Protein 3DXI (pdb70)

Nearest PDB structures (foldseek):
  3dxi-assembly1_B  TM=1.000E+00  e=5.491E-53  Phocaeicola vulgatus ATCC 8482
  7zz0-assembly1_A  TM=7.707E-01  e=9.499E-11  Lactococcus lactis
  3mp4-assembly3_F  TM=7.422E-01  e=2.376E-10  Homo sapiens
  3bg5-assembly2_A  TM=7.802E-01  e=1.487E-09  Staphylococcus aureus
  8gk8-assembly1_C  TM=7.610E-01  e=3.720E-09  Staphylococcus aureus

InterPro domains:
  IPR000891 Pyruvate carboxyltransferase [PF00682] (111-239)
  IPR000891 Pyruvate carboxyltransferase [PS50991] (1-254)
  IPR013785 Aldolase-type TIM barrel [G3DSA:3.20.20.70] (1-302)
  IPR050073 2-IPM synthase/homocitrate synthase-like [PTHR10277] (148-239)

Structure (mmCIF, N/CA/C/O backbone):
data_3DXI
#
_entry.id   3DXI
#
_cell.length_a   57.258
_cell.length_b   65.639
_cell.length_c   177.835
_cell.angle_alpha   90.00
_cell.angle_beta   90.00
_cell.angle_gamma   90.00
#
_symmetry.space_group_name_H-M   'P 21 21 21'
#
loop_
_entity.id
_entity.type
_entity.pdbx_description
1 polymer 'Putative aldolase'
2 water water
#
loop_
_atom_site.group_PDB
_atom_site.id
_atom_site.type_symbol
_atom_site.label_atom_id
_atom_site.label_alt_id
_atom_site.label_comp_id
_atom_site.label_asym_id
_atom_site.label_entity_id
_atom_site.label_seq_id
_atom_site.pdbx_PDB_ins_code
_atom_site.Cartn_x
_atom_site.Cartn_y
_atom_site.Cartn_z
_atom_site.occupancy
_atom_site.B_iso_or_equiv
_atom_site.auth_seq_id
_atom_site.auth_comp_id
_atom_site.auth_asym_id
_atom_site.auth_atom_id
_atom_site.pdbx_PDB_model_num
ATOM 1 N N . LEU A 1 3 ? 8.544 43.758 12.191 1.00 13.44 1 LEU A N 1
ATOM 2 C CA . LEU A 1 3 ? 9.599 43.551 13.229 1.00 13.69 1 LEU A CA 1
ATOM 3 C C . LEU A 1 3 ? 8.995 43.346 14.610 1.00 11.45 1 LEU A C 1
ATOM 4 O O . LEU A 1 3 ? 8.169 44.140 15.065 1.00 13.30 1 LEU A O 1
ATOM 9 N N . LYS A 1 4 ? 9.406 42.271 15.269 1.00 11.08 2 LYS A N 1
ATOM 10 C CA . LYS A 1 4 ? 8.934 41.980 16.611 1.00 9.78 2 LYS A CA 1
ATOM 11 C C . LYS A 1 4 ? 10.092 42.210 17.564 1.00 9.53 2 LYS A C 1
ATOM 12 O O . LYS A 1 4 ? 11.228 41.830 17.271 1.00 7.51 2 LYS A O 1
ATOM 18 N N . ILE A 1 5 ? 9.799 42.856 18.689 1.00 8.44 3 ILE A N 1
ATOM 19 C CA . ILE A 1 5 ? 10.802 43.142 19.706 1.00 8.35 3 ILE A CA 1
ATOM 20 C C . ILE A 1 5 ? 10.519 42.264 20.921 1.00 9.08 3 ILE A C 1
ATOM 21 O O . ILE A 1 5 ? 9.403 42.250 21.443 1.00 6.66 3 ILE A O 1
ATOM 26 N N . LEU A 1 6 ? 11.534 41.521 21.352 1.00 8.20 4 LEU A N 1
ATOM 27 C CA . LEU A 1 6 ? 11.400 40.621 22.491 1.00 8.16 4 LEU A CA 1
ATOM 28 C C . LEU A 1 6 ? 12.298 41.013 23.655 1.00 7.69 4 LEU A C 1
ATOM 29 O O . LEU A 1 6 ? 13.504 41.210 23.493 1.00 9.15 4 LEU A O 1
ATOM 34 N N . ASP A 1 7 ? 11.701 41.130 24.834 1.00 7.91 5 ASP A N 1
ATOM 35 C CA . ASP A 1 7 ? 12.459 41.475 26.027 1.00 6.31 5 ASP A CA 1
ATOM 36 C C . ASP A 1 7 ? 12.588 40.235 26.901 1.00 7.34 5 ASP A C 1
ATOM 37 O O . ASP A 1 7 ? 11.594 39.554 27.190 1.00 7.70 5 ASP A O 1
ATOM 42 N N . CYS A 1 8 ? 13.820 39.933 27.301 1.00 8.51 6 CYS A N 1
ATOM 43 C CA . CYS A 1 8 ? 14.085 38.768 28.135 1.00 9.36 6 CYS A CA 1
ATOM 44 C C . CYS A 1 8 ? 14.771 39.123 29.449 1.00 8.93 6 CYS A C 1
ATOM 45 O O . CYS A 1 8 ? 15.577 38.352 29.964 1.00 9.73 6 CYS A O 1
ATOM 48 N N . THR A 1 9 ? 14.422 40.280 30.000 1.00 8.81 7 THR A N 1
ATOM 49 C CA . THR A 1 9 ? 15.005 40.753 31.254 1.00 9.76 7 THR A CA 1
ATOM 50 C C . THR A 1 9 ? 15.012 39.721 32.388 1.00 9.28 7 THR A C 1
ATOM 51 O O . THR A 1 9 ? 16.070 39.395 32.930 1.00 9.55 7 THR A O 1
ATOM 55 N N . LEU A 1 10 ? 13.841 39.203 32.746 1.00 10.50 8 LEU A N 1
ATOM 56 C CA . LEU A 1 10 ? 13.743 38.233 33.843 1.00 10.63 8 LEU A CA 1
ATOM 57 C C . LEU A 1 10 ? 14.469 36.909 33.617 1.00 10.86 8 LEU A C 1
ATOM 58 O O . LEU A 1 10 ? 15.070 36.358 34.543 1.00 10.42 8 LEU A O 1
ATOM 63 N N . ARG A 1 11 ? 14.406 36.399 32.390 1.00 10.13 9 ARG A N 1
ATOM 64 C CA . ARG A 1 11 ? 15.042 35.130 32.053 1.00 11.42 9 ARG A CA 1
ATOM 65 C C . ARG A 1 11 ? 16.563 35.239 32.025 1.00 13.85 9 ARG A C 1
ATOM 66 O O . ARG A 1 11 ? 17.273 34.401 32.583 1.00 12.77 9 ARG A O 1
ATOM 74 N N . ASP A 1 12 ? 17.053 36.288 31.377 1.00 15.74 10 ASP A N 1
ATOM 75 C CA . ASP A 1 12 ? 18.481 36.514 31.235 1.00 17.38 10 ASP A CA 1
ATOM 76 C C . ASP A 1 12 ? 19.115 37.241 32.415 1.00 18.17 10 ASP A C 1
ATOM 77 O O . ASP A 1 12 ? 20.299 37.059 32.699 1.00 20.74 10 ASP A O 1
ATOM 82 N N . GLY A 1 13 ? 18.332 38.057 33.109 1.00 16.88 11 GLY A N 1
ATOM 83 C CA . GLY A 1 13 ? 18.870 38.788 34.242 1.00 16.62 11 GLY A CA 1
ATOM 84 C C . GLY A 1 13 ? 18.772 38.047 35.566 1.00 16.31 11 GLY A C 1
ATOM 85 O O . GLY A 1 13 ? 19.415 38.439 36.542 1.00 15.14 11 GLY A O 1
ATOM 86 N N . GLY A 1 14 ? 17.973 36.978 35.595 1.00 15.01 12 GLY A N 1
ATOM 87 C CA . GLY A 1 14 ? 17.793 36.202 36.812 1.00 14.34 12 GLY A CA 1
ATOM 88 C C . GLY A 1 14 ? 19.080 35.627 37.381 1.00 16.03 12 GLY A C 1
ATOM 89 O O . GLY A 1 14 ? 19.160 35.305 38.564 1.00 15.12 12 GLY A O 1
ATOM 90 N N . TYR A 1 15 ? 20.091 35.501 36.531 1.00 15.54 13 TYR A N 1
ATOM 91 C CA . TYR A 1 15 ? 21.389 34.972 36.926 1.00 17.53 13 TYR A CA 1
ATOM 92 C C . TYR A 1 15 ? 21.855 35.513 38.283 1.00 18.14 13 TYR A C 1
ATOM 93 O O . TYR A 1 15 ? 22.232 34.752 39.178 1.00 19.46 13 TYR A O 1
ATOM 102 N N . TYR A 1 16 ? 21.810 36.832 38.429 1.00 16.03 14 TYR A N 1
ATOM 103 C CA . TYR A 1 16 ? 22.262 37.505 39.644 1.00 15.02 14 TYR A CA 1
ATOM 104 C C . TYR A 1 16 ? 21.449 37.275 40.916 1.00 13.68 14 TYR A C 1
ATOM 105 O O . TYR A 1 16 ? 21.987 37.359 42.018 1.00 13.49 14 TYR A O 1
ATOM 114 N N . THR A 1 17 ? 20.160 36.985 40.769 1.00 11.47 15 THR A N 1
ATOM 115 C CA . THR A 1 17 ? 19.286 36.798 41.926 1.00 10.28 15 THR A CA 1
ATOM 116 C C . THR A 1 17 ? 18.725 35.388 42.087 1.00 10.33 15 THR A C 1
ATOM 117 O O . THR A 1 17 ? 17.745 35.190 42.806 1.00 8.58 15 THR A O 1
ATOM 121 N N . ASN A 1 18 ? 19.351 34.415 41.432 1.00 11.01 16 ASN A N 1
ATOM 122 C CA . ASN A 1 18 ? 18.885 33.032 41.468 1.00 11.21 16 ASN A CA 1
ATOM 123 C C . ASN A 1 18 ? 17.517 32.981 40.813 1.00 12.16 16 ASN A C 1
ATOM 124 O O . ASN A 1 18 ? 16.708 32.108 41.131 1.00 12.87 16 ASN A O 1
ATOM 129 N N . TRP A 1 19 ? 17.261 33.925 39.909 1.00 11.21 17 TRP A N 1
ATOM 130 C CA . TRP A 1 19 ? 15.984 33.999 39.212 1.00 12.23 17 TRP A CA 1
ATOM 131 C C . TRP A 1 19 ? 14.818 34.281 40.156 1.00 13.28 17 TRP A C 1
ATOM 132 O O . TRP A 1 19 ? 13.670 33.939 39.875 1.00 11.93 17 TRP A O 1
ATOM 143 N N . ASP A 1 20 ? 15.122 34.899 41.291 1.00 13.01 18 ASP A N 1
ATOM 144 C CA . ASP A 1 20 ? 14.078 35.264 42.232 1.00 11.53 18 ASP A CA 1
ATOM 145 C C . ASP A 1 20 ? 13.792 36.737 42.026 1.00 11.42 18 ASP A C 1
ATOM 146 O O . ASP A 1 20 ? 14.706 37.554 41.952 1.00 11.72 18 ASP A O 1
ATOM 151 N N . PHE A 1 21 ? 12.513 37.056 41.899 1.00 11.30 19 PHE A N 1
ATOM 152 C CA . PHE A 1 21 ? 12.062 38.422 41.713 1.00 11.73 19 PHE A CA 1
ATOM 153 C C . PHE A 1 21 ? 10.757 38.515 42.476 1.00 11.68 19 PHE A C 1
ATOM 154 O O . PHE A 1 21 ? 9.851 37.711 42.261 1.00 10.74 19 PHE A O 1
ATOM 162 N N . ASN A 1 22 ? 10.675 39.481 43.381 1.00 11.95 20 ASN A N 1
ATOM 163 C CA . ASN A 1 22 ? 9.478 39.685 44.184 1.00 12.53 20 ASN A CA 1
ATOM 164 C C . ASN A 1 22 ? 8.353 40.227 43.297 1.00 12.98 20 ASN A C 1
ATOM 165 O O . ASN A 1 22 ? 8.615 40.882 42.284 1.00 13.36 20 ASN A O 1
ATOM 170 N N . SER A 1 23 ? 7.109 39.942 43.677 1.00 13.33 21 SER A N 1
ATOM 171 C CA . SER A 1 23 ? 5.930 40.351 42.913 1.00 15.22 21 SER A CA 1
ATOM 172 C C . SER A 1 23 ? 5.863 41.833 42.562 1.00 16.21 21 SER A C 1
ATOM 173 O O . SER A 1 23 ? 5.294 42.206 41.535 1.00 16.21 21 SER A O 1
ATOM 176 N N . LYS A 1 24 ? 6.425 42.688 43.407 1.00 16.94 22 LYS A N 1
ATOM 177 C CA . LYS A 1 24 ? 6.388 44.113 43.113 1.00 18.58 22 LYS A CA 1
ATOM 178 C C . LYS A 1 24 ? 7.196 44.433 41.855 1.00 17.29 22 LYS A C 1
ATOM 179 O O . LYS A 1 24 ? 6.756 45.212 41.006 1.00 15.89 22 LYS A O 1
ATOM 185 N N . ILE A 1 25 ? 8.368 43.822 41.718 1.00 15.46 23 ILE A N 1
ATOM 186 C CA . ILE A 1 25 ? 9.179 44.073 40.537 1.00 15.10 23 ILE A CA 1
ATOM 187 C C . ILE A 1 25 ? 8.533 43.380 39.336 1.00 13.27 23 ILE A C 1
ATOM 188 O O . ILE A 1 25 ? 8.433 43.953 38.254 1.00 13.85 23 ILE A O 1
ATOM 193 N N . VAL A 1 26 ? 8.084 42.146 39.542 1.00 12.21 24 VAL A N 1
ATOM 194 C CA . VAL A 1 26 ? 7.461 41.377 38.478 1.00 11.16 24 VAL A CA 1
ATOM 195 C C . VAL A 1 26 ? 6.228 42.075 37.908 1.00 12.49 24 VAL A C 1
ATOM 196 O O . VAL A 1 26 ? 6.077 42.153 36.691 1.00 11.51 24 VAL A O 1
ATOM 200 N N . ASP A 1 27 ? 5.354 42.585 38.777 1.00 10.83 25 ASP A N 1
ATOM 201 C CA . ASP A 1 27 ? 4.158 43.284 38.312 1.00 9.73 25 ASP A CA 1
ATOM 202 C C . ASP A 1 27 ? 4.492 44.590 37.602 1.00 9.55 25 ASP A C 1
ATOM 203 O O . ASP A 1 27 ? 3.889 44.915 36.578 1.00 9.94 25 ASP A O 1
ATOM 208 N N . ALA A 1 28 ? 5.428 45.353 38.159 1.00 7.35 26 ALA A N 1
ATOM 209 C CA . ALA A 1 28 ? 5.835 46.608 37.541 1.00 7.71 26 ALA A CA 1
ATOM 210 C C . ALA A 1 28 ? 6.366 46.298 36.134 1.00 7.20 26 ALA A C 1
ATOM 211 O O . ALA A 1 28 ? 6.021 46.976 35.161 1.00 5.96 26 ALA A O 1
ATOM 213 N N . TYR A 1 29 ? 7.202 45.266 36.037 1.00 7.17 27 TYR A N 1
ATOM 214 C CA . TYR A 1 29 ? 7.769 44.850 34.752 1.00 9.24 27 TYR A CA 1
ATOM 215 C C . TYR A 1 29 ? 6.663 44.490 33.755 1.00 8.38 27 TYR A C 1
ATOM 216 O O . TYR A 1 29 ? 6.571 45.087 32.687 1.00 10.26 27 TYR A O 1
ATOM 225 N N . ILE A 1 30 ? 5.820 43.523 34.109 1.00 8.77 28 ILE A N 1
ATOM 226 C CA . ILE A 1 30 ? 4.738 43.096 33.220 1.00 7.87 28 ILE A CA 1
ATOM 227 C C . ILE A 1 30 ? 3.854 44.255 32.757 1.00 8.50 28 ILE A C 1
ATOM 228 O O . ILE A 1 30 ? 3.513 44.346 31.576 1.00 7.86 28 ILE A O 1
ATOM 233 N N . LEU A 1 31 ? 3.488 45.145 33.673 1.00 8.56 29 LEU A N 1
ATOM 234 C CA . LEU A 1 31 ? 2.637 46.277 33.311 1.00 10.77 29 LEU A CA 1
ATOM 235 C C . LEU A 1 31 ? 3.348 47.298 32.422 1.00 10.49 29 LEU A C 1
ATOM 236 O O . LEU A 1 31 ? 2.730 47.902 31.544 1.00 10.75 29 LEU A O 1
ATOM 241 N N . ALA A 1 32 ? 4.644 47.492 32.645 1.00 9.47 30 ALA A N 1
ATOM 242 C CA . ALA A 1 32 ? 5.406 48.427 31.825 1.00 8.36 30 ALA A CA 1
ATOM 243 C C . ALA A 1 32 ? 5.480 47.880 30.401 1.00 7.84 30 ALA A C 1
ATOM 244 O O . ALA A 1 32 ? 5.352 48.625 29.436 1.00 8.10 30 ALA A O 1
ATOM 254 N N . ASN A 1 34 ? 3.351 46.238 28.903 1.00 9.12 32 ASN A N 1
ATOM 255 C CA . ASN A 1 34 ? 2.063 46.439 28.244 1.00 9.92 32 ASN A CA 1
ATOM 256 C C . ASN A 1 34 ? 2.054 47.791 27.528 1.00 11.14 32 ASN A C 1
ATOM 257 O O . ASN A 1 34 ? 1.417 47.943 26.487 1.00 10.62 32 ASN A O 1
ATOM 262 N N . GLU A 1 35 ? 2.760 48.771 28.088 1.00 11.77 33 GLU A N 1
ATOM 263 C CA . GLU A 1 35 ? 2.779 50.109 27.503 1.00 13.27 33 GLU A CA 1
ATOM 264 C C . GLU A 1 35 ? 4.021 50.465 26.701 1.00 13.87 33 GLU A C 1
ATOM 265 O O . GLU A 1 35 ? 4.250 51.637 26.399 1.00 15.31 33 GLU A O 1
ATOM 271 N N . LEU A 1 36 ? 4.826 49.462 26.368 1.00 11.07 34 LEU A N 1
ATOM 272 C CA . LEU A 1 36 ? 6.027 49.683 25.569 1.00 10.90 34 LEU A CA 1
ATOM 273 C C . LEU A 1 36 ? 5.853 48.890 24.277 1.00 10.67 34 LEU A C 1
ATOM 274 O O . LEU A 1 36 ? 5.164 47.869 24.260 1.00 9.66 34 LEU A O 1
ATOM 279 N N . PRO A 1 37 ? 6.463 49.352 23.174 1.00 10.45 35 PRO A N 1
ATOM 280 C CA . PRO A 1 37 ? 6.306 48.602 21.924 1.00 10.95 35 PRO A CA 1
ATOM 281 C C . PRO A 1 37 ? 7.118 47.299 21.872 1.00 10.25 35 PRO A C 1
ATOM 282 O O . PRO A 1 37 ? 7.922 47.094 20.961 1.00 10.82 35 PRO A O 1
ATOM 286 N N . ILE A 1 38 ? 6.898 46.431 22.861 1.00 10.05 36 ILE A N 1
ATOM 287 C CA . ILE A 1 38 ? 7.568 45.131 22.955 1.00 9.09 36 ILE A CA 1
ATOM 288 C C . ILE A 1 38 ? 6.515 44.039 22.759 1.00 9.99 36 ILE A C 1
ATOM 289 O O . ILE A 1 38 ? 5.537 43.954 23.503 1.00 8.84 36 ILE A O 1
ATOM 294 N N . ASP A 1 39 ? 6.746 43.195 21.760 1.00 9.27 37 ASP A N 1
ATOM 295 C CA . ASP A 1 39 ? 5.822 42.137 21.377 1.00 9.12 37 ASP A CA 1
ATOM 296 C C . ASP A 1 39 ? 5.866 40.827 22.149 1.00 8.56 37 ASP A C 1
ATOM 297 O O . ASP A 1 39 ? 4.829 40.203 22.374 1.00 8.18 37 ASP A O 1
ATOM 302 N N . TYR A 1 40 ? 7.067 40.407 22.522 1.00 9.92 38 TYR A N 1
ATOM 303 C CA . TYR A 1 40 ? 7.276 39.162 23.250 1.00 9.04 38 TYR A CA 1
ATOM 304 C C . TYR A 1 40 ? 8.029 39.395 24.546 1.00 9.93 38 TYR A C 1
ATOM 305 O O . TYR A 1 40 ? 8.918 40.248 24.621 1.00 10.20 38 TYR A O 1
ATOM 314 N N . LEU A 1 41 ? 7.671 38.617 25.561 1.00 9.21 39 LEU A N 1
ATOM 315 C CA . LEU A 1 41 ? 8.314 38.697 26.859 1.00 9.39 39 LEU A CA 1
ATOM 316 C C . LEU A 1 41 ? 8.716 37.283 27.268 1.00 9.72 39 LEU A C 1
ATOM 317 O O . LEU A 1 41 ? 7.856 36.431 27.480 1.00 9.92 39 LEU A O 1
ATOM 322 N N . GLU A 1 42 ? 10.019 37.030 27.352 1.00 7.20 40 GLU A N 1
ATOM 323 C CA . GLU A 1 42 ? 10.509 35.723 27.774 1.00 6.64 40 GLU A CA 1
ATOM 324 C C . GLU A 1 42 ? 10.779 35.918 29.256 1.00 6.48 40 GLU A C 1
ATOM 325 O O . GLU A 1 42 ? 11.790 36.504 29.646 1.00 3.52 40 GLU A O 1
ATOM 331 N N . VAL A 1 43 ? 9.860 35.415 30.072 1.00 6.92 41 VAL A N 1
ATOM 332 C CA . VAL A 1 43 ? 9.904 35.595 31.515 1.00 7.20 41 VAL A CA 1
ATOM 333 C C . VAL A 1 43 ? 10.730 34.629 32.353 1.00 8.83 41 VAL A C 1
ATOM 334 O O . VAL A 1 43 ? 10.968 34.887 33.539 1.00 8.82 41 VAL A O 1
ATOM 338 N N . GLY A 1 44 ? 11.162 33.520 31.764 1.00 8.79 42 GLY A N 1
ATOM 339 C CA . GLY A 1 44 ? 11.950 32.580 32.538 1.00 9.08 42 GLY A CA 1
ATOM 340 C C . GLY A 1 44 ? 12.154 31.223 31.907 1.00 9.33 42 GLY A C 1
ATOM 341 O O . GLY A 1 44 ? 11.827 31.002 30.741 1.00 10.27 42 GLY A O 1
ATOM 342 N N . TYR A 1 45 ? 12.702 30.313 32.702 1.00 10.19 43 TYR A N 1
ATOM 343 C CA . TYR A 1 45 ? 12.983 28.949 32.280 1.00 8.93 43 TYR A CA 1
ATOM 344 C C . TYR A 1 45 ? 11.977 27.982 32.885 1.00 10.72 43 TYR A C 1
ATOM 345 O O . TYR A 1 45 ? 11.274 28.311 33.847 1.00 9.58 43 TYR A O 1
ATOM 354 N N . ARG A 1 46 ? 11.916 26.794 32.291 1.00 8.59 44 ARG A N 1
ATOM 355 C CA . ARG A 1 46 ? 11.116 25.691 32.798 1.00 11.01 44 ARG A CA 1
ATOM 356 C C . ARG A 1 46 ? 12.266 24.690 32.984 1.00 12.40 44 ARG A C 1
ATOM 357 O O . ARG A 1 46 ? 13.094 24.525 32.092 1.00 13.10 44 ARG A O 1
ATOM 365 N N . ASN A 1 47 ? 12.344 24.054 34.143 1.00 12.48 45 ASN A N 1
ATOM 366 C CA . ASN A 1 47 ? 13.438 23.128 34.414 1.00 12.66 45 ASN A CA 1
ATOM 367 C C . ASN A 1 47 ? 13.019 21.920 35.222 1.00 12.73 45 ASN A C 1
ATOM 368 O O . ASN A 1 47 ? 11.975 21.916 35.862 1.00 12.42 45 ASN A O 1
ATOM 373 N N . LYS A 1 48 ? 13.867 20.901 35.191 1.00 14.16 46 LYS A N 1
ATOM 374 C CA . LYS A 1 48 ? 13.661 19.702 35.985 1.00 14.49 46 LYS A CA 1
ATOM 375 C C . LYS A 1 48 ? 14.375 20.078 37.286 1.00 14.21 46 LYS A C 1
ATOM 376 O O . LYS A 1 48 ? 15.128 21.044 37.313 1.00 14.54 46 LYS A O 1
ATOM 382 N N . PRO A 1 49 ? 14.141 19.344 38.383 1.00 15.38 47 PRO A N 1
ATOM 383 C CA . PRO A 1 49 ? 14.820 19.705 39.635 1.00 15.14 47 PRO A CA 1
ATOM 384 C C . PRO A 1 49 ? 16.337 19.845 39.504 1.00 15.51 47 PRO A C 1
ATOM 385 O O . PRO A 1 49 ? 17.028 18.913 39.089 1.00 16.20 47 PRO A O 1
ATOM 389 N N . SER A 1 50 ? 16.841 21.024 39.859 1.00 15.26 48 SER A N 1
ATOM 390 C CA . SER A 1 50 ? 18.268 21.325 39.789 1.00 17.09 48 SER A CA 1
ATOM 391 C C . SER A 1 50 ? 18.981 20.957 41.085 1.00 17.19 48 SER A C 1
ATOM 392 O O . SER A 1 50 ? 18.420 21.097 42.169 1.00 16.34 48 SER A O 1
ATOM 395 N N . LYS A 1 51 ? 20.223 20.497 40.968 1.00 17.33 49 LYS A N 1
ATOM 396 C CA . LYS A 1 51 ? 21.009 20.122 42.140 1.00 17.84 49 LYS A CA 1
ATOM 397 C C . LYS A 1 51 ? 21.261 21.351 43.015 1.00 16.24 49 LYS A C 1
ATOM 398 O O . LYS A 1 51 ? 21.066 21.317 44.229 1.00 14.23 49 LYS A O 1
ATOM 404 N N . GLU A 1 52 ? 21.700 22.437 42.395 1.00 14.69 50 GLU A N 1
ATOM 405 C CA . GLU A 1 52 ? 21.939 23.665 43.137 1.00 13.57 50 GLU A CA 1
ATOM 406 C C . GLU A 1 52 ? 20.704 24.553 43.046 1.00 12.22 50 GLU A C 1
ATOM 407 O O . GLU A 1 52 ? 19.983 24.533 42.045 1.00 11.26 50 GLU A O 1
ATOM 413 N N . TYR A 1 53 ? 20.455 25.321 44.100 1.00 11.50 51 TYR A N 1
ATOM 414 C CA . TYR A 1 53 ? 19.292 26.196 44.153 1.00 12.49 51 TYR A CA 1
ATOM 415 C C . TYR A 1 53 ? 19.047 27.072 42.925 1.00 14.60 51 TYR A C 1
ATOM 416 O O . TYR A 1 53 ? 19.955 27.720 42.395 1.00 13.12 51 TYR A O 1
ATOM 433 N N . GLY A 1 55 ? 15.840 29.784 41.682 1.00 16.52 53 GLY A N 1
ATOM 434 C CA . GLY A 1 55 ? 14.634 30.449 42.149 1.00 14.85 53 GLY A CA 1
ATOM 435 C C . GLY A 1 55 ? 13.404 30.370 41.260 1.00 13.19 53 GLY A C 1
ATOM 436 O O . GLY A 1 55 ? 13.376 29.662 40.250 1.00 11.66 53 GLY A O 1
ATOM 437 N N . LYS A 1 56 ? 12.385 31.126 41.652 1.00 12.16 54 LYS A N 1
ATOM 438 C CA . LYS A 1 56 ? 11.108 31.178 40.956 1.00 11.90 54 LYS A CA 1
ATOM 439 C C . LYS A 1 56 ? 11.156 31.099 39.433 1.00 12.45 54 LYS A C 1
ATOM 440 O O . LYS A 1 56 ? 10.614 30.162 38.845 1.00 12.19 54 LYS A O 1
ATOM 446 N N . PHE A 1 57 ? 11.814 32.065 38.796 1.00 10.55 55 PHE A N 1
ATOM 447 C CA . PHE A 1 57 ? 11.868 32.102 37.338 1.00 11.05 55 PHE A CA 1
ATOM 448 C C . PHE A 1 57 ? 12.860 31.174 36.648 1.00 10.47 55 PHE A C 1
ATOM 449 O O . PHE A 1 57 ? 13.139 31.305 35.456 1.00 11.71 55 PHE A O 1
ATOM 457 N N . GLY A 1 58 ? 13.366 30.217 37.413 1.00 11.13 56 GLY A N 1
ATOM 458 C CA . GLY A 1 58 ? 14.256 29.214 36.866 1.00 10.75 56 GLY A CA 1
ATOM 459 C C . GLY A 1 58 ? 13.349 28.026 36.588 1.00 11.61 56 GLY A C 1
ATOM 460 O O . GLY A 1 58 ? 13.674 27.136 35.800 1.00 11.43 56 GLY A O 1
ATOM 461 N N . TYR A 1 59 ? 12.186 28.042 37.241 1.00 11.48 57 TYR A N 1
ATOM 462 C CA . TYR A 1 59 ? 11.169 26.994 37.115 1.00 11.71 57 TYR A CA 1
ATOM 463 C C . TYR A 1 59 ? 9.856 27.535 36.547 1.00 11.01 57 TYR A C 1
ATOM 464 O O . TYR A 1 59 ? 9.057 26.775 35.997 1.00 13.71 57 TYR A O 1
ATOM 473 N N . THR A 1 60 ? 9.639 28.841 36.695 1.00 11.59 58 THR A N 1
ATOM 474 C CA . THR A 1 60 ? 8.431 29.515 36.216 1.00 11.22 58 THR A CA 1
ATOM 475 C C . THR A 1 60 ? 7.179 28.641 36.385 1.00 12.61 58 THR A C 1
ATOM 476 O O . THR A 1 60 ? 6.594 28.157 35.415 1.00 10.66 58 THR A O 1
ATOM 480 N N . PRO A 1 61 ? 6.747 28.438 37.639 1.00 13.75 59 PRO A N 1
ATOM 481 C CA . PRO A 1 61 ? 5.569 27.621 37.944 1.00 13.75 59 PRO A CA 1
ATOM 482 C C . PRO A 1 61 ? 4.267 28.117 37.315 1.00 13.83 59 PRO A C 1
ATOM 483 O O . PRO A 1 61 ? 4.130 29.293 36.979 1.00 13.60 59 PRO A O 1
ATOM 487 N N . VAL A 1 62 ? 3.313 27.203 37.166 1.00 12.52 60 VAL A N 1
ATOM 488 C CA . VAL A 1 62 ? 2.008 27.514 36.598 1.00 13.42 60 VAL A CA 1
ATOM 489 C C . VAL A 1 62 ? 1.312 28.667 37.322 1.00 13.60 60 VAL A C 1
ATOM 490 O O . VAL A 1 62 ? 0.766 29.562 36.685 1.00 13.22 60 VAL A O 1
ATOM 494 N N . SER A 1 63 ? 1.330 28.642 38.654 1.00 14.69 61 SER A N 1
ATOM 495 C CA . SER A 1 63 ? 0.687 29.691 39.432 1.00 14.61 61 SER A CA 1
ATOM 496 C C . SER A 1 63 ? 1.158 31.072 38.982 1.00 14.53 61 SER A C 1
ATOM 497 O O . SER A 1 63 ? 0.352 31.988 38.831 1.00 15.33 61 SER A O 1
ATOM 500 N N . VAL A 1 64 ? 2.459 31.220 38.757 1.00 13.45 62 VAL A N 1
ATOM 501 C CA . VAL A 1 64 ? 3.005 32.498 38.317 1.00 12.44 62 VAL A CA 1
ATOM 502 C C . VAL A 1 64 ? 2.551 32.837 36.896 1.00 10.65 62 VAL A C 1
ATOM 503 O O . VAL A 1 64 ? 2.151 33.966 36.614 1.00 12.89 62 VAL A O 1
ATOM 507 N N . LEU A 1 65 ? 2.600 31.853 36.007 1.00 10.85 63 LEU A N 1
ATOM 508 C CA . LEU A 1 65 ? 2.197 32.068 34.624 1.00 10.75 63 LEU A CA 1
ATOM 509 C C . LEU A 1 65 ? 0.727 32.474 34.471 1.00 11.14 63 LEU A C 1
ATOM 510 O O . LEU A 1 65 ? 0.392 33.264 33.589 1.00 11.66 63 LEU A O 1
ATOM 515 N N . LYS A 1 66 ? -0.148 31.945 35.322 1.00 10.91 64 LYS A N 1
ATOM 516 C CA . LYS A 1 66 ? -1.564 32.296 35.251 1.00 12.35 64 LYS A CA 1
ATOM 517 C C . LYS A 1 66 ? -1.753 33.777 35.562 1.00 12.55 64 LYS A C 1
ATOM 518 O O . LYS A 1 66 ? -2.576 34.453 34.941 1.00 12.18 64 LYS A O 1
ATOM 524 N N . HIS A 1 67 ? -0.995 34.266 36.539 1.00 12.12 65 HIS A N 1
ATOM 525 C CA . HIS A 1 67 ? -1.045 35.665 36.943 1.00 12.60 65 HIS A CA 1
ATOM 526 C C . HIS A 1 67 ? -0.510 36.561 35.822 1.00 12.81 65 HIS A C 1
ATOM 527 O O . HIS A 1 67 ? -1.157 37.528 35.417 1.00 13.19 65 HIS A O 1
ATOM 534 N N . LEU A 1 68 ? 0.675 36.235 35.322 1.00 12.90 66 LEU A N 1
ATOM 535 C CA . LEU A 1 68 ? 1.291 37.011 34.248 1.00 14.21 66 LEU A CA 1
ATOM 536 C C . LEU A 1 68 ? 0.407 37.026 33.003 1.00 14.16 66 LEU A C 1
ATOM 537 O O . LEU A 1 68 ? 0.250 38.060 32.352 1.00 14.61 66 LEU A O 1
ATOM 542 N N . ARG A 1 69 ? -0.165 35.873 32.671 1.00 14.70 67 ARG A N 1
ATOM 543 C CA . ARG A 1 69 ? -1.029 35.775 31.502 1.00 16.27 67 ARG A CA 1
ATOM 544 C C . ARG A 1 69 ? -2.295 36.604 31.700 1.00 16.51 67 ARG A C 1
ATOM 545 O O . ARG A 1 69 ? -2.881 37.120 30.746 1.00 17.78 67 ARG A O 1
ATOM 553 N N . ASN A 1 70 ? -2.702 36.733 32.955 1.00 17.50 68 ASN A N 1
ATOM 554 C CA . ASN A 1 70 ? -3.890 37.487 33.307 1.00 17.92 68 ASN A CA 1
ATOM 555 C C . ASN A 1 70 ? -3.714 38.993 33.119 1.00 16.39 68 ASN A C 1
ATOM 556 O O . ASN A 1 70 ? -4.616 39.674 32.629 1.00 16.57 68 ASN A O 1
ATOM 561 N N . ILE A 1 71 ? -2.547 39.508 33.496 1.00 14.13 69 ILE A N 1
ATOM 562 C CA . ILE A 1 71 ? -2.287 40.941 33.399 1.00 13.44 69 ILE A CA 1
ATOM 563 C C . ILE A 1 71 ? -1.504 41.418 32.179 1.00 12.14 69 ILE A C 1
ATOM 564 O O . ILE A 1 71 ? -1.502 42.612 31.888 1.00 12.33 69 ILE A O 1
ATOM 569 N N . SER A 1 72 ? -0.845 40.505 31.467 1.00 10.42 70 SER A N 1
ATOM 570 C CA . SER A 1 72 ? -0.084 40.890 30.275 1.00 10.30 70 SER A CA 1
ATOM 571 C C . SER A 1 72 ? -0.920 40.816 28.993 1.00 10.18 70 SER A C 1
ATOM 572 O O . SER A 1 72 ? -1.696 39.879 28.795 1.00 9.89 70 SER A O 1
ATOM 575 N N . THR A 1 73 ? -0.750 41.808 28.124 1.00 9.76 71 THR A N 1
ATOM 576 C CA . THR A 1 73 ? -1.457 41.840 26.845 1.00 10.30 71 THR A CA 1
ATOM 577 C C . THR A 1 73 ? -0.525 41.415 25.700 1.00 10.05 71 THR A C 1
ATOM 578 O O . THR A 1 73 ? -0.908 41.449 24.530 1.00 10.01 71 THR A O 1
ATOM 582 N N . LYS A 1 74 ? 0.696 41.014 26.038 1.00 9.69 72 LYS A N 1
ATOM 583 C CA . LYS A 1 74 ? 1.668 40.599 25.027 1.00 10.30 72 LYS A CA 1
ATOM 584 C C . LYS A 1 74 ? 1.875 39.088 25.000 1.00 11.27 72 LYS A C 1
ATOM 585 O O . LYS A 1 74 ? 1.313 38.363 25.818 1.00 11.65 72 LYS A O 1
ATOM 591 N N . LYS A 1 75 ? 2.665 38.609 24.045 1.00 11.95 73 LYS A N 1
ATOM 592 C CA . LYS A 1 75 ? 2.930 37.181 23.959 1.00 12.34 73 LYS A CA 1
ATOM 593 C C . LYS A 1 75 ? 3.978 36.790 24.999 1.00 12.81 73 LYS A C 1
ATOM 594 O O . LYS A 1 75 ? 4.909 37.548 25.278 1.00 11.75 73 LYS A O 1
ATOM 600 N N . ILE A 1 76 ? 3.811 35.609 25.581 1.00 11.34 74 ILE A N 1
ATOM 601 C CA . ILE A 1 76 ? 4.715 35.133 26.620 1.00 10.25 74 ILE A CA 1
ATOM 602 C C . ILE A 1 76 ? 5.530 33.925 26.171 1.00 10.02 74 ILE A C 1
ATOM 603 O O . ILE A 1 76 ? 5.020 33.021 25.503 1.00 10.38 74 ILE A O 1
ATOM 608 N N . ALA A 1 77 ? 6.800 33.914 26.550 1.00 8.33 75 ALA A N 1
ATOM 609 C CA . ALA A 1 77 ? 7.677 32.813 26.204 1.00 7.82 75 ALA A CA 1
ATOM 610 C C . ALA A 1 77 ? 8.491 32.376 27.413 1.00 8.68 75 ALA A C 1
ATOM 611 O O . ALA A 1 77 ? 8.692 33.147 28.354 1.00 5.95 75 ALA A O 1
ATOM 613 N N . ILE A 1 78 ? 8.931 31.123 27.388 1.00 7.36 76 ILE A N 1
ATOM 614 C CA . ILE A 1 78 ? 9.803 30.594 28.425 1.00 8.49 76 ILE A CA 1
ATOM 615 C C . ILE A 1 78 ? 10.893 29.878 27.629 1.00 8.56 76 ILE A C 1
ATOM 616 O O . ILE A 1 78 ? 10.710 29.576 26.445 1.00 8.08 76 ILE A O 1
ATOM 629 N N . LEU A 1 80 ? 13.943 26.699 27.330 1.00 10.35 78 LEU A N 1
ATOM 630 C CA . LEU A 1 80 ? 14.371 25.363 27.725 1.00 10.60 78 LEU A CA 1
ATOM 631 C C . LEU A 1 80 ? 15.806 25.191 27.242 1.00 10.14 78 LEU A C 1
ATOM 632 O O . LEU A 1 80 ? 16.134 25.587 26.122 1.00 11.20 78 LEU A O 1
ATOM 637 N N . ASN A 1 81 ? 16.659 24.614 28.080 1.00 9.82 79 ASN A N 1
ATOM 638 C CA . ASN A 1 81 ? 18.040 24.357 27.690 1.00 11.16 79 ASN A CA 1
ATOM 639 C C . ASN A 1 81 ? 18.045 22.980 27.011 1.00 11.91 79 ASN A C 1
ATOM 640 O O . ASN A 1 81 ? 17.799 21.961 27.659 1.00 10.71 79 ASN A O 1
ATOM 645 N N . GLU A 1 82 ? 18.319 22.961 25.707 1.00 12.39 80 GLU A N 1
ATOM 646 C CA . GLU A 1 82 ? 18.341 21.727 24.919 1.00 12.96 80 GLU A CA 1
ATOM 647 C C . GLU A 1 82 ? 19.211 20.616 25.525 1.00 13.62 80 GLU A C 1
ATOM 648 O O . GLU A 1 82 ? 18.790 19.461 25.597 1.00 12.78 80 GLU A O 1
ATOM 654 N N . LYS A 1 83 ? 20.416 20.961 25.964 1.00 13.23 81 LYS A N 1
ATOM 655 C CA . LYS A 1 83 ? 21.323 19.972 26.542 1.00 14.70 81 LYS A CA 1
ATOM 656 C C . LYS A 1 83 ? 20.772 19.291 27.797 1.00 15.25 81 LYS A C 1
ATOM 657 O O . LYS A 1 83 ? 21.287 18.257 28.220 1.00 15.51 81 LYS A O 1
ATOM 663 N N . ASN A 1 84 ? 19.734 19.869 28.393 1.00 15.18 82 ASN A N 1
ATOM 664 C CA . ASN A 1 84 ? 19.137 19.304 29.602 1.00 15.30 82 ASN A CA 1
ATOM 665 C C . ASN A 1 84 ? 17.747 18.749 29.361 1.00 15.25 82 ASN A C 1
ATOM 666 O O . ASN A 1 84 ? 17.078 18.334 30.300 1.00 14.83 82 ASN A O 1
ATOM 671 N N . THR A 1 85 ? 17.306 18.733 28.111 1.00 16.65 83 THR A N 1
ATOM 672 C CA . THR A 1 85 ? 15.958 18.268 27.822 1.00 16.13 83 THR A CA 1
ATOM 673 C C . THR A 1 85 ? 15.851 17.185 26.754 1.00 16.39 83 THR A C 1
ATOM 674 O O . THR A 1 85 ? 16.397 17.314 25.657 1.00 15.59 83 THR A O 1
ATOM 678 N N . THR A 1 86 ? 15.134 16.120 27.088 1.00 15.32 84 THR A N 1
ATOM 679 C CA . THR A 1 86 ? 14.908 15.023 26.156 1.00 15.29 84 THR A CA 1
ATOM 680 C C . THR A 1 86 ? 13.431 15.069 25.784 1.00 14.50 84 THR A C 1
ATOM 681 O O . THR A 1 86 ? 12.620 15.651 26.504 1.00 12.92 84 THR A O 1
ATOM 685 N N . PRO A 1 87 ? 13.060 14.469 24.645 1.00 15.01 85 PRO A N 1
ATOM 686 C CA . PRO A 1 87 ? 11.642 14.498 24.272 1.00 15.43 85 PRO A CA 1
ATOM 687 C C . PRO A 1 87 ? 10.760 13.940 25.396 1.00 15.14 85 PRO A C 1
ATOM 688 O O . PRO A 1 87 ? 9.621 14.367 25.580 1.00 15.11 85 PRO A O 1
ATOM 692 N N . GLU A 1 88 ? 11.309 13.003 26.161 1.00 16.73 86 GLU A N 1
ATOM 693 C CA . GLU A 1 88 ? 10.586 12.392 27.270 1.00 18.91 86 GLU A CA 1
ATOM 694 C C . GLU A 1 88 ? 10.302 13.372 28.418 1.00 19.60 86 GLU A C 1
ATOM 695 O O . GLU A 1 88 ? 9.405 13.136 29.227 1.00 20.51 86 GLU A O 1
ATOM 701 N N . ASP A 1 89 ? 11.057 14.467 28.490 1.00 18.96 87 ASP A N 1
ATOM 702 C CA . ASP A 1 89 ? 10.865 15.461 29.557 1.00 18.47 87 ASP A CA 1
ATOM 703 C C . ASP A 1 89 ? 9.794 16.504 29.249 1.00 17.77 87 ASP A C 1
ATOM 704 O O . ASP A 1 89 ? 9.314 17.194 30.152 1.00 17.05 87 ASP A O 1
ATOM 709 N N . LEU A 1 90 ? 9.421 16.621 27.979 1.00 16.58 88 LEU A N 1
ATOM 710 C CA . LEU A 1 90 ? 8.440 17.616 27.563 1.00 16.96 88 LEU A CA 1
ATOM 711 C C . LEU A 1 90 ? 7.088 17.582 28.264 1.00 18.72 88 LEU A C 1
ATOM 712 O O . LEU A 1 90 ? 6.493 18.637 28.502 1.00 18.45 88 LEU A O 1
ATOM 717 N N . ASN A 1 91 ? 6.597 16.393 28.604 1.00 20.72 89 ASN A N 1
ATOM 718 C CA . ASN A 1 91 ? 5.299 16.299 29.273 1.00 22.35 89 ASN A CA 1
ATOM 719 C C . ASN A 1 91 ? 5.230 17.088 30.578 1.00 23.06 89 ASN A C 1
ATOM 720 O O . ASN A 1 91 ? 4.345 17.926 30.758 1.00 22.06 89 ASN A O 1
ATOM 725 N N . HIS A 1 92 ? 6.159 16.838 31.490 1.00 22.29 90 HIS A N 1
ATOM 726 C CA . HIS A 1 92 ? 6.114 17.561 32.748 1.00 22.11 90 HIS A CA 1
ATOM 727 C C . HIS A 1 92 ? 6.517 19.021 32.594 1.00 19.79 90 HIS A C 1
ATOM 728 O O . HIS A 1 92 ? 5.982 19.889 33.279 1.00 18.60 90 HIS A O 1
ATOM 735 N N . LEU A 1 93 ? 7.456 19.290 31.690 1.00 17.41 91 LEU A N 1
ATOM 736 C CA . LEU A 1 93 ? 7.933 20.653 31.465 1.00 15.00 91 LEU A CA 1
ATOM 737 C C . LEU A 1 93 ? 6.947 21.596 30.779 1.00 14.91 91 LEU A C 1
ATOM 738 O O . LEU A 1 93 ? 6.788 22.745 31.198 1.00 14.05 91 LEU A O 1
ATOM 743 N N . LEU A 1 94 ? 6.276 21.117 29.735 1.00 14.16 92 LEU A N 1
ATOM 744 C CA . LEU A 1 94 ? 5.373 21.980 28.977 1.00 13.54 92 LEU A CA 1
ATOM 745 C C . LEU A 1 94 ? 3.868 21.733 29.071 1.00 14.38 92 LEU A C 1
ATOM 746 O O . LEU A 1 94 ? 3.078 22.672 28.982 1.00 14.82 92 LEU A O 1
ATOM 751 N N . LEU A 1 95 ? 3.471 20.479 29.242 1.00 15.48 93 LEU A N 1
ATOM 752 C CA . LEU A 1 95 ? 2.058 20.143 29.316 1.00 16.75 93 LEU A CA 1
ATOM 753 C C . LEU A 1 95 ? 1.293 21.020 30.313 1.00 15.78 93 LEU A C 1
ATOM 754 O O . LEU A 1 95 ? 0.200 21.500 30.015 1.00 15.99 93 LEU A O 1
ATOM 759 N N . PRO A 1 96 ? 1.867 21.260 31.505 1.00 14.83 94 PRO A N 1
ATOM 760 C CA . PRO A 1 96 ? 1.153 22.093 32.481 1.00 13.71 94 PRO A CA 1
ATOM 761 C C . PRO A 1 96 ? 0.960 23.553 32.080 1.00 12.90 94 PRO A C 1
ATOM 762 O O . PRO A 1 96 ? 0.118 24.245 32.653 1.00 13.36 94 PRO A O 1
ATOM 766 N N . ILE A 1 97 ? 1.722 24.026 31.095 1.00 12.52 95 ILE A N 1
ATOM 767 C CA . ILE A 1 97 ? 1.619 25.429 30.702 1.00 11.99 95 ILE A CA 1
ATOM 768 C C . ILE A 1 97 ? 0.933 25.713 29.369 1.00 12.65 95 ILE A C 1
ATOM 769 O O . ILE A 1 97 ? 1.017 26.826 28.856 1.00 12.79 95 ILE A O 1
ATOM 774 N N . ILE A 1 98 ? 0.254 24.725 28.802 1.00 14.33 96 ILE A N 1
ATOM 775 C CA . ILE A 1 98 ? -0.434 24.959 27.538 1.00 15.80 96 ILE A CA 1
ATOM 776 C C . ILE A 1 98 ? -1.447 26.080 27.755 1.00 15.85 96 ILE A C 1
ATOM 777 O O . ILE A 1 98 ? -2.076 26.161 28.810 1.00 14.02 96 ILE A O 1
ATOM 782 N N . GLY A 1 99 ? -1.579 26.962 26.769 1.00 16.03 97 GLY A N 1
ATOM 783 C CA . GLY A 1 99 ? -2.518 28.062 26.891 1.00 14.97 97 GLY A CA 1
ATOM 784 C C . GLY A 1 99 ? -2.008 29.237 27.705 1.00 16.08 97 GLY A C 1
ATOM 785 O O . GLY A 1 99 ? -2.528 30.346 27.593 1.00 18.34 97 GLY A O 1
ATOM 786 N N . LEU A 1 100 ? -0.988 29.010 28.523 1.00 14.44 98 LEU A N 1
ATOM 787 C CA . LEU A 1 100 ? -0.437 30.078 29.346 1.00 14.86 98 LEU A CA 1
ATOM 788 C C . LEU A 1 100 ? 0.781 30.721 28.690 1.00 14.72 98 LEU A C 1
ATOM 789 O O . LEU A 1 100 ? 1.059 31.907 28.893 1.00 17.03 98 LEU A O 1
ATOM 794 N N . VAL A 1 101 ? 1.503 29.933 27.903 1.00 12.95 99 VAL A N 1
ATOM 795 C CA . VAL A 1 101 ? 2.701 30.412 27.224 1.00 12.41 99 VAL A CA 1
ATOM 796 C C . VAL A 1 101 ? 2.559 30.244 25.720 1.00 11.87 99 VAL A C 1
ATOM 797 O O . VAL A 1 101 ? 2.149 29.185 25.241 1.00 12.07 99 VAL A O 1
ATOM 801 N N . ASP A 1 102 ? 2.901 31.298 24.985 1.00 10.91 100 ASP A N 1
ATOM 802 C CA . ASP A 1 102 ? 2.800 31.309 23.533 1.00 11.03 100 ASP A CA 1
ATOM 803 C C . ASP A 1 102 ? 3.945 30.625 22.819 1.00 10.33 100 ASP A C 1
ATOM 804 O O . ASP A 1 102 ? 3.732 29.825 21.905 1.00 10.38 100 ASP A O 1
ATOM 817 N N . ILE A 1 104 ? 7.927 28.638 23.064 1.00 9.54 102 ILE A N 1
ATOM 818 C CA . ILE A 1 104 ? 8.930 27.901 23.806 1.00 9.63 102 ILE A CA 1
ATOM 819 C C . ILE A 1 104 ? 10.229 28.106 23.042 1.00 9.67 102 ILE A C 1
ATOM 820 O O . ILE A 1 104 ? 10.349 27.681 21.891 1.00 8.06 102 ILE A O 1
ATOM 825 N N . ARG A 1 105 ? 11.187 28.789 23.658 1.00 9.46 103 ARG A N 1
ATOM 826 C CA . ARG A 1 105 ? 12.468 29.004 23.000 1.00 9.67 103 ARG A CA 1
ATOM 827 C C . ARG A 1 105 ? 13.433 27.958 23.519 1.00 9.84 103 ARG A C 1
ATOM 828 O O . ARG A 1 105 ? 13.386 27.593 24.691 1.00 9.99 103 ARG A O 1
ATOM 836 N N . ILE A 1 106 ? 14.303 27.480 22.639 1.00 10.51 104 ILE A N 1
ATOM 837 C CA . ILE A 1 106 ? 15.272 26.454 22.996 1.00 12.48 104 ILE A CA 1
ATOM 838 C C . ILE A 1 106 ? 16.696 26.980 22.869 1.00 11.85 104 ILE A C 1
ATOM 839 O O . ILE A 1 106 ? 17.085 27.455 21.804 1.00 13.85 104 ILE A O 1
ATOM 844 N N . ALA A 1 107 ? 17.466 26.910 23.952 1.00 10.76 105 ALA A N 1
ATOM 845 C CA . ALA A 1 107 ? 18.861 27.350 23.914 1.00 10.10 105 ALA A CA 1
ATOM 846 C C . ALA A 1 107 ? 19.608 26.173 23.315 1.00 10.35 105 ALA A C 1
ATOM 847 O O . ALA A 1 107 ? 19.689 25.109 23.923 1.00 11.33 105 ALA A O 1
ATOM 849 N N . ILE A 1 108 ? 20.164 26.380 22.126 1.00 12.19 106 ILE A N 1
ATOM 850 C CA . ILE A 1 108 ? 20.852 25.320 21.397 1.00 11.20 106 ILE A CA 1
ATOM 851 C C . ILE A 1 108 ? 22.301 25.572 20.996 1.00 12.21 106 ILE A C 1
ATOM 852 O O . ILE A 1 108 ? 22.653 26.651 20.514 1.00 10.81 106 ILE A O 1
ATOM 857 N N . ASP A 1 109 ? 23.133 24.553 21.188 1.00 12.57 107 ASP A N 1
ATOM 858 C CA . ASP A 1 109 ? 24.528 24.613 20.773 1.00 15.14 107 ASP A CA 1
ATOM 859 C C . ASP A 1 109 ? 24.447 24.038 19.357 1.00 15.32 107 ASP A C 1
ATOM 860 O O . ASP A 1 109 ? 23.953 22.924 19.175 1.00 14.65 107 ASP A O 1
ATOM 865 N N . PRO A 1 110 ? 24.917 24.790 18.342 1.00 15.98 108 PRO A N 1
ATOM 866 C CA . PRO A 1 110 ? 24.893 24.360 16.933 1.00 16.82 108 PRO A CA 1
ATOM 867 C C . PRO A 1 110 ? 25.312 22.907 16.685 1.00 17.46 108 PRO A C 1
ATOM 868 O O . PRO A 1 110 ? 24.891 22.278 15.712 1.00 15.63 108 PRO A O 1
ATOM 872 N N . GLN A 1 111 ? 26.141 22.386 17.580 1.00 19.45 109 GLN A N 1
ATOM 873 C CA . GLN A 1 111 ? 26.619 21.008 17.513 1.00 21.29 109 GLN A CA 1
ATOM 874 C C . GLN A 1 111 ? 25.468 20.004 17.675 1.00 19.80 109 GLN A C 1
ATOM 875 O O . GLN A 1 111 ? 25.531 18.885 17.159 1.00 20.53 109 GLN A O 1
ATOM 881 N N . ASN A 1 112 ? 24.420 20.423 18.381 1.00 17.64 110 ASN A N 1
ATOM 882 C CA . ASN A 1 112 ? 23.251 19.584 18.654 1.00 16.53 110 ASN A CA 1
ATOM 883 C C . ASN A 1 112 ? 21.982 20.016 17.913 1.00 15.77 110 ASN A C 1
ATOM 884 O O . ASN A 1 112 ? 20.871 19.720 18.356 1.00 15.39 110 ASN A O 1
ATOM 889 N N . ILE A 1 113 ? 22.138 20.706 16.791 1.00 15.46 111 ILE A N 1
ATOM 890 C CA . ILE A 1 113 ? 20.984 21.176 16.032 1.00 16.69 111 ILE A CA 1
ATOM 891 C C . ILE A 1 113 ? 20.013 20.052 15.639 1.00 17.88 111 ILE A C 1
ATOM 892 O O . ILE A 1 113 ? 18.799 20.203 15.787 1.00 18.20 111 ILE A O 1
ATOM 897 N N . ASP A 1 114 ? 20.536 18.925 15.157 1.00 17.48 112 ASP A N 1
ATOM 898 C CA . ASP A 1 114 ? 19.671 17.819 14.755 1.00 18.40 112 ASP A CA 1
ATOM 899 C C . ASP A 1 114 ? 18.862 17.252 15.918 1.00 17.88 112 ASP A C 1
ATOM 900 O O . ASP A 1 114 ? 17.698 16.898 15.753 1.00 16.83 112 ASP A O 1
ATOM 905 N N . ARG A 1 115 ? 19.476 17.161 17.094 1.00 17.63 113 ARG A N 1
ATOM 906 C CA . ARG A 1 115 ? 18.779 16.641 18.266 1.00 16.90 113 ARG A CA 1
ATOM 907 C C . ARG A 1 115 ? 17.720 17.656 18.697 1.00 15.90 113 ARG A C 1
ATOM 908 O O . ARG A 1 115 ? 16.637 17.289 19.158 1.00 15.24 113 ARG A O 1
ATOM 916 N N . ALA A 1 116 ? 18.037 18.937 18.537 1.00 15.01 114 ALA A N 1
ATOM 917 C CA . ALA A 1 116 ? 17.107 20.004 18.904 1.00 14.65 114 ALA A CA 1
ATOM 918 C C . ALA A 1 116 ? 15.883 19.998 17.987 1.00 14.13 114 ALA A C 1
ATOM 919 O O . ALA A 1 116 ? 14.778 20.340 18.416 1.00 13.94 114 ALA A O 1
ATOM 921 N N . ILE A 1 117 ? 16.080 19.606 16.728 1.00 14.05 115 ILE A N 1
ATOM 922 C CA . ILE A 1 117 ? 14.977 19.555 15.767 1.00 13.98 115 ILE A CA 1
ATOM 923 C C . ILE A 1 117 ? 13.953 18.501 16.182 1.00 14.19 115 ILE A C 1
ATOM 924 O O . ILE A 1 117 ? 12.751 18.669 15.969 1.00 13.49 115 ILE A O 1
ATOM 929 N N . VAL A 1 118 ? 14.443 17.416 16.775 1.00 14.44 116 VAL A N 1
ATOM 930 C CA . VAL A 1 118 ? 13.588 16.339 17.254 1.00 14.96 116 VAL A CA 1
ATOM 931 C C . VAL A 1 118 ? 12.736 16.892 18.393 1.00 14.86 116 VAL A C 1
ATOM 932 O O . VAL A 1 118 ? 11.536 16.637 18.479 1.00 12.87 116 VAL A O 1
ATOM 936 N N . LEU A 1 119 ? 13.377 17.653 19.272 1.00 16.28 117 LEU A N 1
ATOM 937 C CA . LEU A 1 119 ? 12.699 18.256 20.412 1.00 17.14 117 LEU A CA 1
ATOM 938 C C . LEU A 1 119 ? 11.657 19.253 19.905 1.00 17.19 117 LEU A C 1
ATOM 939 O O . LEU A 1 119 ? 10.484 19.203 20.300 1.00 18.50 117 LEU A O 1
ATOM 944 N N . ALA A 1 120 ? 12.092 20.145 19.017 1.00 18.02 118 ALA A N 1
ATOM 945 C CA . ALA A 1 120 ? 11.217 21.168 18.443 1.00 16.43 118 ALA A CA 1
ATOM 946 C C . ALA A 1 120 ? 9.969 20.557 17.829 1.00 17.18 118 ALA A C 1
ATOM 947 O O . ALA A 1 120 ? 8.861 21.034 18.056 1.00 17.90 118 ALA A O 1
ATOM 949 N N . LYS A 1 121 ? 10.158 19.499 17.046 1.00 17.66 119 LYS A N 1
ATOM 950 C CA . LYS A 1 121 ? 9.052 18.815 16.393 1.00 19.04 119 LYS A CA 1
ATOM 951 C C . LYS A 1 121 ? 8.011 18.383 17.421 1.00 19.28 119 LYS A C 1
ATOM 952 O O . LYS A 1 121 ? 6.810 18.569 17.216 1.00 19.79 119 LYS A O 1
ATOM 958 N N . ALA A 1 122 ? 8.473 17.815 18.534 1.00 18.06 120 ALA A N 1
ATOM 959 C CA . ALA A 1 122 ? 7.568 17.370 19.592 1.00 17.63 120 ALA A CA 1
ATOM 960 C C . ALA A 1 122 ? 6.843 18.551 20.251 1.00 16.32 120 ALA A C 1
ATOM 961 O O . ALA A 1 122 ? 5.655 18.470 20.555 1.00 15.92 120 ALA A O 1
ATOM 963 N N . ILE A 1 123 ? 7.563 19.645 20.476 1.00 15.72 121 ILE A N 1
ATOM 964 C CA . ILE A 1 123 ? 6.965 20.828 21.094 1.00 14.96 121 ILE A CA 1
ATOM 965 C C . ILE A 1 123 ? 5.877 21.405 20.188 1.00 16.37 121 ILE A C 1
ATOM 966 O O . ILE A 1 123 ? 4.857 21.910 20.659 1.00 15.64 121 ILE A O 1
ATOM 971 N N . LYS A 1 124 ? 6.093 21.311 18.881 1.00 16.97 122 LYS A N 1
ATOM 972 C CA . LYS A 1 124 ? 5.136 21.842 17.922 1.00 19.82 122 LYS A CA 1
ATOM 973 C C . LYS A 1 124 ? 3.795 21.107 17.951 1.00 20.15 122 LYS A C 1
ATOM 974 O O . LYS A 1 124 ? 2.746 21.710 17.712 1.00 19.26 122 LYS A O 1
ATOM 980 N N . THR A 1 125 ? 3.818 19.810 18.245 1.00 20.60 123 THR A N 1
ATOM 981 C CA . THR A 1 125 ? 2.578 19.042 18.304 1.00 21.78 123 THR A CA 1
ATOM 982 C C . THR A 1 125 ? 1.760 19.415 19.542 1.00 21.82 123 THR A C 1
ATOM 983 O O . THR A 1 125 ? 0.586 19.059 19.652 1.00 22.47 123 THR A O 1
ATOM 995 N N . GLY A 1 127 ? 1.185 22.493 20.318 1.00 18.63 125 GLY A N 1
ATOM 996 C CA . GLY A 1 127 ? 0.533 23.756 20.008 1.00 18.02 125 GLY A CA 1
ATOM 997 C C . GLY A 1 127 ? 1.265 25.038 20.350 1.00 17.15 125 GLY A C 1
ATOM 998 O O . GLY A 1 127 ? 0.680 26.118 20.285 1.00 15.51 125 GLY A O 1
ATOM 999 N N . PHE A 1 128 ? 2.540 24.924 20.705 1.00 15.44 126 PHE A N 1
ATOM 1000 C CA . PHE A 1 128 ? 3.343 26.091 21.060 1.00 13.60 126 PHE A CA 1
ATOM 1001 C C . PHE A 1 128 ? 4.076 26.643 19.843 1.00 13.99 126 PHE A C 1
ATOM 1002 O O . PHE A 1 128 ? 4.324 25.922 18.879 1.00 14.69 126 PHE A O 1
ATOM 1010 N N . GLU A 1 129 ? 4.414 27.926 19.891 1.00 13.84 127 GLU A N 1
ATOM 1011 C CA . GLU A 1 129 ? 5.228 28.528 18.840 1.00 12.40 127 GLU A CA 1
ATOM 1012 C C . GLU A 1 129 ? 6.613 28.044 19.280 1.00 12.20 127 GLU A C 1
ATOM 1013 O O . GLU A 1 129 ? 6.859 27.921 20.483 1.00 12.56 127 GLU A O 1
ATOM 1019 N N . VAL A 1 130 ? 7.509 27.757 18.341 1.00 10.29 128 VAL A N 1
ATOM 1020 C CA . VAL A 1 130 ? 8.839 27.284 18.722 1.00 9.94 128 VAL A CA 1
ATOM 1021 C C . VAL A 1 130 ? 9.950 28.200 18.243 1.00 10.15 128 VAL A C 1
ATOM 1022 O O . VAL A 1 130 ? 9.989 28.585 17.075 1.00 9.83 128 VAL A O 1
ATOM 1026 N N . GLY A 1 131 ? 10.849 28.549 19.158 1.00 9.79 129 GLY A N 1
ATOM 1027 C CA . GLY A 1 131 ? 11.969 29.402 18.813 1.00 9.26 129 GLY A CA 1
ATOM 1028 C C . GLY A 1 131 ? 13.311 28.718 19.022 1.0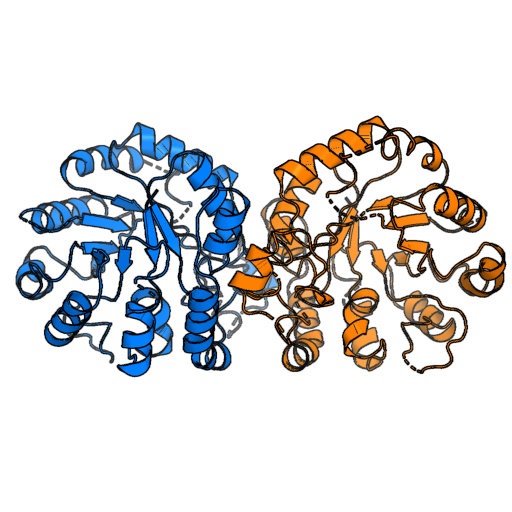0 10.70 129 GLY A C 1
ATOM 1029 O O . GLY A 1 131 ? 13.528 28.047 20.034 1.00 11.24 129 GLY A O 1
ATOM 1030 N N . PHE A 1 132 ? 14.209 28.871 18.054 1.00 10.59 130 PHE A N 1
ATOM 1031 C CA . PHE A 1 132 ? 15.546 28.295 18.147 1.00 12.32 130 PHE A CA 1
ATOM 1032 C C . PHE A 1 132 ? 16.525 29.423 18.481 1.00 12.04 130 PHE A C 1
ATOM 1033 O O . PHE A 1 132 ? 16.687 30.354 17.689 1.00 11.99 130 PHE A O 1
ATOM 1041 N N . ASN A 1 133 ? 17.158 29.354 19.648 1.00 10.71 131 ASN A N 1
ATOM 1042 C CA . ASN A 1 133 ? 18.156 30.351 20.022 1.00 11.43 131 ASN A CA 1
ATOM 1043 C C . ASN A 1 133 ? 19.492 29.630 19.907 1.00 11.28 131 ASN A C 1
ATOM 1044 O O . ASN A 1 133 ? 19.977 29.032 20.871 1.00 12.97 131 ASN A O 1
ATOM 1049 N N . VAL A 1 134 ? 20.066 29.669 18.707 1.00 10.50 132 VAL A N 1
ATOM 1050 C CA . VAL A 1 134 ? 21.330 28.990 18.423 1.00 11.45 132 VAL A CA 1
ATOM 1051 C C . VAL A 1 134 ? 22.560 29.815 18.781 1.00 11.90 132 VAL A C 1
ATOM 1052 O O . VAL A 1 134 ? 22.752 30.923 18.290 1.00 11.46 132 VAL A O 1
ATOM 1064 N N . TYR A 1 136 ? 26.803 30.646 19.486 1.00 14.25 134 TYR A N 1
ATOM 1065 C CA . TYR A 1 136 ? 28.041 30.744 18.723 1.00 15.62 134 TYR A CA 1
ATOM 1066 C C . TYR A 1 136 ? 27.890 31.023 17.234 1.00 16.16 134 TYR A C 1
ATOM 1067 O O . TYR A 1 136 ? 28.455 30.308 16.409 1.00 16.29 134 TYR A O 1
ATOM 1084 N N . SER A 1 138 ? 29.318 33.050 15.698 1.00 17.51 136 SER A N 1
ATOM 1085 C CA . SER A 1 138 ? 30.654 33.400 15.207 1.00 19.42 136 SER A CA 1
ATOM 1086 C C . SER A 1 138 ? 31.429 32.171 14.725 1.00 20.49 136 SER A C 1
ATOM 1087 O O . SER A 1 138 ? 32.553 32.295 14.237 1.00 21.90 136 SER A O 1
ATOM 1090 N N . LYS A 1 139 ? 30.837 30.989 14.868 1.00 20.87 137 LYS A N 1
ATOM 1091 C CA . LYS A 1 139 ? 31.500 29.757 14.450 1.00 22.93 137 LYS A CA 1
ATOM 1092 C C . LYS A 1 139 ? 30.761 29.036 13.325 1.00 22.80 137 LYS A C 1
ATOM 1093 O O . LYS A 1 139 ? 31.275 28.066 12.759 1.00 23.02 137 LYS A O 1
ATOM 1099 N N . TRP A 1 140 ? 29.565 29.522 13.002 1.00 21.43 138 TRP A N 1
ATOM 1100 C CA . TRP A 1 140 ? 28.720 28.926 11.971 1.00 20.91 138 TRP A CA 1
ATOM 1101 C C . TRP A 1 140 ? 29.347 28.745 10.593 1.00 21.45 138 TRP A C 1
ATOM 1102 O O . TRP A 1 140 ? 29.342 27.643 10.049 1.00 21.66 138 TRP A O 1
ATOM 1113 N N . ALA A 1 141 ? 29.868 29.833 10.031 1.00 23.85 139 ALA A N 1
ATOM 1114 C CA . ALA A 1 141 ? 30.476 29.826 8.695 1.00 25.11 139 ALA A CA 1
ATOM 1115 C C . ALA A 1 141 ? 31.507 28.728 8.458 1.00 25.87 139 ALA A C 1
ATOM 1116 O O . ALA A 1 141 ? 31.646 28.229 7.336 1.00 26.35 139 ALA A O 1
ATOM 1118 N N . GLU A 1 142 ? 32.226 28.348 9.508 1.00 26.26 140 GLU A N 1
ATOM 1119 C CA . GLU A 1 142 ? 33.257 27.334 9.370 1.00 27.19 140 GLU A CA 1
ATOM 1120 C C . GLU A 1 142 ? 32.824 25.950 9.826 1.00 26.98 140 GLU A C 1
ATOM 1121 O O . GLU A 1 142 ? 33.636 25.029 9.890 1.00 28.57 140 GLU A O 1
ATOM 1135 N N . ASN A 1 144 ? 31.146 22.871 8.779 1.00 26.48 142 ASN A N 1
ATOM 1136 C CA . ASN A 1 144 ? 30.743 22.221 7.549 1.00 27.02 142 ASN A CA 1
ATOM 1137 C C . ASN A 1 144 ? 29.371 21.566 7.606 1.00 25.45 142 ASN A C 1
ATOM 1138 O O . ASN A 1 144 ? 29.099 20.723 8.459 1.00 25.83 142 ASN A O 1
ATOM 1143 N N . GLY A 1 145 ? 28.507 21.985 6.687 1.00 24.81 143 GLY A N 1
ATOM 1144 C CA . GLY A 1 145 ? 27.166 21.439 6.607 1.00 23.89 143 GLY A CA 1
ATOM 1145 C C . GLY A 1 145 ? 26.175 21.928 7.644 1.00 22.90 143 GLY A C 1
ATOM 1146 O O . GLY A 1 145 ? 25.064 21.407 7.715 1.00 24.20 143 GLY A O 1
ATOM 1147 N N . PHE A 1 146 ? 26.548 22.917 8.450 1.00 21.41 144 PHE A N 1
ATOM 1148 C CA . PHE A 1 146 ? 25.621 23.410 9.464 1.00 19.84 144 PHE A CA 1
ATOM 1149 C C . PHE A 1 146 ? 24.448 24.161 8.842 1.00 19.01 144 PHE A C 1
ATOM 1150 O O . PHE A 1 146 ? 23.294 23.830 9.093 1.00 18.28 144 PHE A O 1
ATOM 1158 N N . LEU A 1 147 ? 24.746 25.179 8.043 1.00 20.01 145 LEU A N 1
ATOM 1159 C CA . LEU A 1 147 ? 23.700 25.963 7.401 1.00 22.68 145 LEU A CA 1
ATOM 1160 C C . LEU A 1 147 ? 22.745 25.087 6.599 1.00 23.23 145 LEU A C 1
ATOM 1161 O O . LEU A 1 147 ? 21.552 25.367 6.528 1.00 23.24 145 LEU A O 1
ATOM 1166 N N . SER A 1 148 ? 23.272 24.021 6.006 1.00 24.29 146 SER A N 1
ATOM 1167 C CA . SER A 1 148 ? 22.459 23.111 5.208 1.00 24.76 146 SER A CA 1
ATOM 1168 C C . SER A 1 148 ? 21.485 22.316 6.070 1.00 25.25 146 SER A C 1
ATOM 1169 O O . SER A 1 148 ? 20.524 21.735 5.567 1.00 26.18 146 SER A O 1
ATOM 1172 N N . LYS A 1 149 ? 21.736 22.288 7.373 1.00 24.77 147 LYS A N 1
ATOM 1173 C CA . LYS A 1 149 ? 20.872 21.562 8.294 1.00 24.84 147 LYS A CA 1
ATOM 1174 C C . LYS A 1 149 ? 19.680 22.400 8.734 1.00 23.29 147 LYS A C 1
ATOM 1175 O O . LYS A 1 149 ? 18.821 21.918 9.478 1.00 24.02 147 LYS A O 1
ATOM 1181 N N . LEU A 1 150 ? 19.625 23.650 8.280 1.00 21.49 148 LEU A N 1
ATOM 1182 C CA . LEU A 1 150 ? 18.538 24.536 8.671 1.00 18.46 148 LEU A CA 1
ATOM 1183 C C . LEU A 1 150 ? 17.262 24.343 7.864 1.00 17.56 148 LEU A C 1
ATOM 1184 O O . LEU A 1 150 ? 16.186 24.741 8.306 1.00 17.46 148 LEU A O 1
ATOM 1189 N N . LYS A 1 151 ? 17.358 23.734 6.688 1.00 17.64 149 LYS A N 1
ATOM 1190 C CA . LYS A 1 151 ? 16.151 23.527 5.901 1.00 18.56 149 LYS A CA 1
ATOM 1191 C C . LYS A 1 151 ? 15.167 22.630 6.651 1.00 18.15 149 LYS A C 1
ATOM 1192 O O . LYS A 1 151 ? 13.954 22.727 6.459 1.00 18.31 149 LYS A O 1
ATOM 1198 N N . ALA A 1 152 ? 15.691 21.767 7.514 1.00 18.00 150 ALA A N 1
ATOM 1199 C CA . ALA A 1 152 ? 14.853 20.847 8.279 1.00 18.59 150 ALA A CA 1
ATOM 1200 C C . ALA A 1 152 ? 13.947 21.528 9.312 1.00 18.63 150 ALA A C 1
ATOM 1201 O O . ALA A 1 152 ? 13.056 20.891 9.876 1.00 19.75 150 ALA A O 1
ATOM 1203 N N . ILE A 1 153 ? 14.162 22.818 9.559 1.00 17.95 151 ILE A N 1
ATOM 1204 C CA . ILE A 1 153 ? 13.349 23.535 10.538 1.00 15.25 151 ILE A CA 1
ATOM 1205 C C . ILE A 1 153 ? 12.230 24.361 9.910 1.00 14.86 151 ILE A C 1
ATOM 1206 O O . ILE A 1 153 ? 11.422 24.956 10.620 1.00 13.07 151 ILE A O 1
ATOM 1211 N N . ASP A 1 154 ? 12.176 24.386 8.581 1.00 16.08 152 ASP A N 1
ATOM 1212 C CA . ASP A 1 154 ? 11.166 25.163 7.863 1.00 16.61 152 ASP A CA 1
ATOM 1213 C C . ASP A 1 154 ? 9.711 24.995 8.296 1.00 18.73 152 ASP A C 1
ATOM 1214 O O . ASP A 1 154 ? 8.950 25.966 8.287 1.00 18.21 152 ASP A O 1
ATOM 1219 N N . LYS A 1 155 ? 9.313 23.781 8.665 1.00 20.04 153 LYS A N 1
ATOM 1220 C CA . LYS A 1 155 ? 7.934 23.549 9.086 1.00 22.34 153 LYS A CA 1
ATOM 1221 C C . LYS A 1 155 ? 7.735 23.574 10.601 1.00 21.88 153 LYS A C 1
ATOM 1222 O O . LYS A 1 155 ? 6.603 23.489 11.078 1.00 22.55 153 LYS A O 1
ATOM 1228 N N . ILE A 1 156 ? 8.827 23.704 11.350 1.00 20.65 154 ILE A N 1
ATOM 1229 C CA . ILE A 1 156 ? 8.751 23.720 12.806 1.00 20.38 154 ILE A CA 1
ATOM 1230 C C . ILE A 1 156 ? 9.027 25.075 13.448 1.00 20.51 154 ILE A C 1
ATOM 1231 O O . ILE A 1 156 ? 8.220 25.582 14.225 1.00 22.29 154 ILE A O 1
ATOM 1236 N N . ALA A 1 157 ? 10.175 25.654 13.132 1.00 18.50 155 ALA A N 1
ATOM 1237 C CA . ALA A 1 157 ? 10.561 26.932 13.710 1.00 17.06 155 ALA A CA 1
ATOM 1238 C C . ALA A 1 157 ? 9.624 28.096 13.401 1.00 15.64 155 ALA A C 1
ATOM 1239 O O . ALA A 1 157 ? 9.124 28.229 12.287 1.00 16.41 155 ALA A O 1
ATOM 1241 N N . ASP A 1 158 ? 9.385 28.921 14.418 1.00 11.94 156 ASP A N 1
ATOM 1242 C CA . ASP A 1 158 ? 8.572 30.120 14.293 1.00 10.21 156 ASP A CA 1
ATOM 1243 C C . ASP A 1 158 ? 9.553 31.272 14.437 1.00 10.90 156 ASP A C 1
ATOM 1244 O O . ASP A 1 158 ? 9.233 32.430 14.176 1.00 10.07 156 ASP A O 1
ATOM 1249 N N . LEU A 1 159 ? 10.761 30.921 14.861 1.00 9.65 157 LEU A N 1
ATOM 1250 C CA . LEU A 1 159 ? 11.832 31.877 15.045 1.00 9.66 157 LEU A CA 1
ATOM 1251 C C . LEU A 1 159 ? 13.190 31.188 15.095 1.00 9.86 157 LEU A C 1
ATOM 1252 O O . LEU A 1 159 ? 13.370 30.201 15.811 1.00 9.98 157 LEU A O 1
ATOM 1257 N N . PHE A 1 160 ? 14.129 31.711 14.315 1.00 10.46 158 PHE A N 1
ATOM 1258 C CA . PHE A 1 160 ? 15.500 31.220 14.296 1.00 10.76 158 PHE A CA 1
ATOM 1259 C C . PHE A 1 160 ? 16.320 32.414 14.784 1.00 9.74 158 PHE A C 1
ATOM 1260 O O . PHE A 1 160 ? 16.585 33.343 14.021 1.00 9.68 158 PHE A O 1
ATOM 1268 N N . CYS A 1 161 ? 16.713 32.388 16.055 1.00 9.70 159 CYS A N 1
ATOM 1269 C CA . CYS A 1 161 ? 17.464 33.486 16.663 1.00 9.30 159 CYS A CA 1
ATOM 1270 C C . CYS A 1 161 ? 18.983 33.295 16.660 1.00 8.10 159 CYS A C 1
ATOM 1271 O O . CYS A 1 161 ? 19.493 32.321 17.213 1.00 8.39 159 CYS A O 1
ATOM 1282 N N . VAL A 1 163 ? 22.459 34.050 18.031 1.00 10.38 161 VAL A N 1
ATOM 1283 C CA . VAL A 1 163 ? 23.000 34.565 19.288 1.00 10.46 161 VAL A CA 1
ATOM 1284 C C . VAL A 1 163 ? 24.483 34.943 19.274 1.00 11.51 161 VAL A C 1
ATOM 1285 O O . VAL A 1 163 ? 25.356 34.105 19.042 1.00 12.19 161 VAL A O 1
ATOM 1289 N N . ASP A 1 164 ? 24.742 36.223 19.530 1.00 10.66 162 ASP A N 1
ATOM 1290 C CA . ASP A 1 164 ? 26.090 36.783 19.591 1.00 11.00 162 ASP A CA 1
ATOM 1291 C C . ASP A 1 164 ? 26.642 36.367 20.961 1.00 11.67 162 ASP A C 1
ATOM 1292 O O . ASP A 1 164 ? 26.841 37.196 21.843 1.00 11.21 162 ASP A O 1
ATOM 1297 N N . SER A 1 165 ? 26.877 35.065 21.113 1.00 11.58 163 SER A N 1
ATOM 1298 C CA . SER A 1 165 ? 27.351 34.465 22.364 1.00 12.70 163 SER A CA 1
ATOM 1299 C C . SER A 1 165 ? 28.529 35.125 23.069 1.00 12.42 163 SER A C 1
ATOM 1300 O O . SER A 1 165 ? 28.492 35.327 24.284 1.00 12.21 163 SER A O 1
ATOM 1303 N N . PHE A 1 166 ? 29.567 35.465 22.316 1.00 12.00 164 PHE A N 1
ATOM 1304 C CA . PHE A 1 166 ? 30.752 36.080 22.901 1.00 13.68 164 PHE A CA 1
ATOM 1305 C C . PHE A 1 166 ? 30.686 37.601 22.989 1.00 12.58 164 PHE A C 1
ATOM 1306 O O . PHE A 1 166 ? 31.470 38.221 23.713 1.00 13.81 164 PHE A O 1
ATOM 1314 N N . GLY A 1 167 ? 29.753 38.201 22.258 1.00 11.54 165 GLY A N 1
ATOM 1315 C CA . GLY A 1 167 ? 29.631 39.647 22.269 1.00 9.65 165 GLY A CA 1
ATOM 1316 C C . GLY A 1 167 ? 30.753 40.281 21.468 1.00 10.63 165 GLY A C 1
ATOM 1317 O O . GLY A 1 167 ? 31.237 41.367 21.800 1.00 9.56 165 GLY A O 1
ATOM 1318 N N . GLY A 1 168 ? 31.174 39.590 20.412 1.00 10.19 166 GLY A N 1
ATOM 1319 C CA . GLY A 1 168 ? 32.242 40.096 19.570 1.00 10.86 166 GLY A CA 1
ATOM 1320 C C . GLY A 1 168 ? 31.880 40.181 18.098 1.00 11.73 166 GLY A C 1
ATOM 1321 O O . GLY A 1 168 ? 32.715 40.538 17.273 1.00 13.85 166 GLY A O 1
ATOM 1322 N N . ILE A 1 169 ? 30.636 39.857 17.762 1.00 12.11 167 ILE A N 1
ATOM 1323 C CA . ILE A 1 169 ? 30.193 39.908 16.372 1.00 11.85 167 ILE A CA 1
ATOM 1324 C C . ILE A 1 169 ? 30.086 41.369 15.904 1.00 11.61 167 ILE A C 1
ATOM 1325 O O . ILE A 1 169 ? 29.646 42.238 16.654 1.00 12.20 167 ILE A O 1
ATOM 1330 N N . THR A 1 170 ? 30.503 41.635 14.668 1.00 12.06 168 THR A N 1
ATOM 1331 C CA . THR A 1 170 ? 30.467 42.985 14.107 1.00 12.19 168 THR A CA 1
ATOM 1332 C C . THR A 1 170 ? 29.302 43.157 13.126 1.00 11.84 168 THR A C 1
ATOM 1333 O O . THR A 1 170 ? 28.736 42.177 12.653 1.00 12.38 168 THR A O 1
ATOM 1337 N N . PRO A 1 171 ? 28.940 44.411 12.804 1.00 11.37 169 PRO A N 1
ATOM 1338 C CA . PRO A 1 171 ? 27.839 44.701 11.878 1.00 12.11 169 PRO A CA 1
ATOM 1339 C C . PRO A 1 171 ? 27.970 43.970 10.542 1.00 13.18 169 PRO A C 1
ATOM 1340 O O . PRO A 1 171 ? 26.995 43.410 10.037 1.00 13.28 169 PRO A O 1
ATOM 1344 N N . LYS A 1 172 ? 29.172 43.983 9.969 1.00 13.78 170 LYS A N 1
ATOM 1345 C CA . LYS A 1 172 ? 29.414 43.304 8.696 1.00 15.36 170 LYS A CA 1
ATOM 1346 C C . LYS A 1 172 ? 29.085 41.818 8.805 1.00 13.75 170 LYS A C 1
ATOM 1347 O O . LYS A 1 172 ? 28.412 41.267 7.941 1.00 13.44 170 LYS A O 1
ATOM 1353 N N . GLU A 1 173 ? 29.562 41.174 9.868 1.00 13.48 171 GLU A N 1
ATOM 1354 C CA . GLU A 1 173 ? 29.307 39.753 10.074 1.00 13.32 171 GLU A CA 1
ATOM 1355 C C . GLU A 1 173 ? 27.829 39.447 10.262 1.00 13.49 171 GLU A C 1
ATOM 1356 O O . GLU A 1 173 ? 27.353 38.410 9.791 1.00 12.09 171 GLU A O 1
ATOM 1362 N N . VAL A 1 174 ? 27.109 40.339 10.948 1.00 11.62 172 VAL A N 1
ATOM 1363 C CA . VAL A 1 174 ? 25.676 40.143 11.168 1.00 12.12 172 VAL A CA 1
ATOM 1364 C C . VAL A 1 174 ? 24.940 40.168 9.829 1.00 12.79 172 VAL A C 1
ATOM 1365 O O . VAL A 1 174 ? 24.058 39.339 9.588 1.00 13.52 172 VAL A O 1
ATOM 1369 N N . LYS A 1 175 ? 25.298 41.116 8.964 1.00 13.25 173 LYS A N 1
ATOM 1370 C CA . LYS A 1 175 ? 24.667 41.208 7.646 1.00 15.32 173 LYS A CA 1
ATOM 1371 C C . LYS A 1 175 ? 24.896 39.927 6.857 1.00 13.21 173 LYS A C 1
ATOM 1372 O O . LYS A 1 175 ? 23.960 39.340 6.322 1.00 13.70 173 LYS A O 1
ATOM 1378 N N . ASN A 1 176 ? 26.155 39.510 6.777 1.00 13.75 174 ASN A N 1
ATOM 1379 C CA . ASN A 1 176 ? 26.523 38.312 6.031 1.00 13.54 174 ASN A CA 1
ATOM 1380 C C . ASN A 1 176 ? 25.796 37.065 6.523 1.00 13.02 174 ASN A C 1
ATOM 1381 O O . ASN A 1 176 ? 25.247 36.303 5.725 1.00 10.92 174 ASN A O 1
ATOM 1386 N N . LEU A 1 177 ? 25.799 36.859 7.836 1.00 12.66 175 LEU A N 1
ATOM 1387 C CA . LEU A 1 177 ? 25.144 35.698 8.423 1.00 11.78 175 LEU A CA 1
ATOM 1388 C C . LEU A 1 177 ? 23.636 35.714 8.192 1.00 10.74 175 LEU A C 1
ATOM 1389 O O . LEU A 1 177 ? 23.034 34.672 7.939 1.00 9.45 175 LEU A O 1
ATOM 1394 N N . LEU A 1 178 ? 23.026 36.893 8.277 1.00 9.78 176 LEU A N 1
ATOM 1395 C CA . LEU A 1 178 ? 21.592 36.997 8.049 1.00 10.19 176 LEU A CA 1
ATOM 1396 C C . LEU A 1 178 ? 21.319 36.573 6.606 1.00 11.55 176 LEU A C 1
ATOM 1397 O O . LEU A 1 178 ? 20.451 35.740 6.349 1.00 10.93 176 LEU A O 1
ATOM 1402 N N . LYS A 1 179 ? 22.076 37.142 5.668 1.00 13.83 177 LYS A N 1
ATOM 1403 C CA . LYS A 1 179 ? 21.928 36.808 4.253 1.00 15.75 177 LYS A CA 1
ATOM 1404 C C . LYS A 1 179 ? 22.116 35.306 4.037 1.00 15.66 177 LYS A C 1
ATOM 1405 O O . LYS A 1 179 ? 21.405 34.689 3.241 1.00 16.56 177 LYS A O 1
ATOM 1411 N N . GLU A 1 180 ? 23.074 34.717 4.748 1.00 15.02 178 GLU A N 1
ATOM 1412 C CA . GLU A 1 180 ? 23.332 33.283 4.629 1.00 15.04 178 GLU A CA 1
ATOM 1413 C C . GLU A 1 180 ? 22.162 32.448 5.133 1.00 13.84 178 GLU A C 1
ATOM 1414 O O . GLU A 1 180 ? 21.720 31.521 4.457 1.00 16.16 178 GLU A O 1
ATOM 1420 N N . VAL A 1 181 ? 21.667 32.776 6.321 1.00 11.49 179 VAL A N 1
ATOM 1421 C CA . VAL A 1 181 ? 20.549 32.052 6.914 1.00 9.91 179 VAL A CA 1
ATOM 1422 C C . VAL A 1 181 ? 19.329 32.089 5.987 1.00 11.21 179 VAL A C 1
ATOM 1423 O O . VAL A 1 181 ? 18.638 31.084 5.822 1.00 11.98 179 VAL A O 1
ATOM 1427 N N . ARG A 1 182 ? 19.085 33.238 5.364 1.00 9.65 180 ARG A N 1
ATOM 1428 C CA . ARG A 1 182 ? 17.956 33.385 4.452 1.00 10.95 180 ARG A CA 1
ATOM 1429 C C . ARG A 1 182 ? 18.062 32.453 3.240 1.00 11.29 180 ARG A C 1
ATOM 1430 O O . ARG A 1 182 ? 17.056 32.167 2.592 1.00 10.64 180 ARG A O 1
ATOM 1438 N N . LYS A 1 183 ? 19.270 31.990 2.929 1.00 12.11 181 LYS A N 1
ATOM 1439 C CA . LYS A 1 183 ? 19.468 31.081 1.795 1.00 13.57 181 LYS A CA 1
ATOM 1440 C C . LYS A 1 183 ? 19.129 29.644 2.166 1.00 14.31 181 LYS A C 1
ATOM 1441 O O . LYS A 1 183 ? 18.846 28.823 1.292 1.00 15.72 181 LYS A O 1
ATOM 1447 N N . TYR A 1 184 ? 19.158 29.340 3.459 1.00 13.53 182 TYR A N 1
ATOM 1448 C CA . TYR A 1 184 ? 18.920 27.979 3.910 1.00 14.63 182 TYR A CA 1
ATOM 1449 C C . TYR A 1 184 ? 17.627 27.700 4.663 1.00 14.59 182 TYR A C 1
ATOM 1450 O O . TYR A 1 184 ? 17.235 26.539 4.811 1.00 15.08 182 TYR A O 1
ATOM 1459 N N . THR A 1 185 ? 16.960 28.743 5.142 1.00 12.45 183 THR A N 1
ATOM 1460 C CA . THR A 1 185 ? 15.698 28.537 5.836 1.00 11.50 183 THR A CA 1
ATOM 1461 C C . THR A 1 185 ? 14.736 29.672 5.515 1.00 11.00 183 THR A C 1
ATOM 1462 O O . THR A 1 185 ? 15.163 30.795 5.246 1.00 9.96 183 THR A O 1
ATOM 1466 N N . HIS A 1 186 ? 13.441 29.360 5.521 1.00 10.19 184 HIS A N 1
ATOM 1467 C CA . HIS A 1 186 ? 12.398 30.334 5.214 1.00 11.23 184 HIS A CA 1
ATOM 1468 C C . HIS A 1 186 ? 11.781 30.938 6.468 1.00 11.58 184 HIS A C 1
ATOM 1469 O O . HIS A 1 186 ? 11.007 31.889 6.377 1.00 11.91 184 HIS A O 1
ATOM 1476 N N . VAL A 1 187 ? 12.118 30.389 7.632 1.00 11.63 185 VAL A N 1
ATOM 1477 C CA . VAL A 1 187 ? 11.546 30.872 8.883 1.00 11.48 185 VAL A CA 1
ATOM 1478 C C . VAL A 1 187 ? 12.012 32.258 9.318 1.00 11.20 185 VAL A C 1
ATOM 1479 O O . VAL A 1 187 ? 13.071 32.740 8.909 1.00 11.68 185 VAL A O 1
ATOM 1483 N N . PRO A 1 188 ? 11.195 32.932 10.139 1.00 10.16 186 PRO A N 1
ATOM 1484 C CA . PRO A 1 188 ? 11.524 34.268 10.640 1.00 9.20 186 PRO A CA 1
ATOM 1485 C C . PRO A 1 188 ? 12.884 34.199 11.343 1.00 7.55 186 PRO A C 1
ATOM 1486 O O . PRO A 1 188 ? 13.205 33.199 11.991 1.00 7.35 186 PRO A O 1
ATOM 1490 N N . VAL A 1 189 ? 13.689 35.244 11.204 1.00 6.38 187 VAL A N 1
ATOM 1491 C CA . VAL A 1 189 ? 15.005 35.253 11.835 1.00 6.73 187 VAL A CA 1
ATOM 1492 C C . VAL A 1 189 ? 15.115 36.344 12.894 1.00 7.16 187 VAL A C 1
ATOM 1493 O O . VAL A 1 189 ? 14.506 37.411 12.771 1.00 7.80 187 VAL A O 1
ATOM 1497 N N . GLY A 1 190 ? 15.890 36.060 13.938 1.00 6.69 188 GLY A N 1
ATOM 1498 C CA . GLY A 1 190 ? 16.094 37.025 15.004 1.00 6.82 188 GLY A CA 1
ATOM 1499 C C . GLY A 1 190 ? 17.563 37.178 15.361 1.00 6.70 188 GLY A C 1
ATOM 1500 O O . GLY A 1 190 ? 18.411 36.389 14.927 1.00 6.04 188 GLY A O 1
ATOM 1501 N N . PHE A 1 191 ? 17.863 38.199 16.158 1.00 6.76 189 PHE A N 1
ATOM 1502 C CA . PHE A 1 191 ? 19.223 38.470 16.600 1.00 6.74 189 PHE A CA 1
ATOM 1503 C C . PHE A 1 191 ? 19.238 38.809 18.085 1.00 6.97 189 PHE A C 1
ATOM 1504 O O . PHE A 1 191 ? 18.410 39.592 18.568 1.00 6.28 189 PHE A O 1
ATOM 1512 N N . HIS A 1 192 ? 20.174 38.209 18.808 1.00 7.17 190 HIS A N 1
ATOM 1513 C CA . HIS A 1 192 ? 20.331 38.479 20.232 1.00 9.33 190 HIS A CA 1
ATOM 1514 C C . HIS A 1 192 ? 21.794 38.865 20.422 1.00 9.27 190 HIS A C 1
ATOM 1515 O O . HIS A 1 192 ? 22.679 38.007 20.453 1.00 10.53 190 HIS A O 1
ATOM 1522 N N . GLY A 1 193 ? 22.049 40.161 20.535 1.00 8.15 191 GLY A N 1
ATOM 1523 C CA . GLY A 1 193 ? 23.418 40.600 20.686 1.00 9.31 191 GLY A CA 1
ATOM 1524 C C . GLY A 1 193 ? 23.853 40.809 22.117 1.00 9.74 191 GLY A C 1
ATOM 1525 O O . GLY A 1 193 ? 23.028 41.052 23.001 1.00 10.71 191 GLY A O 1
ATOM 1526 N N . HIS A 1 194 ? 25.153 40.682 22.356 1.00 9.21 192 HIS A N 1
ATOM 1527 C CA . HIS A 1 194 ? 25.700 40.925 23.683 1.00 10.01 192 HIS A CA 1
ATOM 1528 C C . HIS A 1 194 ? 26.492 42.221 23.590 1.00 10.35 192 HIS A C 1
ATOM 1529 O O . HIS A 1 194 ? 26.928 42.614 22.499 1.00 9.66 192 HIS A O 1
ATOM 1536 N N . ASP A 1 195 ? 26.681 42.881 24.727 1.00 8.85 193 ASP A N 1
ATOM 1537 C CA . ASP A 1 195 ? 27.351 44.171 24.742 1.00 10.81 193 ASP A CA 1
ATOM 1538 C C . ASP A 1 195 ? 28.815 44.214 25.164 1.00 10.45 193 ASP A C 1
ATOM 1539 O O . ASP A 1 195 ? 29.290 45.253 25.629 1.00 10.93 193 ASP A O 1
ATOM 1544 N N . ASN A 1 196 ? 29.540 43.111 24.991 1.00 9.14 194 ASN A N 1
ATOM 1545 C CA . ASN A 1 196 ? 30.949 43.091 25.375 1.00 9.12 194 ASN A CA 1
ATOM 1546 C C . ASN A 1 196 ? 31.737 44.224 24.717 1.00 7.85 194 ASN A C 1
ATOM 1547 O O . ASN A 1 196 ? 32.612 44.819 25.344 1.00 8.89 194 ASN A O 1
ATOM 1552 N N . LEU A 1 197 ? 31.425 44.522 23.459 1.00 9.67 195 LEU A N 1
ATOM 1553 C CA . LEU A 1 197 ? 32.105 45.594 22.726 1.00 10.89 195 LEU A CA 1
ATOM 1554 C C . LEU A 1 197 ? 31.168 46.770 22.472 1.00 10.85 195 LEU A C 1
ATOM 1555 O O . LEU A 1 197 ? 31.482 47.676 21.695 1.00 10.68 195 LEU A O 1
ATOM 1560 N N . GLN A 1 198 ? 30.018 46.745 23.135 1.00 11.35 196 GLN A N 1
ATOM 1561 C CA . GLN A 1 198 ? 29.003 47.778 22.979 1.00 12.95 196 GLN A CA 1
ATOM 1562 C C . GLN A 1 198 ? 28.540 47.935 21.527 1.00 12.94 196 GLN A C 1
ATOM 1563 O O . GLN A 1 198 ? 28.247 49.040 21.065 1.00 13.86 196 GLN A O 1
ATOM 1569 N N . LEU A 1 199 ? 28.476 46.815 20.810 1.00 10.44 197 LEU A N 1
ATOM 1570 C CA . LEU A 1 199 ? 28.015 46.824 19.426 1.00 10.44 197 LEU A CA 1
ATOM 1571 C C . LEU A 1 199 ? 26.578 46.285 19.356 1.00 11.28 197 LEU A C 1
ATOM 1572 O O . LEU A 1 199 ? 26.026 46.088 18.272 1.00 11.82 197 LEU A O 1
ATOM 1577 N N . GLY A 1 200 ? 25.979 46.053 20.521 1.00 9.22 198 GLY A N 1
ATOM 1578 C CA . GLY A 1 200 ? 24.620 45.546 20.557 1.00 9.87 198 GLY A CA 1
ATOM 1579 C C . GLY A 1 200 ? 23.640 46.391 19.758 1.00 9.61 198 GLY A C 1
ATOM 1580 O O . GLY A 1 200 ? 22.880 45.866 18.947 1.00 10.21 198 GLY A O 1
ATOM 1581 N N . LEU A 1 201 ? 23.646 47.704 19.979 1.00 9.68 199 LEU A N 1
ATOM 1582 C CA . LEU A 1 201 ? 22.725 48.575 19.260 1.00 8.02 199 LEU A CA 1
ATOM 1583 C C . LEU A 1 201 ? 22.987 48.597 17.759 1.00 9.44 199 LEU A C 1
ATOM 1584 O O . LEU A 1 201 ? 22.086 48.321 16.969 1.00 11.23 199 LEU A O 1
ATOM 1589 N N . ILE A 1 202 ? 24.214 48.913 17.356 1.00 8.48 200 ILE A N 1
ATOM 1590 C CA . ILE A 1 202 ? 24.501 48.988 15.932 1.00 8.85 200 ILE A CA 1
ATOM 1591 C C . ILE A 1 202 ? 24.328 47.660 15.195 1.00 8.68 200 ILE A C 1
ATOM 1592 O O . ILE A 1 202 ? 23.906 47.650 14.037 1.00 7.97 200 ILE A O 1
ATOM 1597 N N . ASN A 1 203 ? 24.649 46.542 15.847 1.00 8.78 201 ASN A N 1
ATOM 1598 C CA . ASN A 1 203 ? 24.460 45.240 15.203 1.00 8.30 201 ASN A CA 1
ATOM 1599 C C . ASN A 1 203 ? 22.956 45.026 14.988 1.00 7.48 201 ASN A C 1
ATOM 1600 O O . ASN A 1 203 ? 22.529 44.566 13.931 1.00 7.56 201 ASN A O 1
ATOM 1605 N N . SER A 1 204 ? 22.160 45.356 16.002 1.00 7.39 202 SER A N 1
ATOM 1606 C CA . SER A 1 204 ? 20.709 45.188 15.923 1.00 6.88 202 SER A CA 1
ATOM 1607 C C . SER A 1 204 ? 20.089 46.091 14.856 1.00 7.14 202 SER A C 1
ATOM 1608 O O . SER A 1 204 ? 19.252 45.651 14.070 1.00 6.54 202 SER A O 1
ATOM 1611 N N . ILE A 1 205 ? 20.500 47.351 14.818 1.00 7.09 203 ILE A N 1
ATOM 1612 C CA . ILE A 1 205 ? 19.972 48.265 13.818 1.00 7.75 203 ILE A CA 1
ATOM 1613 C C . ILE A 1 205 ? 20.353 47.771 12.419 1.00 8.97 203 ILE A C 1
ATOM 1614 O O . ILE A 1 205 ? 19.571 47.891 11.475 1.00 9.49 203 ILE A O 1
ATOM 1619 N N . THR A 1 206 ? 21.552 47.207 12.296 1.00 9.08 204 THR A N 1
ATOM 1620 C CA . THR A 1 206 ? 22.042 46.690 11.019 1.00 9.19 204 THR A CA 1
ATOM 1621 C C . THR A 1 206 ? 21.144 45.544 10.549 1.00 9.41 204 THR A C 1
ATOM 1622 O O . THR A 1 206 ? 20.783 45.464 9.372 1.00 8.25 204 THR A O 1
ATOM 1626 N N . ALA A 1 207 ? 20.777 44.671 11.483 1.00 7.69 205 ALA A N 1
ATOM 1627 C CA . ALA A 1 207 ? 19.910 43.540 11.185 1.00 7.12 205 ALA A CA 1
ATOM 1628 C C . ALA A 1 207 ? 18.512 44.054 10.846 1.00 7.44 205 ALA A C 1
ATOM 1629 O O . ALA A 1 207 ? 17.892 43.612 9.866 1.00 8.49 205 ALA A O 1
ATOM 1631 N N . ILE A 1 208 ? 18.023 44.995 11.646 1.00 6.36 206 ILE A N 1
ATOM 1632 C CA . ILE A 1 208 ? 16.699 45.568 11.420 1.00 8.00 206 ILE A CA 1
ATOM 1633 C C . ILE A 1 208 ? 16.591 46.149 10.005 1.00 8.84 206 ILE A C 1
ATOM 1634 O O . ILE A 1 208 ? 15.637 45.855 9.274 1.00 7.73 206 ILE A O 1
ATOM 1639 N N . ASP A 1 209 ? 17.571 46.958 9.614 1.00 9.69 207 ASP A N 1
ATOM 1640 C CA . ASP A 1 209 ? 17.544 47.564 8.289 1.00 11.73 207 ASP A CA 1
ATOM 1641 C C . ASP A 1 209 ? 17.665 46.548 7.153 1.00 12.44 207 ASP A C 1
ATOM 1642 O O . ASP A 1 209 ? 17.353 46.865 6.009 1.00 12.75 207 ASP A O 1
ATOM 1647 N N . ASP A 1 210 ? 18.110 45.334 7.464 1.00 13.00 208 ASP A N 1
ATOM 1648 C CA . ASP A 1 210 ? 18.210 44.289 6.447 1.00 15.38 208 ASP A CA 1
ATOM 1649 C C . ASP A 1 210 ? 17.004 43.345 6.492 1.00 15.21 208 ASP A C 1
ATOM 1650 O O . ASP A 1 210 ? 17.057 42.230 5.970 1.00 13.79 208 ASP A O 1
ATOM 1655 N N . GLY A 1 211 ? 15.930 43.791 7.136 1.00 13.77 209 GLY A N 1
ATOM 1656 C CA . GLY A 1 211 ? 14.717 42.995 7.210 1.00 13.36 209 GLY A CA 1
ATOM 1657 C C . GLY A 1 211 ? 14.606 41.887 8.245 1.00 13.05 209 GLY A C 1
ATOM 1658 O O . GLY A 1 211 ? 13.752 41.012 8.103 1.00 11.79 209 GLY A O 1
ATOM 1659 N N . ILE A 1 212 ? 15.438 41.906 9.282 1.00 10.67 210 ILE A N 1
ATOM 1660 C CA . ILE A 1 212 ? 15.359 40.868 10.307 1.00 10.59 210 ILE A CA 1
ATOM 1661 C C . ILE A 1 212 ? 13.966 40.918 10.957 1.00 10.53 210 ILE A C 1
ATOM 1662 O O . ILE A 1 212 ? 13.346 41.981 11.044 1.00 10.30 210 ILE A O 1
ATOM 1667 N N . ASP A 1 213 ? 13.487 39.766 11.413 1.00 9.67 211 ASP A N 1
ATOM 1668 C CA . ASP A 1 213 ? 12.152 39.648 11.999 1.00 9.97 211 ASP A CA 1
ATOM 1669 C C . ASP A 1 213 ? 12.042 39.841 13.519 1.00 10.29 211 ASP A C 1
ATOM 1670 O O . ASP A 1 213 ? 11.018 40.321 14.011 1.00 10.19 211 ASP A O 1
ATOM 1675 N N . PHE A 1 214 ? 13.086 39.465 14.253 1.00 9.42 212 PHE A N 1
ATOM 1676 C CA . PHE A 1 214 ? 13.092 39.558 15.717 1.00 10.32 212 PHE A CA 1
ATOM 1677 C C . PHE A 1 214 ? 14.382 40.142 16.301 1.00 10.24 212 PHE A C 1
ATOM 1678 O O . PHE A 1 214 ? 15.475 39.896 15.790 1.00 9.48 212 PHE A O 1
ATOM 1686 N N . ILE A 1 215 ? 14.248 40.912 17.377 1.00 8.36 213 ILE A N 1
ATOM 1687 C CA . ILE A 1 215 ? 15.409 41.465 18.075 1.00 8.64 213 ILE A CA 1
ATOM 1688 C C . ILE A 1 215 ? 15.187 41.286 19.576 1.00 8.12 213 ILE A C 1
ATOM 1689 O O . ILE A 1 215 ? 14.107 41.581 20.089 1.00 7.14 213 ILE A O 1
ATOM 1694 N N . ASP A 1 216 ? 16.214 40.782 20.256 1.00 7.89 214 ASP A N 1
ATOM 1695 C CA . ASP A 1 216 ? 16.201 40.552 21.702 1.00 7.94 214 ASP A CA 1
ATOM 1696 C C . ASP A 1 216 ? 16.944 41.681 22.427 1.00 8.68 214 ASP A C 1
ATOM 1697 O O . ASP A 1 216 ? 17.951 42.199 21.933 1.00 8.15 214 ASP A O 1
ATOM 1702 N N . ALA A 1 217 ? 16.455 42.035 23.610 1.00 8.23 215 ALA A N 1
ATOM 1703 C CA . ALA A 1 217 ? 17.077 43.063 24.442 1.00 8.20 215 ALA A CA 1
ATOM 1704 C C . ALA A 1 217 ? 16.506 42.925 25.849 1.00 7.89 215 ALA A C 1
ATOM 1705 O O . ALA A 1 217 ? 15.576 42.153 26.062 1.00 8.77 215 ALA A O 1
ATOM 1707 N N . THR A 1 218 ? 17.075 43.652 26.808 1.00 8.57 216 THR A N 1
ATOM 1708 C CA . THR A 1 218 ? 16.601 43.614 28.187 1.00 6.79 216 THR A CA 1
ATOM 1709 C C . THR A 1 218 ? 16.715 45.007 28.805 1.00 7.75 216 THR A C 1
ATOM 1710 O O . THR A 1 218 ? 17.520 45.822 28.355 1.00 7.54 216 THR A O 1
ATOM 1714 N N . ILE A 1 219 ? 15.901 45.279 29.823 1.00 8.53 217 ILE A N 1
ATOM 1715 C CA . ILE A 1 219 ? 15.920 46.572 30.505 1.00 8.49 217 ILE A CA 1
ATOM 1716 C C . ILE A 1 219 ? 17.275 46.763 31.205 1.00 9.63 217 ILE A C 1
ATOM 1717 O O . ILE A 1 219 ? 17.686 45.946 32.030 1.00 9.69 217 ILE A O 1
ATOM 1722 N N . THR A 1 220 ? 17.945 47.858 30.846 1.00 8.44 218 THR A N 1
ATOM 1723 C CA . THR A 1 220 ? 19.278 48.241 31.321 1.00 7.98 218 THR A CA 1
ATOM 1724 C C . THR A 1 220 ? 20.347 47.254 30.868 1.00 7.04 218 THR A C 1
ATOM 1725 O O . THR A 1 220 ? 21.464 47.272 31.375 1.00 5.97 218 THR A O 1
ATOM 1729 N N . GLY A 1 221 ? 20.002 46.407 29.897 1.00 6.40 219 GLY A N 1
ATOM 1730 C CA . GLY A 1 221 ? 20.948 45.424 29.384 1.00 6.34 219 GLY A CA 1
ATOM 1731 C C . GLY A 1 221 ? 21.243 44.301 30.364 1.00 6.43 219 GLY A C 1
ATOM 1732 O O . GLY A 1 221 ? 22.173 43.519 30.168 1.00 6.21 219 GLY A O 1
ATOM 1741 N N . GLY A 1 223 ? 21.942 41.196 32.290 1.00 7.19 221 GLY A N 1
ATOM 1742 C CA . GLY A 1 223 ? 22.330 39.886 31.806 1.00 8.30 221 GLY A CA 1
ATOM 1743 C C . GLY A 1 223 ? 23.684 39.588 32.416 1.00 10.04 221 GLY A C 1
ATOM 1744 O O . GLY A 1 223 ? 24.332 40.494 32.936 1.00 10.16 221 GLY A O 1
ATOM 1745 N N . ARG A 1 224 ? 24.124 38.338 32.370 1.00 11.51 222 ARG A N 1
ATOM 1746 C CA . ARG A 1 224 ? 25.414 38.006 32.961 1.00 13.62 222 ARG A CA 1
ATOM 1747 C C . ARG A 1 224 ? 26.573 38.694 32.237 1.00 12.86 222 ARG A C 1
ATOM 1748 O O . ARG A 1 224 ? 26.512 38.951 31.028 1.00 10.56 222 ARG A O 1
ATOM 1756 N N . GLY A 1 225 ? 27.620 39.007 32.996 1.00 11.13 223 GLY A N 1
ATOM 1757 C CA . GLY A 1 225 ? 28.787 39.660 32.429 1.00 10.24 223 GLY A CA 1
ATOM 1758 C C . GLY A 1 225 ? 28.522 41.036 31.849 1.00 10.02 223 GLY A C 1
ATOM 1759 O O . GLY A 1 225 ? 27.985 41.919 32.528 1.00 10.67 223 GLY A O 1
ATOM 1760 N N . ALA A 1 226 ? 28.903 41.212 30.586 1.00 10.51 224 ALA A N 1
ATOM 1761 C CA . ALA A 1 226 ? 28.732 42.481 29.886 1.00 11.74 224 ALA A CA 1
ATOM 1762 C C . ALA A 1 226 ? 27.265 42.761 29.582 1.00 11.02 224 ALA A C 1
ATOM 1763 O O . ALA A 1 226 ? 26.897 43.880 29.233 1.00 12.00 224 ALA A O 1
ATOM 1765 N N . GLY A 1 227 ? 26.433 41.734 29.697 1.00 11.39 225 GLY A N 1
ATOM 1766 C CA . GLY A 1 227 ? 25.013 41.917 29.462 1.00 11.59 225 GLY A CA 1
ATOM 1767 C C . GLY A 1 227 ? 24.546 41.928 28.023 1.00 10.11 225 GLY A C 1
ATOM 1768 O O . GLY A 1 227 ? 25.288 41.569 27.109 1.00 10.51 225 GLY A O 1
ATOM 1769 N N . ASN A 1 228 ? 23.300 42.353 27.835 1.00 9.57 226 ASN A N 1
ATOM 1770 C CA . ASN A 1 228 ? 22.671 42.402 26.518 1.00 9.55 226 ASN A CA 1
ATOM 1771 C C . ASN A 1 228 ? 22.466 43.823 26.008 1.00 8.35 226 ASN A C 1
ATOM 1772 O O . ASN A 1 228 ? 22.861 44.797 26.648 1.00 8.67 226 ASN A O 1
ATOM 1777 N N . LEU A 1 229 ? 21.858 43.931 24.834 1.00 7.67 227 LEU A N 1
ATOM 1778 C CA . LEU A 1 229 ? 21.551 45.233 24.268 1.00 7.52 227 LEU A CA 1
ATOM 1779 C C . LEU A 1 229 ? 20.536 45.842 25.228 1.00 8.64 227 LEU A C 1
ATOM 1780 O O . LEU A 1 229 ? 19.617 45.152 25.669 1.00 6.86 227 LEU A O 1
ATOM 1785 N N . LYS A 1 230 ? 20.712 47.117 25.568 1.00 8.54 228 LYS A N 1
ATOM 1786 C CA . LYS A 1 230 ? 19.786 47.793 26.473 1.00 8.56 228 LYS A CA 1
ATOM 1787 C C . LYS A 1 230 ? 18.509 48.138 25.713 1.00 7.74 228 LYS A C 1
ATOM 1788 O O . LYS A 1 230 ? 18.537 48.898 24.736 1.00 6.84 228 LYS A O 1
ATOM 1802 N N . GLU A 1 232 ? 16.111 50.053 26.421 1.00 5.73 230 GLU A N 1
ATOM 1803 C CA . GLU A 1 232 ? 15.871 51.495 26.383 1.00 7.54 230 GLU A CA 1
ATOM 1804 C C . GLU A 1 232 ? 16.682 52.172 25.281 1.00 7.65 230 GLU A C 1
ATOM 1805 O O . GLU A 1 232 ? 16.242 53.169 24.710 1.00 6.66 230 GLU A O 1
ATOM 1811 N N . LEU A 1 233 ? 17.868 51.643 24.988 1.00 8.74 231 LEU A N 1
ATOM 1812 C CA . LEU A 1 233 ? 18.700 52.230 23.937 1.00 8.79 231 LEU A CA 1
ATOM 1813 C C . LEU A 1 233 ? 18.096 51.911 22.573 1.00 8.06 231 LEU A C 1
ATOM 1814 O O . LEU A 1 233 ? 18.073 52.755 21.678 1.00 7.19 231 LEU A O 1
ATOM 1819 N N . LEU A 1 234 ? 17.607 50.685 22.422 1.00 7.57 232 LEU A N 1
ATOM 1820 C CA . LEU A 1 234 ? 16.985 50.262 21.170 1.00 8.06 232 LEU A CA 1
ATOM 1821 C C . LEU A 1 234 ? 15.763 51.125 20.869 1.00 7.68 232 LEU A C 1
ATOM 1822 O O . LEU A 1 234 ? 15.652 51.687 19.783 1.00 6.94 232 LEU A O 1
ATOM 1827 N N . LEU A 1 235 ? 14.860 51.233 21.844 1.00 8.01 233 LEU A N 1
ATOM 1828 C CA . LEU A 1 235 ? 13.635 52.012 21.682 1.00 8.94 233 LEU A CA 1
ATOM 1829 C C . LEU A 1 235 ? 13.908 53.487 21.431 1.00 8.76 233 LEU A C 1
ATOM 1830 O O . LEU A 1 235 ? 13.228 54.120 20.626 1.00 9.76 233 LEU A O 1
ATOM 1835 N N . THR A 1 236 ? 14.886 54.048 22.130 1.00 7.53 234 THR A N 1
ATOM 1836 C CA . THR A 1 236 ? 15.210 55.452 21.916 1.00 7.90 234 THR A CA 1
ATOM 1837 C C . THR A 1 236 ? 15.660 55.663 20.472 1.00 8.49 234 THR A C 1
ATOM 1838 O O . THR A 1 236 ? 15.193 56.581 19.800 1.00 7.64 234 THR A O 1
ATOM 1842 N N . TYR A 1 237 ? 16.549 54.793 19.996 1.00 8.41 235 TYR A N 1
ATOM 1843 C CA . TYR A 1 237 ? 17.058 54.888 18.630 1.00 8.56 235 TYR A CA 1
ATOM 1844 C C . TYR A 1 237 ? 15.944 54.739 17.591 1.00 8.20 235 TYR A C 1
ATOM 1845 O O . TYR A 1 237 ? 15.850 55.534 16.652 1.00 7.29 235 TYR A O 1
ATOM 1854 N N . LEU A 1 238 ? 15.112 53.716 17.758 1.00 7.95 236 LEU A N 1
ATOM 1855 C CA . LEU A 1 238 ? 14.012 53.462 16.830 1.00 7.57 236 LEU A CA 1
ATOM 1856 C C . LEU A 1 238 ? 12.979 54.585 16.838 1.00 8.59 236 LEU A C 1
ATOM 1857 O O . LEU A 1 238 ? 12.378 54.878 15.810 1.00 9.29 236 LEU A O 1
ATOM 1862 N N . ASN A 1 239 ? 12.764 55.212 17.993 1.00 10.03 237 ASN A N 1
ATOM 1863 C CA . ASN A 1 239 ? 11.795 56.301 18.073 1.00 10.54 237 ASN A CA 1
ATOM 1864 C C . ASN A 1 239 ? 12.242 57.468 17.197 1.00 12.04 237 ASN A C 1
ATOM 1865 O O . ASN A 1 239 ? 11.423 58.118 16.545 1.00 12.16 237 ASN A O 1
ATOM 1870 N N . LYS A 1 240 ? 13.546 57.717 17.172 1.00 10.58 238 LYS A N 1
ATOM 1871 C CA . LYS A 1 240 ? 14.107 58.798 16.366 1.00 11.57 238 LYS A CA 1
ATOM 1872 C C . LYS A 1 240 ? 14.279 58.447 14.883 1.00 11.49 238 LYS A C 1
ATOM 1873 O O . LYS A 1 240 ? 13.833 59.184 14.004 1.00 11.06 238 LYS A O 1
ATOM 1879 N N . HIS A 1 241 ? 14.923 57.318 14.613 1.00 12.04 239 HIS A N 1
ATOM 1880 C CA . HIS A 1 241 ? 15.219 56.900 13.243 1.00 12.91 239 HIS A CA 1
ATOM 1881 C C . HIS A 1 241 ? 14.243 55.982 12.518 1.00 13.81 239 HIS A C 1
ATOM 1882 O O . HIS A 1 241 ? 14.323 55.843 11.301 1.00 13.17 239 HIS A O 1
ATOM 1889 N N . HIS A 1 242 ? 13.327 55.354 13.242 1.00 14.08 240 HIS A N 1
ATOM 1890 C CA . HIS A 1 242 ? 12.381 54.456 12.590 1.00 15.48 240 HIS A CA 1
ATOM 1891 C C . HIS A 1 242 ? 10.921 54.800 12.846 1.00 15.14 240 HIS A C 1
ATOM 1892 O O . HIS A 1 242 ? 10.040 54.017 12.522 1.00 16.01 240 HIS A O 1
ATOM 1899 N N . GLY A 1 243 ? 10.675 55.972 13.423 1.00 15.49 241 GLY A N 1
ATOM 1900 C CA . GLY A 1 243 ? 9.316 56.401 13.701 1.00 16.72 241 GLY A CA 1
ATOM 1901 C C . GLY A 1 243 ? 8.538 55.542 14.685 1.00 16.62 241 GLY A C 1
ATOM 1902 O O . GLY A 1 243 ? 7.313 55.513 14.643 1.00 17.72 241 GLY A O 1
ATOM 1903 N N . LEU A 1 244 ? 9.232 54.849 15.580 1.00 15.01 242 LEU A N 1
ATOM 1904 C CA . LEU A 1 244 ? 8.551 53.997 16.552 1.00 13.86 242 LEU A CA 1
ATOM 1905 C C . LEU A 1 244 ? 8.026 54.826 17.717 1.00 14.27 242 LEU A C 1
ATOM 1906 O O . LEU A 1 244 ? 8.801 55.472 18.416 1.00 13.38 242 LEU A O 1
ATOM 1911 N N . ASN A 1 245 ? 6.713 54.819 17.924 1.00 13.82 243 ASN A N 1
ATOM 1912 C CA . ASN A 1 245 ? 6.151 55.565 19.040 1.00 13.90 243 ASN A CA 1
ATOM 1913 C C . ASN A 1 245 ? 6.517 54.856 20.340 1.00 12.70 243 ASN A C 1
ATOM 1914 O O . ASN A 1 245 ? 6.340 53.647 20.468 1.00 11.43 243 ASN A O 1
ATOM 1919 N N . VAL A 1 246 ? 7.034 55.620 21.299 1.00 11.96 244 VAL A N 1
ATOM 1920 C CA . VAL A 1 246 ? 7.439 55.075 22.592 1.00 10.91 244 VAL A CA 1
ATOM 1921 C C . VAL A 1 246 ? 6.995 55.950 23.762 1.00 12.29 244 VAL A C 1
ATOM 1922 O O . VAL A 1 246 ? 7.093 57.179 23.699 1.00 11.78 244 VAL A O 1
ATOM 1926 N N . ASP A 1 247 ? 6.514 55.316 24.830 1.00 12.38 245 ASP A N 1
ATOM 1927 C CA . ASP A 1 247 ? 6.111 56.049 26.029 1.00 12.60 245 ASP A CA 1
ATOM 1928 C C . ASP A 1 247 ? 7.348 56.064 26.916 1.00 12.47 245 ASP A C 1
ATOM 1929 O O . ASP A 1 247 ? 7.620 55.107 27.642 1.00 12.17 245 ASP A O 1
ATOM 1934 N N . PHE A 1 248 ? 8.094 57.156 26.842 1.00 11.68 246 PHE A N 1
ATOM 1935 C CA . PHE A 1 248 ? 9.321 57.297 27.604 1.00 11.25 246 PHE A CA 1
ATOM 1936 C C . PHE A 1 248 ? 9.121 57.433 29.107 1.00 11.08 246 PHE A C 1
ATOM 1937 O O . PHE A 1 248 ? 10.037 57.154 29.882 1.00 10.45 246 PHE A O 1
ATOM 1945 N N . ASN A 1 249 ? 7.931 57.860 29.519 1.00 9.86 247 ASN A N 1
ATOM 1946 C CA . ASN A 1 249 ? 7.646 58.004 30.940 1.00 10.52 247 ASN A CA 1
ATOM 1947 C C . ASN A 1 249 ? 7.697 56.610 31.548 1.00 9.89 247 ASN A C 1
ATOM 1948 O O . ASN A 1 249 ? 8.343 56.399 32.578 1.00 7.57 247 ASN A O 1
ATOM 1953 N N . VAL A 1 250 ? 7.029 55.662 30.892 1.00 7.81 248 VAL A N 1
ATOM 1954 C CA . VAL A 1 250 ? 7.017 54.271 31.339 1.00 6.95 248 VAL A CA 1
ATOM 1955 C C . VAL A 1 250 ? 8.428 53.681 31.250 1.00 6.39 248 VAL A C 1
ATOM 1956 O O . VAL A 1 250 ? 8.867 52.976 32.150 1.00 6.04 248 VAL A O 1
ATOM 1960 N N . LEU A 1 251 ? 9.135 53.972 30.162 1.00 6.33 249 LEU A N 1
ATOM 1961 C CA . LEU A 1 251 ? 10.485 53.456 29.983 1.00 7.55 249 LEU A CA 1
ATOM 1962 C C . LEU A 1 251 ? 11.377 53.911 31.144 1.00 5.76 249 LEU A C 1
ATOM 1963 O O . LEU A 1 251 ? 12.112 53.113 31.723 1.00 6.60 249 LEU A O 1
ATOM 1968 N N . GLY A 1 252 ? 11.306 55.193 31.485 1.00 6.67 250 GLY A N 1
ATOM 1969 C CA . GLY A 1 252 ? 12.103 55.703 32.586 1.00 5.12 250 GLY A CA 1
ATOM 1970 C C . GLY A 1 252 ? 11.723 55.057 33.908 1.00 6.45 250 GLY A C 1
ATOM 1971 O O . GLY A 1 252 ? 12.588 54.758 34.735 1.00 7.58 250 GLY A O 1
ATOM 1972 N N . ASN A 1 253 ? 10.428 54.836 34.121 1.00 6.58 251 ASN A N 1
ATOM 1973 C CA . ASN A 1 253 ? 9.981 54.220 35.361 1.00 7.08 251 ASN A CA 1
ATOM 1974 C C . ASN A 1 253 ? 10.417 52.764 35.492 1.00 7.51 251 ASN A C 1
ATOM 1975 O O . ASN A 1 253 ? 10.781 52.324 36.580 1.00 7.44 251 ASN A O 1
ATOM 1980 N N . ILE A 1 254 ? 10.386 52.013 34.395 1.00 8.81 252 ILE A N 1
ATOM 1981 C CA . ILE A 1 254 ? 10.780 50.617 34.476 1.00 9.26 252 ILE A CA 1
ATOM 1982 C C . ILE A 1 254 ? 12.295 50.510 34.668 1.00 9.73 252 ILE A C 1
ATOM 1983 O O . ILE A 1 254 ? 12.784 49.564 35.282 1.00 10.36 252 ILE A O 1
ATOM 1988 N N . ILE A 1 255 ? 13.035 51.490 34.160 1.00 8.52 253 ILE A N 1
ATOM 1989 C CA . ILE A 1 255 ? 14.482 51.501 34.341 1.00 9.55 253 ILE A CA 1
ATOM 1990 C C . ILE A 1 255 ? 14.735 51.701 35.834 1.00 10.94 253 ILE A C 1
ATOM 1991 O O . ILE A 1 255 ? 15.567 51.017 36.434 1.00 11.71 253 ILE A O 1
ATOM 1996 N N . THR A 1 256 ? 14.005 52.644 36.425 1.00 9.73 254 THR A N 1
ATOM 1997 C CA . THR A 1 256 ? 14.139 52.936 37.850 1.00 11.21 254 THR A CA 1
ATOM 1998 C C . THR A 1 256 ? 13.827 51.706 38.698 1.00 10.83 254 THR A C 1
ATOM 1999 O O . THR A 1 256 ? 14.479 51.470 39.710 1.00 11.09 254 THR A O 1
ATOM 2003 N N . THR A 1 257 ? 12.834 50.926 38.281 1.00 9.68 255 THR A N 1
ATOM 2004 C CA . THR A 1 257 ? 12.465 49.719 39.006 1.00 10.07 255 THR A CA 1
ATOM 2005 C C . THR A 1 257 ? 13.676 48.786 39.135 1.00 10.99 255 THR A C 1
ATOM 2006 O O . THR A 1 257 ? 13.931 48.226 40.203 1.00 9.54 255 THR A O 1
ATOM 2010 N N . PHE A 1 258 ? 14.431 48.648 38.045 1.00 10.12 256 PHE A N 1
ATOM 2011 C CA . PHE A 1 258 ? 15.594 47.765 38.007 1.00 8.73 256 PHE A CA 1
ATOM 2012 C C . PHE A 1 258 ? 16.908 48.397 38.448 1.00 10.32 256 PHE A C 1
ATOM 2013 O O . PHE A 1 258 ? 17.944 47.726 38.467 1.00 10.79 256 PHE A O 1
ATOM 2021 N N . THR A 1 259 ? 16.869 49.676 38.822 1.00 9.88 257 THR A N 1
ATOM 2022 C CA . THR A 1 259 ? 18.076 50.381 39.233 1.00 9.26 257 THR A CA 1
ATOM 2023 C C . THR A 1 259 ? 18.706 49.894 40.540 1.00 10.14 257 THR A C 1
ATOM 2024 O O . THR A 1 259 ? 19.931 49.880 40.663 1.00 11.86 257 THR A O 1
ATOM 2028 N N . PRO A 1 260 ? 17.895 49.507 41.541 1.00 9.10 258 PRO A N 1
ATOM 2029 C CA . PRO A 1 260 ? 18.540 49.029 42.771 1.00 9.23 258 PRO A CA 1
ATOM 2030 C C . PRO A 1 260 ? 19.386 47.781 42.493 1.00 8.42 258 PRO A C 1
ATOM 2031 O O . PRO A 1 260 ? 20.485 47.633 43.021 1.00 8.19 258 PRO A O 1
ATOM 2035 N N . LEU A 1 261 ? 18.874 46.883 41.656 1.00 7.57 259 LEU A N 1
ATOM 2036 C CA . LEU A 1 261 ? 19.614 45.671 41.312 1.00 7.47 259 LEU A CA 1
ATOM 2037 C C . LEU A 1 261 ? 20.864 45.992 40.493 1.00 8.87 259 LEU A C 1
ATOM 2038 O O . LEU A 1 261 ? 21.908 45.358 40.664 1.00 9.84 259 LEU A O 1
ATOM 2043 N N . LEU A 1 262 ? 20.758 46.978 39.607 1.00 8.97 260 LEU A N 1
ATOM 2044 C CA . LEU A 1 262 ? 21.892 47.391 38.790 1.00 8.88 260 LEU A CA 1
ATOM 2045 C C . LEU A 1 262 ? 23.013 47.980 39.653 1.00 9.31 260 LEU A C 1
ATOM 2046 O O . LEU A 1 262 ? 24.195 47.729 39.418 1.00 10.00 260 LEU A O 1
ATOM 2051 N N . GLU A 1 263 ? 22.649 48.770 40.654 1.00 9.38 261 GLU A N 1
ATOM 2052 C CA . GLU A 1 263 ? 23.664 49.373 41.508 1.00 10.54 261 GLU A CA 1
ATOM 2053 C C . GLU A 1 263 ? 24.337 48.309 42.364 1.00 10.59 261 GLU A C 1
ATOM 2054 O O . GLU A 1 263 ? 25.497 48.444 42.738 1.00 10.52 261 GLU A O 1
ATOM 2060 N N . LYS A 1 264 ? 23.613 47.233 42.650 1.00 11.30 262 LYS A N 1
ATOM 2061 C CA . LYS A 1 264 ? 24.166 46.149 43.443 1.00 11.66 262 LYS A CA 1
ATOM 2062 C C . LYS A 1 264 ? 25.028 45.190 42.616 1.00 11.38 262 LYS A C 1
ATOM 2063 O O . LYS A 1 264 ? 26.151 44.872 43.002 1.00 11.71 262 LYS A O 1
ATOM 2069 N N . TYR A 1 265 ? 24.504 44.744 41.476 1.00 11.03 263 TYR A N 1
ATOM 2070 C CA . TYR A 1 265 ? 25.207 43.779 40.631 1.00 12.24 263 TYR A CA 1
ATOM 2071 C C . TYR A 1 265 ? 26.049 44.356 39.501 1.00 12.03 263 TYR A C 1
ATOM 2072 O O . TYR A 1 265 ? 26.967 43.702 39.004 1.00 12.40 263 TYR A O 1
ATOM 2081 N N . GLN A 1 266 ? 25.722 45.575 39.097 1.00 12.18 264 GLN A N 1
ATOM 2082 C CA . GLN A 1 266 ? 26.454 46.279 38.056 1.00 13.17 264 GLN A CA 1
ATOM 2083 C C . GLN A 1 266 ? 26.878 45.494 36.819 1.00 13.03 264 GLN A C 1
ATOM 2084 O O . GLN A 1 266 ? 28.078 45.352 36.550 1.00 13.12 264 GLN A O 1
ATOM 2090 N N . TRP A 1 267 ? 25.914 44.984 36.061 1.00 11.45 265 TRP A N 1
ATOM 2091 C CA . TRP A 1 267 ? 26.258 44.270 34.836 1.00 10.84 265 TRP A CA 1
ATOM 2092 C C . TRP A 1 267 ? 26.743 45.339 33.862 1.00 11.15 265 TRP A C 1
ATOM 2093 O O . TRP A 1 267 ? 26.451 46.518 34.039 1.00 13.97 265 TRP A O 1
ATOM 2104 N N . GLY A 1 268 ? 27.485 44.933 32.841 1.00 11.17 266 GLY A N 1
ATOM 2105 C CA . GLY A 1 268 ? 28.006 45.890 31.885 1.00 11.84 266 GLY A CA 1
ATOM 2106 C C . GLY A 1 268 ? 29.403 45.435 31.524 1.00 11.65 266 GLY A C 1
ATOM 2107 O O . GLY A 1 268 ? 30.020 44.677 32.276 1.00 11.20 266 GLY A O 1
ATOM 2108 N N . THR A 1 269 ? 29.910 45.893 30.386 1.00 10.59 267 THR A N 1
ATOM 2109 C CA . THR A 1 269 ? 31.234 45.479 29.935 1.00 8.98 267 THR A CA 1
ATOM 2110 C C . THR A 1 269 ? 32.372 46.163 30.698 1.00 9.18 267 THR A C 1
ATOM 2111 O O . THR A 1 269 ? 32.169 47.167 31.377 1.00 6.45 267 THR A O 1
ATOM 2115 N N . ASN A 1 270 ? 33.563 45.579 30.595 1.00 8.12 268 ASN A N 1
ATOM 2116 C CA . ASN A 1 270 ? 34.771 46.092 31.227 1.00 8.14 268 ASN A CA 1
ATOM 2117 C C . ASN A 1 270 ? 35.939 45.485 30.452 1.00 8.71 268 ASN A C 1
ATOM 2118 O O . ASN A 1 270 ? 35.713 44.695 29.537 1.00 8.64 268 ASN A O 1
ATOM 2123 N N . LEU A 1 271 ? 37.174 45.825 30.810 1.00 8.64 269 LEU A N 1
ATOM 2124 C CA . LEU A 1 271 ? 38.317 45.316 30.047 1.00 8.40 269 LEU A CA 1
ATOM 2125 C C . LEU A 1 271 ? 38.342 43.799 29.895 1.00 7.72 269 LEU A C 1
ATOM 2126 O O . LEU A 1 271 ? 38.618 43.298 28.811 1.00 8.35 269 LEU A O 1
ATOM 2131 N N . PRO A 1 272 ? 38.074 43.047 30.978 1.00 7.57 270 PRO A N 1
ATOM 2132 C CA . PRO A 1 272 ? 38.073 41.584 30.877 1.00 7.70 270 PRO A CA 1
ATOM 2133 C C . PRO A 1 272 ? 37.010 41.100 29.883 1.00 9.01 270 PRO A C 1
ATOM 2134 O O . PRO A 1 272 ? 37.256 40.190 29.085 1.00 8.85 270 PRO A O 1
ATOM 2138 N N . TYR A 1 273 ? 35.825 41.710 29.940 1.00 8.59 271 TYR A N 1
ATOM 2139 C CA . TYR A 1 273 ? 34.741 41.334 29.035 1.00 9.69 271 TYR A CA 1
ATOM 2140 C C . TYR A 1 273 ? 34.962 41.854 27.625 1.00 9.92 271 TYR A C 1
ATOM 2141 O O . TYR A 1 273 ? 34.466 41.268 26.662 1.00 10.94 271 TYR A O 1
ATOM 2158 N N . LEU A 1 275 ? 37.922 42.010 26.281 1.00 10.50 273 LEU A N 1
ATOM 2159 C CA . LEU A 1 275 ? 38.913 41.060 25.784 1.00 13.03 273 LEU A CA 1
ATOM 2160 C C . LEU A 1 275 ? 38.264 39.748 25.359 1.00 11.97 273 LEU A C 1
ATOM 2161 O O . LEU A 1 275 ? 38.594 39.203 24.311 1.00 15.00 273 LEU A O 1
ATOM 2166 N N . SER A 1 276 ? 37.334 39.246 26.164 1.00 12.24 274 SER A N 1
ATOM 2167 C CA . SER A 1 276 ? 36.660 37.996 25.826 1.00 12.09 274 SER A CA 1
ATOM 2168 C C . SER A 1 276 ? 35.803 38.172 24.578 1.00 12.31 274 SER A C 1
ATOM 2169 O O . SER A 1 276 ? 35.724 37.277 23.742 1.00 12.83 274 SER A O 1
ATOM 2172 N N . GLY A 1 277 ? 35.172 39.332 24.449 1.00 11.75 275 GLY A N 1
ATOM 2173 C CA . GLY A 1 277 ? 34.339 39.587 23.290 1.00 10.83 275 GLY A CA 1
ATOM 2174 C C . GLY A 1 277 ? 35.112 39.647 21.984 1.00 12.46 275 GLY A C 1
ATOM 2175 O O . GLY A 1 277 ? 34.780 38.941 21.030 1.00 12.70 275 GLY A O 1
ATOM 2176 N N . ALA A 1 278 ? 36.148 40.481 21.940 1.00 10.97 276 ALA A N 1
ATOM 2177 C CA . ALA A 1 278 ? 36.955 40.653 20.734 1.00 12.11 276 ALA A CA 1
ATOM 2178 C C . ALA A 1 278 ? 37.736 39.408 20.326 1.00 12.87 276 ALA A C 1
ATOM 2179 O O . ALA A 1 278 ? 38.101 39.253 19.162 1.00 12.50 276 ALA A O 1
ATOM 2181 N N . ASN A 1 279 ? 37.990 38.522 21.281 1.00 14.36 277 ASN A N 1
ATOM 2182 C CA . ASN A 1 279 ? 38.744 37.308 20.997 1.00 15.22 277 ASN A CA 1
ATOM 2183 C C . ASN A 1 279 ? 37.890 36.041 21.089 1.00 16.52 277 ASN A C 1
ATOM 2184 O O . ASN A 1 279 ? 38.405 34.925 21.174 1.00 17.01 277 ASN A O 1
ATOM 2189 N N . ASN A 1 280 ? 36.577 36.226 21.055 1.00 17.80 278 ASN A N 1
ATOM 2190 C CA . ASN A 1 280 ? 35.638 35.115 21.124 1.00 20.21 278 ASN A CA 1
ATOM 2191 C C . ASN A 1 280 ? 36.003 34.078 22.181 1.00 20.83 278 ASN A C 1
ATOM 2192 O O . ASN A 1 280 ? 36.243 32.910 21.874 1.00 21.11 278 ASN A O 1
ATOM 2197 N N . ILE A 1 281 ? 36.048 34.531 23.427 1.00 20.95 279 ILE A N 1
ATOM 2198 C CA . ILE A 1 281 ? 36.346 33.683 24.569 1.00 22.45 279 ILE A CA 1
ATOM 2199 C C . ILE A 1 281 ? 35.148 33.854 25.495 1.00 22.93 279 ILE A C 1
ATOM 2200 O O . ILE A 1 281 ? 34.705 34.981 25.731 1.00 22.84 279 ILE A O 1
ATOM 2205 N N . PRO A 1 282 ? 34.586 32.747 26.011 1.00 23.52 280 PRO A N 1
ATOM 2206 C CA . PRO A 1 282 ? 33.440 32.925 26.908 1.00 23.00 280 PRO A CA 1
ATOM 2207 C C . PRO A 1 282 ? 33.888 33.822 28.059 1.00 22.41 280 PRO A C 1
ATOM 2208 O O . PRO A 1 282 ? 34.965 33.614 28.628 1.00 21.44 280 PRO A O 1
ATOM 2212 N N . GLN A 1 283 ? 33.078 34.826 28.388 1.00 21.93 281 GLN A N 1
ATOM 2213 C CA . GLN A 1 283 ? 33.433 35.769 29.447 1.00 22.04 281 GLN A CA 1
ATOM 2214 C C . GLN A 1 283 ? 33.698 35.174 30.828 1.00 23.50 281 GLN A C 1
ATOM 2215 O O . GLN A 1 283 ? 34.435 35.761 31.622 1.00 23.09 281 GLN A O 1
ATOM 2221 N N . LYS A 1 284 ? 33.124 34.015 31.130 1.00 25.34 282 LYS A N 1
ATOM 2222 C CA . LYS A 1 284 ? 33.367 33.428 32.445 1.00 28.82 282 LYS A CA 1
ATOM 2223 C C . LYS A 1 284 ? 34.783 32.874 32.531 1.00 29.63 282 LYS A C 1
ATOM 2224 O O . LYS A 1 284 ? 35.385 32.859 33.603 1.00 31.16 282 LYS A O 1
ATOM 2230 N N . GLU A 1 285 ? 35.311 32.420 31.400 1.00 30.03 283 GLU A N 1
ATOM 2231 C CA . GLU A 1 285 ? 36.666 31.888 31.368 1.00 30.54 283 GLU A CA 1
ATOM 2232 C C . GLU A 1 285 ? 37.622 33.034 31.693 1.00 30.07 283 GLU A C 1
ATOM 2233 O O . GLU A 1 285 ? 38.418 32.951 32.630 1.00 30.02 283 GLU A O 1
ATOM 2239 N N . VAL A 1 286 ? 37.519 34.117 30.926 1.00 29.51 284 VAL A N 1
ATOM 2240 C CA . VAL A 1 286 ? 38.392 35.271 31.110 1.00 29.56 284 VAL A CA 1
ATOM 2241 C C . VAL A 1 286 ? 38.322 35.939 32.479 1.00 30.59 284 VAL A C 1
ATOM 2242 O O . VAL A 1 286 ? 39.359 36.199 33.086 1.00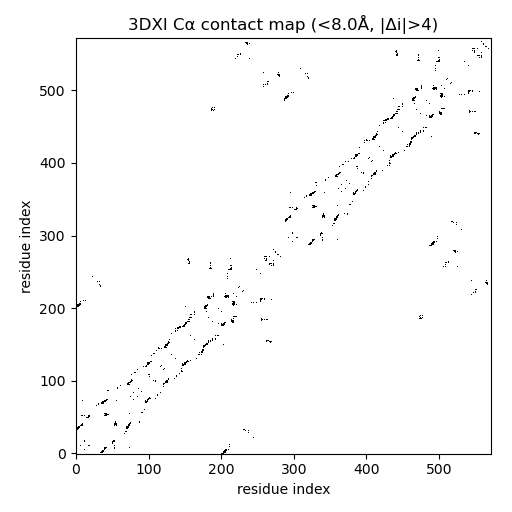 30.25 284 VAL A O 1
ATOM 2254 N N . ASP A 1 288 ? 37.498 34.661 35.183 1.00 34.36 286 ASP A N 1
ATOM 2255 C CA . ASP A 1 288 ? 38.042 33.759 36.191 1.00 34.22 286 ASP A CA 1
ATOM 2256 C C . ASP A 1 288 ? 39.559 33.854 36.167 1.00 33.16 286 ASP A C 1
ATOM 2257 O O . ASP A 1 288 ? 40.206 33.767 37.210 1.00 34.38 286 ASP A O 1
ATOM 2262 N N . TRP A 1 289 ? 40.127 34.046 34.979 1.00 32.54 287 TRP A N 1
ATOM 2263 C CA . TRP A 1 289 ? 41.577 34.179 34.850 1.00 32.23 287 TRP A CA 1
ATOM 2264 C C . TRP A 1 289 ? 42.045 35.436 35.576 1.00 33.04 287 TRP A C 1
ATOM 2265 O O . TRP A 1 289 ? 42.998 35.392 36.357 1.00 32.41 287 TRP A O 1
ATOM 2276 N N . VAL A 1 290 ? 41.373 36.557 35.313 1.00 33.43 288 VAL A N 1
ATOM 2277 C CA . VAL A 1 290 ? 41.713 37.819 35.966 1.00 34.66 288 VAL A CA 1
ATOM 2278 C C . VAL A 1 290 ? 41.697 37.581 37.473 1.00 36.01 288 VAL A C 1
ATOM 2279 O O . VAL A 1 290 ? 42.382 38.264 38.236 1.00 36.4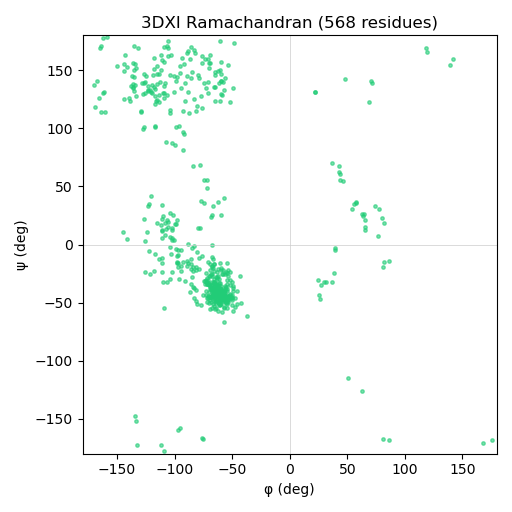9 288 VAL A O 1
ATOM 2283 N N . THR A 1 291 ? 40.899 36.598 37.884 1.00 36.46 289 THR A N 1
ATOM 2284 C CA . THR A 1 291 ? 40.784 36.203 39.282 1.00 36.28 289 THR A CA 1
ATOM 2285 C C . THR A 1 291 ? 41.424 34.819 39.413 1.00 35.26 289 THR A C 1
ATOM 2286 O O . THR A 1 291 ? 41.454 34.223 40.490 1.00 34.68 289 THR A O 1
ATOM 2290 N N . TYR A 1 295 ? 46.209 34.815 35.320 1.00 28.79 293 TYR A N 1
ATOM 2291 C CA . TYR A 1 295 ? 46.801 35.387 34.107 1.00 26.80 293 TYR A CA 1
ATOM 2292 C C . TYR A 1 295 ? 46.766 36.901 34.161 1.00 25.42 293 TYR A C 1
ATOM 2293 O O . TYR A 1 295 ? 45.789 37.475 34.672 1.00 25.43 293 TYR A O 1
ATOM 2302 N N . SER A 1 296 ? 47.824 37.545 33.647 1.00 21.84 294 SER A N 1
ATOM 2303 C CA . SER A 1 296 ? 47.867 39.018 33.535 1.00 18.43 294 SER A CA 1
ATOM 2304 C C . SER A 1 296 ? 47.074 39.116 32.236 1.00 17.90 294 SER A C 1
ATOM 2305 O O . SER A 1 296 ? 46.920 38.103 31.541 1.00 15.08 294 SER A O 1
ATOM 2308 N N . PHE A 1 297 ? 46.588 40.294 31.875 1.00 17.00 295 PHE A N 1
ATOM 2309 C CA . PHE A 1 297 ? 45.846 40.394 30.627 1.00 17.42 295 PHE A CA 1
ATOM 2310 C C . PHE A 1 297 ? 46.753 40.041 29.454 1.00 17.58 295 PHE A C 1
ATOM 2311 O O . PHE A 1 297 ? 46.324 39.386 28.496 1.00 17.83 295 PHE A O 1
ATOM 2319 N N . ASN A 1 298 ? 48.018 40.440 29.542 1.00 17.35 296 ASN A N 1
ATOM 2320 C CA . ASN A 1 298 ? 48.955 40.144 28.460 1.00 18.37 296 ASN A CA 1
ATOM 2321 C C . ASN A 1 298 ? 49.146 38.654 28.207 1.00 18.63 296 ASN A C 1
ATOM 2322 O O . ASN A 1 298 ? 49.362 38.250 27.068 1.00 19.60 296 ASN A O 1
ATOM 2327 N N . SER A 1 299 ? 49.069 37.846 29.261 1.00 19.31 297 SER A N 1
ATOM 2328 C CA . SER A 1 299 ? 49.234 36.402 29.129 1.00 21.38 297 SER A CA 1
ATOM 2329 C C . SER A 1 299 ? 48.025 35.790 28.451 1.00 23.03 297 SER A C 1
ATOM 2330 O O . SER A 1 299 ? 48.144 34.825 27.691 1.00 23.88 297 SER A O 1
ATOM 2333 N N . ILE A 1 300 ? 46.857 36.362 28.725 1.00 24.60 298 ILE A N 1
ATOM 2334 C CA . ILE A 1 300 ? 45.621 35.879 28.131 1.00 25.44 298 ILE A CA 1
ATOM 2335 C C . ILE A 1 300 ? 45.680 36.048 26.619 1.00 26.59 298 ILE A C 1
ATOM 2336 O O . ILE A 1 300 ? 45.237 35.176 25.874 1.00 27.65 298 ILE A O 1
ATOM 2341 N N . ILE A 1 301 ? 46.250 37.160 26.165 1.00 27.51 299 ILE A N 1
ATOM 2342 C CA . ILE A 1 301 ? 46.358 37.422 24.736 1.00 28.35 299 ILE A CA 1
ATOM 2343 C C . ILE A 1 301 ? 47.568 36.767 24.073 1.00 28.87 299 ILE A C 1
ATOM 2344 O O . ILE A 1 301 ? 47.561 36.534 22.860 1.00 28.86 299 ILE A O 1
ATOM 2349 N N . ARG A 1 302 ? 48.604 36.458 24.849 1.00 28.62 300 ARG A N 1
ATOM 2350 C CA . ARG A 1 302 ? 49.771 35.814 24.261 1.00 28.47 300 ARG A CA 1
ATOM 2351 C C . ARG A 1 302 ? 49.388 34.382 23.911 1.00 29.84 300 ARG A C 1
ATOM 2352 O O . ARG A 1 302 ? 49.876 33.816 22.933 1.00 30.68 300 ARG A O 1
ATOM 2360 N N . ALA A 1 303 ? 48.497 33.811 24.716 1.00 30.91 301 ALA A N 1
ATOM 2361 C CA . ALA A 1 303 ? 48.026 32.449 24.519 1.00 32.58 301 ALA A CA 1
ATOM 2362 C C . ALA A 1 303 ? 47.185 32.337 23.246 1.00 34.79 301 ALA A C 1
ATOM 2363 O O . ALA A 1 303 ? 46.702 31.257 22.897 1.00 35.18 301 ALA A O 1
ATOM 2365 N N . LEU A 1 304 ? 47.009 33.458 22.555 1.00 35.59 302 LEU A N 1
ATOM 2366 C CA . LEU A 1 304 ? 46.231 33.483 21.324 1.00 34.92 302 LEU A CA 1
ATOM 2367 C C . LEU A 1 304 ? 47.075 34.087 20.208 1.00 35.85 302 LEU A C 1
ATOM 2368 O O . LEU A 1 304 ? 47.128 33.480 19.116 1.00 35.74 302 LEU A O 1
ATOM 2373 N N . LEU B 1 3 ? 47.533 56.473 11.230 1.00 10.85 1 LEU B N 1
ATOM 2374 C CA . LEU B 1 3 ? 46.501 56.808 12.259 1.00 13.29 1 LEU B CA 1
ATOM 2375 C C . LEU B 1 3 ? 47.126 57.195 13.590 1.00 14.03 1 LEU B C 1
ATOM 2376 O O . LEU B 1 3 ? 47.982 56.486 14.122 1.00 14.35 1 LEU B O 1
ATOM 2381 N N . LYS B 1 4 ? 46.685 58.322 14.129 1.00 14.12 2 LYS B N 1
ATOM 2382 C CA . LYS B 1 4 ? 47.179 58.782 15.409 1.00 14.28 2 LYS B CA 1
ATOM 2383 C C . LYS B 1 4 ? 46.026 58.765 16.388 1.00 13.65 2 LYS B C 1
ATOM 2384 O O . LYS B 1 4 ? 44.889 59.124 16.050 1.00 12.47 2 LYS B O 1
ATOM 2390 N N . ILE B 1 5 ? 46.320 58.312 17.598 1.00 10.90 3 ILE B N 1
ATOM 2391 C CA . ILE B 1 5 ? 45.312 58.217 18.630 1.00 8.85 3 ILE B CA 1
ATOM 2392 C C . ILE B 1 5 ? 45.595 59.253 19.697 1.00 8.57 3 ILE B C 1
ATOM 2393 O O . ILE B 1 5 ? 46.724 59.376 20.177 1.00 8.69 3 ILE B O 1
ATOM 2398 N N . LEU B 1 6 ? 44.563 60.009 20.055 1.00 7.71 4 LEU B N 1
ATOM 2399 C CA . LEU B 1 6 ? 44.699 61.062 21.048 1.00 7.48 4 LEU B CA 1
ATOM 2400 C C . LEU B 1 6 ? 43.847 60.814 22.287 1.00 8.77 4 LEU B C 1
ATOM 2401 O O . LEU B 1 6 ? 42.671 60.453 22.188 1.00 8.92 4 LEU B O 1
ATOM 2406 N N . ASP B 1 7 ? 44.446 61.003 23.457 1.00 7.70 5 ASP B N 1
ATOM 2407 C CA . ASP B 1 7 ? 43.714 60.824 24.702 1.00 9.70 5 ASP B CA 1
ATOM 2408 C C . ASP B 1 7 ? 43.590 62.176 25.389 1.00 9.15 5 ASP B C 1
ATOM 2409 O O . ASP B 1 7 ? 44.584 62.883 25.566 1.00 7.46 5 ASP B O 1
ATOM 2414 N N . CYS B 1 8 ? 42.369 62.545 25.764 1.00 8.71 6 CYS B N 1
ATOM 2415 C CA . CYS B 1 8 ? 42.151 63.825 26.434 1.00 9.76 6 CYS B CA 1
ATOM 2416 C C . CYS B 1 8 ? 41.464 63.669 27.795 1.00 7.87 6 CYS B C 1
ATOM 2417 O O . CYS B 1 8 ? 40.714 64.540 28.218 1.00 9.29 6 CYS B O 1
ATOM 2420 N N . THR B 1 9 ? 41.746 62.568 28.482 1.00 7.80 7 THR B N 1
ATOM 2421 C CA . THR B 1 9 ? 41.151 62.281 29.788 1.00 6.94 7 THR B CA 1
ATOM 2422 C C . THR B 1 9 ? 41.175 63.436 30.804 1.00 8.67 7 THR B C 1
ATOM 2423 O O . THR B 1 9 ? 40.134 63.803 31.361 1.00 7.27 7 THR B O 1
ATOM 2427 N N . LEU B 1 10 ? 42.353 64.004 31.051 1.00 6.74 8 LEU B N 1
ATOM 2428 C CA . LEU B 1 10 ? 42.474 65.090 32.021 1.00 8.18 8 LEU B CA 1
ATOM 2429 C C . LEU B 1 10 ? 41.749 66.375 31.606 1.00 9.01 8 LEU B C 1
ATOM 2430 O O . LEU B 1 10 ? 41.145 67.051 32.444 1.00 8.40 8 LEU B O 1
ATOM 2435 N N . ARG B 1 11 ? 41.801 66.708 30.319 1.00 7.86 9 ARG B N 1
ATOM 2436 C CA . ARG B 1 11 ? 41.149 67.919 29.823 1.00 10.40 9 ARG B CA 1
ATOM 2437 C C . ARG B 1 11 ? 39.622 67.840 29.846 1.00 11.00 9 ARG B C 1
ATOM 2438 O O . ARG B 1 11 ? 38.951 68.763 30.304 1.00 12.13 9 ARG B O 1
ATOM 2446 N N . ASP B 1 12 ? 39.081 66.736 29.349 1.00 13.25 10 ASP B N 1
ATOM 2447 C CA . ASP B 1 12 ? 37.636 66.535 29.297 1.00 14.79 10 ASP B CA 1
ATOM 2448 C C . ASP B 1 12 ? 37.070 66.045 30.635 1.00 15.69 10 ASP B C 1
ATOM 2449 O O . ASP B 1 12 ? 35.994 66.474 31.057 1.00 16.87 10 ASP B O 1
ATOM 2454 N N . GLY B 1 13 ? 37.803 65.165 31.309 1.00 12.28 11 GLY B N 1
ATOM 2455 C CA . GLY B 1 13 ? 37.337 64.642 32.579 1.00 12.92 11 GLY B CA 1
ATOM 2456 C C . GLY B 1 13 ? 37.397 65.619 33.741 1.00 13.43 11 GLY B C 1
ATOM 2457 O O . GLY B 1 13 ? 36.647 65.474 34.707 1.00 13.39 11 GLY B O 1
ATOM 2458 N N . GLY B 1 14 ? 38.284 66.612 33.647 1.00 12.32 12 GLY B N 1
ATOM 2459 C CA . GLY B 1 14 ? 38.445 67.598 34.706 1.00 11.83 12 GLY B CA 1
ATOM 2460 C C . GLY B 1 14 ? 37.178 68.325 35.122 1.00 13.30 12 GLY B C 1
ATOM 2461 O O . GLY B 1 14 ? 37.137 68.966 36.173 1.00 13.10 12 GLY B O 1
ATOM 2462 N N . TYR B 1 15 ? 36.143 68.236 34.295 1.00 14.60 13 TYR B N 1
ATOM 2463 C CA . TYR B 1 15 ? 34.871 68.881 34.588 1.00 15.56 13 TYR B CA 1
ATOM 2464 C C . TYR B 1 15 ? 34.322 68.473 35.959 1.00 14.66 13 TYR B C 1
ATOM 2465 O O . TYR B 1 15 ? 33.776 69.298 36.691 1.00 13.96 13 TYR B O 1
ATOM 2474 N N . TYR B 1 16 ? 34.467 67.198 36.304 1.00 13.73 14 TYR B N 1
ATOM 2475 C CA . TYR B 1 16 ? 33.952 66.704 37.576 1.00 13.32 14 TYR B CA 1
ATOM 2476 C C . TYR B 1 16 ? 34.678 67.220 38.816 1.00 12.81 14 TYR B C 1
ATOM 2477 O O . TYR B 1 16 ? 34.054 67.504 39.839 1.00 10.87 14 TYR B O 1
ATOM 2486 N N . THR B 1 17 ? 35.994 67.351 38.720 1.00 11.80 15 THR B N 1
ATOM 2487 C CA . THR B 1 17 ? 36.799 67.806 39.846 1.00 11.79 15 THR B CA 1
ATOM 2488 C C . THR B 1 17 ? 37.272 69.244 39.685 1.00 10.94 15 THR B C 1
ATOM 2489 O O . THR B 1 17 ? 38.229 69.660 40.330 1.00 9.55 15 THR B O 1
ATOM 2493 N N . ASN B 1 18 ? 36.611 69.998 38.818 1.00 11.28 16 ASN B N 1
ATOM 2494 C CA . ASN B 1 18 ? 36.999 71.381 38.568 1.00 12.18 16 ASN B CA 1
ATOM 2495 C C . ASN B 1 18 ? 38.470 71.460 38.147 1.00 12.56 16 ASN B C 1
ATOM 2496 O O . ASN B 1 18 ? 39.185 72.409 38.486 1.00 11.72 16 ASN B O 1
ATOM 2501 N N . TRP B 1 19 ? 38.904 70.434 37.415 1.00 10.78 17 TRP B N 1
ATOM 2502 C CA . TRP B 1 19 ? 40.259 70.321 36.880 1.00 11.36 17 TRP B CA 1
ATOM 2503 C C . TRP B 1 19 ? 41.421 70.173 37.868 1.00 12.38 17 TRP B C 1
ATOM 2504 O O . TRP B 1 19 ? 42.576 70.457 37.538 1.00 11.50 17 TRP B O 1
ATOM 2515 N N . ASP B 1 20 ? 41.111 69.723 39.080 1.00 11.24 18 ASP B N 1
ATOM 2516 C CA . ASP B 1 20 ? 42.139 69.475 40.079 1.00 9.91 18 ASP B CA 1
ATOM 2517 C C . ASP B 1 20 ? 42.221 67.954 40.236 1.00 11.12 18 ASP B C 1
ATOM 2518 O O . ASP B 1 20 ? 41.196 67.277 40.393 1.00 10.47 18 ASP B O 1
ATOM 2523 N N . PHE B 1 21 ? 43.438 67.422 40.169 1.00 10.70 19 PHE B N 1
ATOM 2524 C CA . PHE B 1 21 ? 43.675 65.990 40.307 1.00 11.98 19 PHE B CA 1
ATOM 2525 C C . PHE B 1 21 ? 44.893 65.755 41.196 1.00 13.52 19 PHE B C 1
ATOM 2526 O O . PHE B 1 21 ? 45.849 66.527 41.162 1.00 15.23 19 PHE B O 1
ATOM 2534 N N . ASN B 1 22 ? 44.841 64.690 41.986 1.00 13.01 20 ASN B N 1
ATOM 2535 C CA . ASN B 1 22 ? 45.939 64.293 42.864 1.00 14.76 20 ASN B CA 1
ATOM 2536 C C . ASN B 1 22 ? 47.142 64.070 41.936 1.00 15.36 20 ASN B C 1
ATOM 2537 O O . ASN B 1 22 ? 47.029 63.353 40.943 1.00 15.52 20 ASN B O 1
ATOM 2542 N N . SER B 1 23 ? 48.284 64.682 42.238 1.00 15.36 21 SER B N 1
ATOM 2543 C CA . SER B 1 23 ? 49.457 64.516 41.381 1.00 16.93 21 SER B CA 1
ATOM 2544 C C . SER B 1 23 ? 49.812 63.039 41.169 1.00 17.10 21 SER B C 1
ATOM 2545 O O . SER B 1 23 ? 50.436 62.687 40.170 1.00 16.43 21 SER B O 1
ATOM 2548 N N . LYS B 1 24 ? 49.405 62.181 42.103 1.00 17.49 22 LYS B N 1
ATOM 2549 C CA . LYS B 1 24 ? 49.668 60.745 41.993 1.00 18.44 22 LYS B CA 1
ATOM 2550 C C . LYS B 1 24 ? 48.863 60.187 40.815 1.00 17.49 22 LYS B C 1
ATOM 2551 O O . LYS B 1 24 ? 49.312 59.277 40.111 1.00 16.54 22 LYS B O 1
ATOM 2557 N N . ILE B 1 25 ? 47.672 60.743 40.605 1.00 15.41 23 ILE B N 1
ATOM 2558 C CA . ILE B 1 25 ? 46.816 60.329 39.494 1.00 13.68 23 ILE B CA 1
ATOM 2559 C C . ILE B 1 25 ? 47.477 60.773 38.190 1.00 12.24 23 ILE B C 1
ATOM 2560 O O . ILE B 1 25 ? 47.625 59.988 37.252 1.00 9.35 23 ILE B O 1
ATOM 2565 N N . VAL B 1 26 ? 47.875 62.043 38.150 1.00 10.59 24 VAL B N 1
ATOM 2566 C CA . VAL B 1 26 ? 48.511 62.618 36.968 1.00 9.99 24 VAL B CA 1
ATOM 2567 C C . VAL B 1 26 ? 49.746 61.829 36.541 1.00 10.67 24 VAL B C 1
ATOM 2568 O O . VAL B 1 26 ? 49.869 61.460 35.372 1.00 12.18 24 VAL B O 1
ATOM 2572 N N . ASP B 1 27 ? 50.654 61.567 37.479 1.00 9.74 25 ASP B N 1
ATOM 2573 C CA . ASP B 1 27 ? 51.869 60.815 37.172 1.00 9.96 25 ASP B CA 1
ATOM 2574 C C . ASP B 1 27 ? 51.551 59.433 36.635 1.00 9.77 25 ASP B C 1
ATOM 2575 O O . ASP B 1 27 ? 52.125 59.006 35.633 1.00 10.10 25 ASP B O 1
ATOM 2580 N N . ALA B 1 28 ? 50.648 58.729 37.313 1.00 9.89 26 ALA B N 1
ATOM 2581 C CA . ALA B 1 28 ? 50.243 57.396 36.889 1.00 8.50 26 ALA B CA 1
ATOM 2582 C C . ALA B 1 28 ? 49.729 57.462 35.458 1.00 8.27 26 ALA B C 1
ATOM 2583 O O . ALA B 1 28 ? 50.070 56.626 34.632 1.00 8.38 26 ALA B O 1
ATOM 2585 N N . TYR B 1 29 ? 48.902 58.465 35.174 1.00 8.54 27 TYR B N 1
ATOM 2586 C CA . TYR B 1 29 ? 48.340 58.638 33.841 1.00 7.84 27 TYR B CA 1
ATOM 2587 C C . TYR B 1 29 ? 49.417 58.873 32.776 1.00 9.00 27 TYR B C 1
ATOM 2588 O O . TYR B 1 29 ? 49.435 58.199 31.747 1.00 9.97 27 TYR B O 1
ATOM 2597 N N . ILE B 1 30 ? 50.318 59.821 33.024 1.00 9.13 28 ILE B N 1
ATOM 2598 C CA . ILE B 1 30 ? 51.373 60.133 32.062 1.00 9.53 28 ILE B CA 1
ATOM 2599 C C . ILE B 1 30 ? 52.286 58.941 31.787 1.00 8.72 28 ILE B C 1
ATOM 2600 O O . ILE B 1 30 ? 52.586 58.630 30.636 1.00 10.75 28 ILE B O 1
ATOM 2605 N N . LEU B 1 31 ? 52.735 58.276 32.841 1.00 8.99 29 LEU B N 1
ATOM 2606 C CA . LEU B 1 31 ? 53.606 57.125 32.670 1.00 10.87 29 LEU B CA 1
ATOM 2607 C C . LEU B 1 31 ? 52.903 55.991 31.911 1.00 10.82 29 LEU B C 1
ATOM 2608 O O . LEU B 1 31 ? 53.504 55.352 31.047 1.00 11.84 29 LEU B O 1
ATOM 2613 N N . ALA B 1 32 ? 51.629 55.761 32.222 1.00 9.41 30 ALA B N 1
ATOM 2614 C CA . ALA B 1 32 ? 50.850 54.722 31.558 1.00 8.74 30 ALA B CA 1
ATOM 2615 C C . ALA B 1 32 ? 50.742 55.030 30.067 1.00 9.27 30 ALA B C 1
ATOM 2616 O O . ALA B 1 32 ? 50.824 54.130 29.233 1.00 8.09 30 ALA B O 1
ATOM 2626 N N . ASN B 1 34 ? 52.845 56.263 28.281 1.00 11.25 32 ASN B N 1
ATOM 2627 C CA . ASN B 1 34 ? 54.128 55.961 27.634 1.00 12.06 32 ASN B CA 1
ATOM 2628 C C . ASN B 1 34 ? 54.169 54.525 27.118 1.00 11.89 32 ASN B C 1
ATOM 2629 O O . ASN B 1 34 ? 54.931 54.217 26.208 1.00 11.25 32 ASN B O 1
ATOM 2634 N N . GLU B 1 35 ? 53.364 53.651 27.716 1.00 11.95 33 GLU B N 1
ATOM 2635 C CA . GLU B 1 35 ? 53.335 52.242 27.331 1.00 12.64 33 GLU B CA 1
ATOM 2636 C C . GLU B 1 35 ? 52.057 51.803 26.631 1.00 12.88 33 GLU B C 1
ATOM 2637 O O . GLU B 1 35 ? 51.717 50.614 26.625 1.00 13.45 33 GLU B O 1
ATOM 2643 N N . LEU B 1 36 ? 51.349 52.768 26.051 1.00 11.81 34 LEU B N 1
ATOM 2644 C CA . LEU B 1 36 ? 50.118 52.507 25.315 1.00 10.65 34 LEU B CA 1
ATOM 2645 C C . LEU B 1 36 ? 50.274 53.136 23.937 1.00 10.91 34 LEU B C 1
ATOM 2646 O O . LEU B 1 36 ? 50.929 54.169 23.798 1.00 11.56 34 LEU B O 1
ATOM 2651 N N . PRO B 1 37 ? 49.685 52.519 22.897 1.00 10.47 35 PRO B N 1
ATOM 2652 C CA . PRO B 1 37 ? 49.792 53.062 21.537 1.00 10.19 35 PRO B CA 1
ATOM 2653 C C . PRO B 1 37 ? 48.970 54.332 21.324 1.00 10.47 35 PRO B C 1
ATOM 2654 O O . PRO B 1 37 ? 48.133 54.409 20.422 1.00 10.78 35 PRO B O 1
ATOM 2658 N N . ILE B 1 38 ? 49.223 55.322 22.174 1.00 9.99 36 ILE B N 1
ATOM 2659 C CA . ILE B 1 38 ? 48.550 56.614 22.118 1.00 10.39 36 ILE B CA 1
ATOM 2660 C C . ILE B 1 38 ? 49.616 57.649 21.775 1.00 9.62 36 ILE B C 1
ATOM 2661 O O . ILE B 1 38 ? 50.631 57.779 22.465 1.00 10.78 36 ILE B O 1
ATOM 2666 N N . ASP B 1 39 ? 49.369 58.382 20.699 1.00 9.30 37 ASP B N 1
ATOM 2667 C CA . ASP B 1 39 ? 50.320 59.359 20.181 1.00 9.59 37 ASP B CA 1
ATOM 2668 C C . ASP B 1 39 ? 50.253 60.754 20.783 1.00 8.68 37 ASP B C 1
ATOM 2669 O O . ASP B 1 39 ? 51.288 61.381 21.017 1.00 7.70 37 ASP B O 1
ATOM 2674 N N . TYR B 1 40 ? 49.038 61.237 21.012 1.00 8.41 38 TYR B N 1
ATOM 2675 C CA . TYR B 1 40 ? 48.828 62.563 21.574 1.00 9.28 38 TYR B CA 1
ATOM 2676 C C . TYR B 1 40 ? 48.107 62.516 22.906 1.00 10.39 38 TYR B C 1
ATOM 2677 O O . TYR B 1 40 ? 47.237 61.671 23.123 1.00 10.96 38 TYR B O 1
ATOM 2686 N N . LEU B 1 41 ? 48.470 63.441 23.788 1.00 9.18 39 LEU B N 1
ATOM 2687 C CA . LEU B 1 41 ? 47.853 63.545 25.100 1.00 9.23 39 LEU B CA 1
ATOM 2688 C C . LEU B 1 41 ? 47.420 64.990 25.313 1.00 8.66 39 LEU B C 1
ATOM 2689 O O . LEU B 1 41 ? 48.252 65.896 25.358 1.00 8.70 39 LEU B O 1
ATOM 2694 N N . GLU B 1 42 ? 46.116 65.213 25.408 1.00 8.06 40 GLU B N 1
ATOM 2695 C CA . GLU B 1 42 ? 45.606 66.557 25.649 1.00 8.59 40 GLU B CA 1
ATOM 2696 C C . GLU B 1 42 ? 45.326 66.608 27.153 1.00 9.21 40 GLU B C 1
ATOM 2697 O O . GLU B 1 42 ? 44.317 66.098 27.628 1.00 7.41 40 GLU B O 1
ATOM 2703 N N . VAL B 1 43 ? 46.245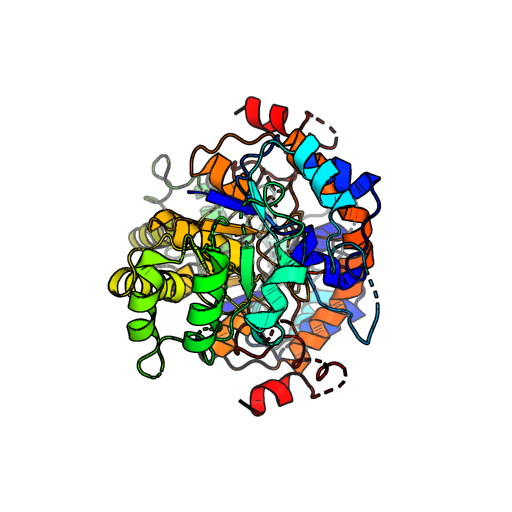 67.235 27.882 1.00 10.54 41 VAL B N 1
ATOM 2704 C CA . VAL B 1 43 ? 46.210 67.312 29.337 1.00 10.24 41 VAL B CA 1
ATOM 2705 C C . VAL B 1 43 ? 45.380 68.390 30.019 1.00 11.43 41 VAL B C 1
ATOM 2706 O O . VAL B 1 43 ? 45.052 68.262 31.205 1.00 11.24 41 VAL B O 1
ATOM 2710 N N . GLY B 1 44 ? 45.041 69.451 29.298 1.00 10.23 42 GLY B N 1
ATOM 2711 C CA . GLY B 1 44 ? 44.246 70.491 29.921 1.00 10.41 42 GLY B CA 1
ATOM 2712 C C . GLY B 1 44 ? 44.022 71.696 29.035 1.00 10.20 42 GLY B C 1
ATOM 2713 O O . GLY B 1 44 ? 44.286 71.656 27.830 1.00 9.64 42 GLY B O 1
ATOM 2714 N N . TYR B 1 45 ? 43.515 72.763 29.646 1.00 9.86 43 TYR B N 1
ATOM 2715 C CA . TYR B 1 45 ? 43.244 74.030 28.964 1.00 9.86 43 TYR B CA 1
ATOM 2716 C C . TYR B 1 45 ? 44.281 75.070 29.386 1.00 11.74 43 TYR B C 1
ATOM 2717 O O . TYR B 1 45 ? 45.084 74.842 30.296 1.00 11.26 43 TYR B O 1
ATOM 2726 N N . ARG B 1 46 ? 44.257 76.205 28.699 1.00 11.53 44 ARG B N 1
ATOM 2727 C CA . ARG B 1 46 ? 45.091 77.344 29.036 1.00 12.37 44 ARG B CA 1
ATOM 2728 C C . ARG B 1 46 ? 43.983 78.388 29.158 1.00 13.67 44 ARG B C 1
ATOM 2729 O O . ARG B 1 46 ? 43.033 78.380 28.370 1.00 14.60 44 ARG B O 1
ATOM 2737 N N . ASN B 1 47 ? 44.084 79.266 30.147 1.00 14.71 45 ASN B N 1
ATOM 2738 C CA . ASN B 1 47 ? 43.046 80.262 30.367 1.00 15.25 45 ASN B CA 1
ATOM 2739 C C . ASN B 1 47 ? 43.561 81.558 30.965 1.00 15.90 45 ASN B C 1
ATOM 2740 O O . ASN B 1 47 ? 44.580 81.574 31.648 1.00 16.62 45 ASN B O 1
ATOM 2745 N N . LYS B 1 48 ? 42.848 82.648 30.702 1.00 18.21 46 LYS B N 1
ATOM 2746 C CA . LYS B 1 48 ? 43.209 83.937 31.269 1.00 18.97 46 LYS B CA 1
ATOM 2747 C C . LYS B 1 48 ? 42.748 83.851 32.724 1.00 20.38 46 LYS B C 1
ATOM 2748 O O . LYS B 1 48 ? 41.863 83.055 33.048 1.00 19.09 46 LYS B O 1
ATOM 2754 N N . PRO B 1 49 ? 43.343 84.654 33.623 1.00 22.03 47 PRO B N 1
ATOM 2755 C CA . PRO B 1 49 ? 42.922 84.589 35.026 1.00 22.37 47 PRO B CA 1
ATOM 2756 C C . PRO B 1 49 ? 41.405 84.672 35.191 1.00 23.43 47 PRO B C 1
ATOM 2757 O O . PRO B 1 49 ? 40.741 85.500 34.570 1.00 24.38 47 PRO B O 1
ATOM 2761 N N . SER B 1 50 ? 40.866 83.793 36.026 1.00 23.73 48 SER B N 1
ATOM 2762 C CA . SER B 1 50 ? 39.433 83.742 36.286 1.00 24.17 48 SER B CA 1
ATOM 2763 C C . SER B 1 50 ? 39.168 84.130 37.735 1.00 24.52 48 SER B C 1
ATOM 2764 O O . SER B 1 50 ? 39.980 83.850 38.615 1.00 24.42 48 SER B O 1
ATOM 2767 N N . LYS B 1 51 ? 38.036 84.785 37.971 1.00 25.79 49 LYS B N 1
ATOM 2768 C CA . LYS B 1 51 ? 37.643 85.216 39.312 1.00 26.84 49 LYS B CA 1
ATOM 2769 C C . LYS B 1 51 ? 37.224 84.011 40.145 1.00 26.02 49 LYS B C 1
ATOM 2770 O O . LYS B 1 51 ? 37.680 83.837 41.277 1.00 26.75 49 LYS B O 1
ATOM 2776 N N . GLU B 1 52 ? 36.353 83.182 39.582 1.00 24.40 50 GLU B N 1
ATOM 2777 C CA . GLU B 1 52 ? 35.905 81.984 40.274 1.00 24.77 50 GLU B CA 1
ATOM 2778 C C . GLU B 1 52 ? 37.059 80.991 40.211 1.00 22.77 50 GLU B C 1
ATOM 2779 O O . GLU B 1 52 ? 37.722 80.865 39.179 1.00 22.53 50 GLU B O 1
ATOM 2785 N N . TYR B 1 53 ? 37.307 80.292 41.312 1.00 20.28 51 TYR B N 1
ATOM 2786 C CA . TYR B 1 53 ? 38.396 79.331 41.354 1.00 17.83 51 TYR B CA 1
ATOM 2787 C C . TYR B 1 53 ? 38.251 78.213 40.330 1.00 17.37 51 TYR B C 1
ATOM 2788 O O . TYR B 1 53 ? 37.180 77.626 40.174 1.00 15.06 51 TYR B O 1
ATOM 2805 N N . GLY B 1 55 ? 40.554 74.726 38.844 1.00 14.45 53 GLY B N 1
ATOM 2806 C CA . GLY B 1 55 ? 41.686 73.845 39.079 1.00 12.09 53 GLY B CA 1
ATOM 2807 C C . GLY B 1 55 ? 42.885 73.957 38.157 1.00 12.60 53 GLY B C 1
ATOM 2808 O O . GLY B 1 55 ? 42.848 74.626 37.120 1.00 12.07 53 GLY B O 1
ATOM 2809 N N . LYS B 1 56 ? 43.954 73.270 38.550 1.00 12.43 54 LYS B N 1
ATOM 2810 C CA . LYS B 1 56 ? 45.214 73.253 37.817 1.00 12.82 54 LYS B CA 1
ATOM 2811 C C . LYS B 1 56 ? 45.100 73.045 36.307 1.00 13.00 54 LYS B C 1
ATOM 2812 O O . LYS B 1 56 ? 45.653 73.821 35.533 1.00 13.03 54 LYS B O 1
ATOM 2818 N N . PHE B 1 57 ? 44.377 72.013 35.882 1.00 12.44 55 PHE B N 1
ATOM 2819 C CA . PHE B 1 57 ? 44.265 71.728 34.457 1.00 11.14 55 PHE B CA 1
ATOM 2820 C C . PHE B 1 57 ? 43.302 72.605 33.669 1.00 11.36 55 PHE B C 1
ATOM 2821 O O . PHE B 1 57 ? 42.941 72.305 32.529 1.00 11.80 55 PHE B O 1
ATOM 2829 N N . GLY B 1 58 ? 42.901 73.705 34.293 1.00 10.40 56 GLY B N 1
ATOM 2830 C CA . GLY B 1 58 ? 42.053 74.671 33.627 1.00 11.00 56 GLY B CA 1
ATOM 2831 C C . GLY B 1 58 ? 43.018 75.739 33.127 1.00 11.29 56 GLY B C 1
ATOM 2832 O O . GLY B 1 58 ? 42.685 76.557 32.264 1.00 10.79 56 GLY B O 1
ATOM 2833 N N . TYR B 1 59 ? 44.231 75.712 33.681 1.00 11.65 57 TYR B N 1
ATOM 2834 C CA . TYR B 1 59 ? 45.297 76.653 33.329 1.00 12.78 57 TYR B CA 1
ATOM 2835 C C . TYR B 1 59 ? 46.544 75.937 32.808 1.00 12.45 57 TYR B C 1
ATOM 2836 O O . TYR B 1 59 ? 47.332 76.518 32.069 1.00 15.23 57 TYR B O 1
ATOM 2845 N N . THR B 1 60 ? 46.717 74.680 33.205 1.00 13.06 58 THR B N 1
ATOM 2846 C CA . THR B 1 60 ? 47.879 73.882 32.809 1.00 13.85 58 THR B CA 1
ATOM 2847 C C . THR B 1 60 ? 49.156 74.727 32.905 1.00 13.56 58 THR B C 1
ATOM 2848 O O . THR B 1 60 ? 49.795 75.038 31.899 1.00 12.73 58 THR B O 1
ATOM 2852 N N . PRO B 1 61 ? 49.544 75.101 34.137 1.00 14.13 59 PRO B N 1
ATOM 2853 C CA . PRO B 1 61 ? 50.732 75.916 34.420 1.00 13.66 59 PRO B CA 1
ATOM 2854 C C . PRO B 1 61 ? 52.032 75.390 33.829 1.00 13.41 59 PRO B C 1
ATOM 2855 O O . PRO B 1 61 ? 52.192 74.191 33.597 1.00 13.18 59 PRO B O 1
ATOM 2859 N N . VAL B 1 62 ? 52.964 76.309 33.603 1.00 13.64 60 VAL B N 1
ATOM 2860 C CA . VAL B 1 62 ? 54.265 75.969 33.058 1.00 12.85 60 VAL B CA 1
ATOM 2861 C C . VAL B 1 62 ? 54.974 74.931 33.921 1.00 13.27 60 VAL B C 1
ATOM 2862 O O . VAL B 1 62 ? 55.632 74.030 33.400 1.00 13.85 60 VAL B O 1
ATOM 2866 N N . SER B 1 63 ? 54.839 75.057 35.238 1.00 12.63 61 SER B N 1
ATOM 2867 C CA . SER B 1 63 ? 55.498 74.124 36.142 1.00 14.78 61 SER B CA 1
ATOM 2868 C C . SER B 1 63 ? 55.013 72.687 35.985 1.00 14.15 61 SER B C 1
ATOM 2869 O O . SER B 1 63 ? 55.812 71.761 36.027 1.00 14.01 61 SER B O 1
ATOM 2872 N N . VAL B 1 64 ? 53.712 72.485 35.800 1.00 14.05 62 VAL B N 1
ATOM 2873 C CA . VAL B 1 64 ? 53.224 71.123 35.636 1.00 14.51 62 VAL B CA 1
ATOM 2874 C C . VAL B 1 64 ? 53.622 70.606 34.253 1.00 12.93 62 VAL B C 1
ATOM 2875 O O . VAL B 1 64 ? 53.924 69.421 34.093 1.00 10.80 62 VAL B O 1
ATOM 2879 N N . LEU B 1 65 ? 53.647 71.506 33.270 1.00 12.18 63 LEU B N 1
ATOM 2880 C CA . LEU B 1 65 ? 54.029 71.150 31.904 1.00 12.95 63 LEU B CA 1
ATOM 2881 C C . LEU B 1 65 ? 55.489 70.721 31.812 1.00 12.51 63 LEU B C 1
ATOM 2882 O O . LEU B 1 65 ? 55.816 69.801 31.071 1.00 14.01 63 LEU B O 1
ATOM 2887 N N . LYS B 1 66 ? 56.369 71.386 32.556 1.00 12.24 64 LYS B N 1
ATOM 2888 C CA . LYS B 1 66 ? 57.785 71.017 32.545 1.00 12.01 64 LYS B CA 1
ATOM 2889 C C . LYS B 1 66 ? 57.905 69.594 33.081 1.00 12.44 64 LYS B C 1
ATOM 2890 O O . LYS B 1 66 ? 58.631 68.759 32.539 1.00 12.81 64 LYS B O 1
ATOM 2896 N N . HIS B 1 67 ? 57.180 69.331 34.159 1.00 12.52 65 HIS B N 1
ATOM 2897 C CA . HIS B 1 67 ? 57.168 68.019 34.780 1.00 13.32 65 HIS B CA 1
ATOM 2898 C C . HIS B 1 67 ? 56.661 66.966 33.784 1.00 12.21 65 HIS B C 1
ATOM 2899 O O . HIS B 1 67 ? 57.312 65.945 33.561 1.00 13.49 65 HIS B O 1
ATOM 2906 N N . LEU B 1 68 ? 55.508 67.225 33.174 1.00 11.88 66 LEU B N 1
ATOM 2907 C CA . LEU B 1 68 ? 54.936 66.293 32.210 1.00 12.59 66 LEU B CA 1
ATOM 2908 C C . LEU B 1 68 ? 55.853 66.101 31.002 1.00 12.66 66 LEU B C 1
ATOM 2909 O O . LEU B 1 68 ? 56.040 64.984 30.522 1.00 13.20 66 LEU B O 1
ATOM 2914 N N . ARG B 1 69 ? 56.433 67.193 30.519 1.00 11.60 67 ARG B N 1
ATOM 2915 C CA . ARG B 1 69 ? 57.319 67.124 29.366 1.00 11.72 67 ARG B CA 1
ATOM 2916 C C . ARG B 1 69 ? 58.553 66.277 29.656 1.00 11.29 67 ARG B C 1
ATOM 2917 O O . ARG B 1 69 ? 59.100 65.660 28.753 1.00 10.42 67 ARG B O 1
ATOM 2925 N N . ASN B 1 70 ? 58.977 66.243 30.917 1.00 13.36 68 ASN B N 1
ATOM 2926 C CA . ASN B 1 70 ? 60.153 65.472 31.320 1.00 14.98 68 ASN B CA 1
ATOM 2927 C C . ASN B 1 70 ? 59.929 63.966 31.372 1.00 15.46 68 ASN B C 1
ATOM 2928 O O . ASN B 1 70 ? 60.850 63.189 31.130 1.00 15.11 68 ASN B O 1
ATOM 2933 N N . ILE B 1 71 ? 58.710 63.549 31.696 1.00 14.45 69 ILE B N 1
ATOM 2934 C CA . ILE B 1 71 ? 58.432 62.126 31.819 1.00 14.27 69 ILE B CA 1
ATOM 2935 C C . ILE B 1 71 ? 57.694 61.495 30.653 1.00 12.44 69 ILE B C 1
ATOM 2936 O O . ILE B 1 71 ? 57.795 60.285 30.433 1.00 12.24 69 ILE B O 1
ATOM 2941 N N . SER B 1 72 ? 56.966 62.302 29.895 1.00 10.88 70 SER B N 1
ATOM 2942 C CA . SER B 1 72 ? 56.233 61.764 28.760 1.00 11.00 70 SER B CA 1
ATOM 2943 C C . SER B 1 72 ? 57.088 61.686 27.511 1.00 11.62 70 SER B C 1
ATOM 2944 O O . SER B 1 72 ? 57.917 62.557 27.263 1.00 14.12 70 SER B O 1
ATOM 2947 N N . THR B 1 73 ? 56.880 60.638 26.719 1.00 12.49 71 THR B N 1
ATOM 2948 C CA . THR B 1 73 ? 57.608 60.464 25.472 1.00 11.86 71 THR B CA 1
ATOM 2949 C C . THR B 1 73 ? 56.641 60.713 24.321 1.00 11.34 71 THR B C 1
ATOM 2950 O O . THR B 1 73 ? 56.978 60.487 23.162 1.00 11.15 71 THR B O 1
ATOM 2954 N N . LYS B 1 74 ? 55.440 61.180 24.654 1.00 11.30 72 LYS B N 1
ATOM 2955 C CA . LYS B 1 74 ? 54.400 61.439 23.661 1.00 11.15 72 LYS B CA 1
ATOM 2956 C C . LYS B 1 74 ? 54.174 62.922 23.374 1.00 11.99 72 LYS B C 1
ATOM 2957 O O . LYS B 1 74 ? 54.687 63.790 24.076 1.00 13.62 72 LYS B O 1
ATOM 2963 N N . LYS B 1 75 ? 53.407 63.198 22.325 1.00 12.01 73 LYS B N 1
ATOM 2964 C CA . LYS B 1 75 ? 53.097 64.564 21.932 1.00 12.12 73 LYS B CA 1
ATOM 2965 C C . LYS B 1 75 ? 52.120 65.151 22.943 1.00 11.91 73 LYS B C 1
ATOM 2966 O O . LYS B 1 75 ? 51.148 64.501 23.330 1.00 11.24 73 LYS B O 1
ATOM 2972 N N . ILE B 1 76 ? 52.376 66.380 23.370 1.00 9.90 74 ILE B N 1
ATOM 2973 C CA . ILE B 1 76 ? 51.506 67.024 24.336 1.00 9.14 74 ILE B CA 1
ATOM 2974 C C . ILE B 1 76 ? 50.685 68.140 23.709 1.00 8.98 74 ILE B C 1
ATOM 2975 O O . ILE B 1 76 ? 51.180 68.907 22.881 1.00 8.60 74 ILE B O 1
ATOM 2980 N N . ALA B 1 77 ? 49.419 68.217 24.100 1.00 8.96 75 ALA B N 1
ATOM 2981 C CA . ALA B 1 77 ? 48.529 69.251 23.591 1.00 7.57 75 ALA B CA 1
ATOM 2982 C C . ALA B 1 77 ? 47.687 69.862 24.704 1.00 8.27 75 ALA B C 1
ATOM 2983 O O . ALA B 1 77 ? 47.482 69.244 25.750 1.00 9.32 75 ALA B O 1
ATOM 2985 N N . ILE B 1 78 ? 47.230 71.090 24.480 1.00 7.40 76 ILE B N 1
ATOM 2986 C CA . ILE B 1 78 ? 46.338 71.766 25.414 1.00 8.66 76 ILE B CA 1
ATOM 2987 C C . ILE B 1 78 ? 45.229 72.372 24.559 1.00 9.60 76 ILE B C 1
ATOM 2988 O O . ILE B 1 78 ? 45.350 72.439 23.331 1.00 7.89 76 ILE B O 1
ATOM 3001 N N . LEU B 1 80 ? 42.285 75.562 23.803 1.00 8.56 78 LEU B N 1
ATOM 3002 C CA . LEU B 1 80 ? 41.864 76.944 23.983 1.00 8.42 78 LEU B CA 1
ATOM 3003 C C . LEU B 1 80 ? 40.416 77.012 23.527 1.00 8.77 78 LEU B C 1
ATOM 3004 O O . LEU B 1 80 ? 40.045 76.358 22.552 1.00 9.94 78 LEU B O 1
ATOM 3009 N N . ASN B 1 81 ? 39.600 77.782 24.243 1.00 9.64 79 ASN B N 1
ATOM 3010 C CA . ASN B 1 81 ? 38.200 77.974 23.874 1.00 11.31 79 ASN B CA 1
ATOM 3011 C C . ASN B 1 81 ? 38.197 79.231 23.004 1.00 12.40 79 ASN B C 1
ATOM 3012 O O . ASN B 1 81 ? 38.513 80.325 23.479 1.00 14.27 79 ASN B O 1
ATOM 3017 N N . GLU B 1 82 ? 37.851 79.075 21.732 1.00 13.22 80 GLU B N 1
ATOM 3018 C CA . GLU B 1 82 ? 37.845 80.198 20.798 1.00 14.24 80 GLU B CA 1
ATOM 3019 C C . GLU B 1 82 ? 37.049 81.411 21.284 1.00 16.22 80 GLU B C 1
ATOM 3020 O O . GLU B 1 82 ? 37.507 82.548 21.161 1.00 16.04 80 GLU B O 1
ATOM 3026 N N . LYS B 1 83 ? 35.873 81.164 21.854 1.00 15.79 81 LYS B N 1
ATOM 3027 C CA . LYS B 1 83 ? 35.005 82.230 22.344 1.00 17.09 81 LYS B CA 1
ATOM 3028 C C . LYS B 1 83 ? 35.642 83.112 23.416 1.00 17.97 81 LYS B C 1
ATOM 3029 O O . LYS B 1 83 ? 35.250 84.266 23.584 1.00 17.54 81 LYS B O 1
ATOM 3035 N N . ASN B 1 84 ? 36.611 82.573 24.151 1.00 18.48 82 ASN B N 1
ATOM 3036 C CA . ASN B 1 84 ? 37.266 83.345 25.206 1.00 17.34 82 ASN B CA 1
ATOM 3037 C C . ASN B 1 84 ? 38.678 83.720 24.818 1.00 18.02 82 ASN B C 1
ATOM 3038 O O . ASN B 1 84 ? 39.488 84.062 25.680 1.00 18.27 82 ASN B O 1
ATOM 3043 N N . THR B 1 85 ? 38.978 83.664 23.528 1.00 18.95 83 THR B N 1
ATOM 3044 C CA . THR B 1 85 ? 40.326 83.966 23.080 1.00 19.96 83 THR B CA 1
ATOM 3045 C C . THR B 1 85 ? 40.411 84.909 21.883 1.00 21.17 83 THR B C 1
ATOM 3046 O O . THR B 1 85 ? 39.771 84.687 20.850 1.00 20.61 83 THR B O 1
ATOM 3050 N N . THR B 1 86 ? 41.203 85.966 22.040 1.00 21.35 84 THR B N 1
ATOM 3051 C CA . THR B 1 86 ? 41.431 86.924 20.969 1.00 21.63 84 THR B CA 1
ATOM 3052 C C . THR B 1 86 ? 42.925 86.847 20.682 1.00 22.18 84 THR B C 1
ATOM 3053 O O . THR B 1 86 ? 43.696 86.353 21.504 1.00 22.37 84 THR B O 1
ATOM 3057 N N . PRO B 1 87 ? 43.355 87.307 19.501 1.00 22.49 85 PRO B N 1
ATOM 3058 C CA . PRO B 1 87 ? 44.781 87.253 19.167 1.00 22.42 85 PRO B CA 1
ATOM 3059 C C . PRO B 1 87 ? 45.737 87.934 20.144 1.00 22.65 85 PRO B C 1
ATOM 3060 O O . PRO B 1 87 ? 46.907 87.555 20.227 1.00 23.41 85 PRO B O 1
ATOM 3064 N N . GLU B 1 88 ? 45.253 88.926 20.886 1.00 23.34 86 GLU B N 1
ATOM 3065 C CA . GLU B 1 88 ? 46.114 89.636 21.831 1.00 24.97 86 GLU B CA 1
ATOM 3066 C C . GLU B 1 88 ? 46.332 88.846 23.117 1.00 23.83 86 GLU B C 1
ATOM 3067 O O . GLU B 1 88 ? 47.191 89.196 23.930 1.00 24.27 86 GLU B O 1
ATOM 3073 N N . ASP B 1 89 ? 45.556 87.781 23.298 1.00 21.05 87 ASP B N 1
ATOM 3074 C CA . ASP B 1 89 ? 45.674 86.940 24.485 1.00 19.04 87 ASP B CA 1
ATOM 3075 C C . ASP B 1 89 ? 46.749 85.879 24.284 1.00 18.05 87 ASP B C 1
ATOM 3076 O O . ASP B 1 89 ? 47.288 85.336 25.249 1.00 17.72 87 ASP B O 1
ATOM 3081 N N . LEU B 1 90 ? 47.064 85.601 23.021 1.00 17.22 88 LEU B N 1
ATOM 3082 C CA . LEU B 1 90 ? 48.034 84.573 22.664 1.00 16.54 88 LEU B CA 1
ATOM 3083 C C . LEU B 1 90 ? 49.433 84.620 23.283 1.00 17.87 88 LEU B C 1
ATOM 3084 O O . LEU B 1 90 ? 49.922 83.595 23.752 1.00 18.44 88 LEU B O 1
ATOM 3089 N N . ASN B 1 91 ? 50.091 85.776 23.286 1.00 20.19 89 ASN B N 1
ATOM 3090 C CA . ASN B 1 91 ? 51.436 85.850 23.866 1.00 22.49 89 ASN B CA 1
ATOM 3091 C C . ASN B 1 91 ? 51.498 85.331 25.304 1.00 22.68 89 ASN B C 1
ATOM 3092 O O . ASN B 1 91 ? 52.343 84.499 25.636 1.00 22.28 89 ASN B O 1
ATOM 3097 N N . HIS B 1 92 ? 50.612 85.824 26.160 1.00 22.72 90 HIS B N 1
ATOM 3098 C CA . HIS B 1 92 ? 50.605 85.380 27.546 1.00 23.92 90 HIS B CA 1
ATOM 3099 C C . HIS B 1 92 ? 50.125 83.935 27.673 1.00 21.76 90 HIS B C 1
ATOM 3100 O O . HIS B 1 92 ? 50.599 83.188 28.531 1.00 21.00 90 HIS B O 1
ATOM 3107 N N . LEU B 1 93 ? 49.203 83.533 26.804 1.00 20.26 91 LEU B N 1
ATOM 3108 C CA . LEU B 1 93 ? 48.678 82.171 26.846 1.00 18.57 91 LEU B CA 1
ATOM 3109 C C . LEU B 1 93 ? 49.617 81.109 26.290 1.00 18.04 91 LEU B C 1
ATOM 3110 O O . LEU B 1 93 ? 49.782 80.050 26.891 1.00 18.04 91 LEU B O 1
ATOM 3115 N N . LEU B 1 94 ? 50.250 81.388 25.156 1.00 16.18 92 LEU B N 1
ATOM 3116 C CA . LEU B 1 94 ? 51.104 80.382 24.535 1.00 15.96 92 LEU B CA 1
ATOM 3117 C C . LEU B 1 94 ? 52.627 80.539 24.592 1.00 15.30 92 LEU B C 1
ATOM 3118 O O . LEU B 1 94 ? 53.347 79.537 24.647 1.00 14.11 92 LEU B O 1
ATOM 3123 N N . LEU B 1 95 ? 53.136 81.766 24.581 1.00 15.52 93 LEU B N 1
ATOM 3124 C CA . LEU B 1 95 ? 54.591 81.936 24.620 1.00 16.84 93 LEU B CA 1
ATOM 3125 C C . LEU B 1 95 ? 55.277 81.131 25.733 1.00 15.58 93 LEU B C 1
ATOM 3126 O O . LEU B 1 95 ? 56.294 80.481 25.498 1.00 15.83 93 LEU B O 1
ATOM 3131 N N . PRO B 1 96 ? 54.720 81.152 26.955 1.00 15.41 94 PRO B N 1
ATOM 3132 C CA . PRO B 1 96 ? 55.328 80.407 28.064 1.00 15.18 94 PRO B CA 1
ATOM 3133 C C . PRO B 1 96 ? 55.442 78.895 27.848 1.00 14.68 94 PRO B C 1
ATOM 3134 O O . PRO B 1 96 ? 56.265 78.237 28.490 1.00 14.64 94 PRO B O 1
ATOM 3138 N N . ILE B 1 97 ? 54.631 78.342 26.948 1.00 14.71 95 ILE B N 1
ATOM 3139 C CA . ILE B 1 97 ? 54.657 76.896 26.729 1.00 15.54 95 ILE B CA 1
ATOM 3140 C C . ILE B 1 97 ? 55.390 76.398 25.485 1.00 16.56 95 ILE B C 1
ATOM 3141 O O . ILE B 1 97 ? 55.289 75.220 25.114 1.00 15.45 95 ILE B O 1
ATOM 3146 N N . ILE B 1 98 ? 56.143 77.292 24.854 1.00 17.09 96 ILE B N 1
ATOM 3147 C CA . ILE B 1 98 ? 56.931 76.928 23.683 1.00 17.91 96 ILE B CA 1
ATOM 3148 C C . ILE B 1 98 ? 57.905 75.835 24.122 1.00 18.18 96 ILE B C 1
ATOM 3149 O O . ILE B 1 98 ? 58.594 75.984 25.132 1.00 18.44 96 ILE B O 1
ATOM 3154 N N . GLY B 1 99 ? 57.953 74.737 23.376 1.00 17.55 97 GLY B N 1
ATOM 3155 C CA . GLY B 1 99 ? 58.863 73.659 23.727 1.00 17.55 97 GLY B CA 1
ATOM 3156 C C . GLY B 1 99 ? 58.309 72.662 24.730 1.00 18.40 97 GLY B C 1
ATOM 3157 O O . GLY B 1 99 ? 58.875 71.578 24.916 1.00 19.64 97 GLY B O 1
ATOM 3158 N N . LEU B 1 100 ? 57.206 73.021 25.380 1.00 17.91 98 LEU B N 1
ATOM 3159 C CA . LEU B 1 100 ? 56.575 72.140 26.361 1.00 16.54 98 LEU B CA 1
ATOM 3160 C C . LEU B 1 100 ? 55.328 71.482 25.778 1.00 15.16 98 LEU B C 1
ATOM 3161 O O . LEU B 1 100 ? 54.967 70.368 26.158 1.00 15.72 98 LEU B O 1
ATOM 3166 N N . VAL B 1 101 ? 54.681 72.176 24.848 1.00 14.20 99 VAL B N 1
ATOM 3167 C CA . VAL B 1 101 ? 53.467 71.679 24.220 1.00 11.35 99 VAL B CA 1
ATOM 3168 C C . VAL B 1 101 ? 53.621 71.686 22.706 1.00 11.91 99 VAL B C 1
ATOM 3169 O O . VAL B 1 101 ? 54.037 72.686 22.116 1.00 11.34 99 VAL B O 1
ATOM 3173 N N . ASP B 1 102 ? 53.284 70.558 22.092 1.00 9.88 100 ASP B N 1
ATOM 3174 C CA . ASP B 1 102 ? 53.393 70.372 20.650 1.00 11.47 100 ASP B CA 1
ATOM 3175 C C . ASP B 1 102 ? 52.208 70.917 19.865 1.00 11.26 100 ASP B C 1
ATOM 3176 O O . ASP B 1 102 ? 52.382 71.572 18.829 1.00 11.34 100 ASP B O 1
ATOM 3189 N N . ILE B 1 104 ? 48.251 72.895 19.846 1.00 8.45 102 ILE B N 1
ATOM 3190 C CA . ILE B 1 104 ? 47.274 73.774 20.470 1.00 10.10 102 ILE B CA 1
ATOM 3191 C C . ILE B 1 104 ? 45.953 73.483 19.772 1.00 10.43 102 ILE B C 1
ATOM 3192 O O . ILE B 1 104 ? 45.815 73.729 18.574 1.00 8.92 102 ILE B O 1
ATOM 3197 N N . ARG B 1 105 ? 44.996 72.928 20.508 1.00 10.88 103 ARG B N 1
ATOM 3198 C CA . ARG B 1 105 ? 43.692 72.632 19.923 1.00 10.50 103 ARG B CA 1
ATOM 3199 C C . ARG B 1 105 ? 42.726 73.750 20.293 1.00 11.25 103 ARG B C 1
ATOM 3200 O O . ARG B 1 105 ? 42.749 74.256 21.409 1.00 11.58 103 ARG B O 1
ATOM 3208 N N . ILE B 1 106 ? 41.881 74.130 19.348 1.00 11.58 104 ILE B N 1
ATOM 3209 C CA . ILE B 1 106 ? 40.925 75.200 19.568 1.00 12.13 104 ILE B CA 1
ATOM 3210 C C . ILE B 1 106 ? 39.484 74.692 19.476 1.00 13.40 104 ILE B C 1
ATOM 3211 O O . ILE B 1 106 ? 39.084 74.154 18.444 1.00 13.46 104 ILE B O 1
ATOM 3216 N N . ALA B 1 107 ? 38.714 74.856 20.551 1.00 14.24 105 ALA B N 1
ATOM 3217 C CA . ALA B 1 107 ? 37.307 74.450 20.550 1.00 13.52 105 ALA B CA 1
ATOM 3218 C C . ALA B 1 107 ? 36.601 75.537 19.750 1.00 13.94 105 ALA B C 1
ATOM 3219 O O . ALA B 1 107 ? 36.584 76.700 20.158 1.00 11.56 105 ALA B O 1
ATOM 3221 N N . ILE B 1 108 ? 36.009 75.155 18.621 1.00 13.79 106 ILE B N 1
ATOM 3222 C CA . ILE B 1 108 ? 35.354 76.113 17.736 1.00 12.47 106 ILE B CA 1
ATOM 3223 C C . ILE B 1 108 ? 33.902 75.818 17.361 1.00 13.29 106 ILE B C 1
ATOM 3224 O O . ILE B 1 108 ? 33.529 74.679 17.093 1.00 10.75 106 ILE B O 1
ATOM 3229 N N . ASP B 1 109 ? 33.086 76.868 17.343 1.00 14.08 107 ASP B N 1
ATOM 3230 C CA . ASP B 1 109 ? 31.696 76.752 16.929 1.00 13.91 107 ASP B CA 1
ATOM 3231 C C . ASP B 1 109 ? 31.787 76.962 15.420 1.00 13.81 107 ASP B C 1
ATOM 3232 O O . ASP B 1 109 ? 32.425 77.913 14.975 1.00 13.98 107 ASP B O 1
ATOM 3237 N N . PRO B 1 110 ? 31.162 76.085 14.615 1.00 14.08 108 PRO B N 1
ATOM 3238 C CA . PRO B 1 110 ? 31.242 76.273 13.159 1.00 14.73 108 PRO B CA 1
ATOM 3239 C C . PRO B 1 110 ? 30.844 77.675 12.702 1.00 14.49 108 PRO B C 1
ATOM 3240 O O . PRO B 1 110 ? 31.265 78.138 11.645 1.00 14.34 108 PRO B O 1
ATOM 3244 N N . GLN B 1 111 ? 30.045 78.350 13.515 1.00 16.37 109 GLN B N 1
ATOM 3245 C CA . GLN B 1 111 ? 29.590 79.703 13.206 1.00 18.04 109 GLN B CA 1
ATOM 3246 C C . GLN B 1 111 ? 30.744 80.708 13.207 1.00 17.68 109 GLN B C 1
ATOM 3247 O O . GLN B 1 111 ? 30.725 81.683 12.458 1.00 18.33 109 GLN B O 1
ATOM 3253 N N . ASN B 1 112 ? 31.743 80.462 14.051 1.00 17.53 110 ASN B N 1
ATOM 3254 C CA . ASN B 1 112 ? 32.901 81.348 14.187 1.00 18.36 110 ASN B CA 1
ATOM 3255 C C . ASN B 1 112 ? 34.186 80.839 13.527 1.00 18.84 110 ASN B C 1
ATOM 3256 O O . ASN B 1 112 ? 35.293 81.197 13.949 1.00 18.78 110 ASN B O 1
ATOM 3261 N N . ILE B 1 113 ? 34.049 80.021 12.489 1.00 19.75 111 ILE B N 1
ATOM 3262 C CA . ILE B 1 113 ? 35.219 79.473 11.808 1.00 20.29 111 ILE B CA 1
ATOM 3263 C C . ILE B 1 113 ? 36.207 80.541 11.320 1.00 20.46 111 ILE B C 1
ATOM 3264 O O . ILE B 1 113 ? 37.408 80.439 11.565 1.00 20.29 111 ILE B O 1
ATOM 3269 N N . ASP B 1 114 ? 35.708 81.572 10.646 1.00 22.23 112 ASP B N 1
ATOM 3270 C CA . ASP B 1 114 ? 36.585 82.620 10.127 1.00 22.36 112 ASP B CA 1
ATOM 3271 C C . ASP B 1 114 ? 37.367 83.340 11.219 1.00 21.63 112 ASP B C 1
ATOM 3272 O O . ASP B 1 114 ? 38.534 83.691 11.038 1.00 19.71 112 ASP B O 1
ATOM 3277 N N . ARG B 1 115 ? 36.730 83.548 12.364 1.00 22.04 113 ARG B N 1
ATOM 3278 C CA . ARG B 1 115 ? 37.393 84.215 13.476 1.00 21.29 113 ARG B CA 1
ATOM 3279 C C . ARG B 1 115 ? 38.454 83.274 14.048 1.00 21.29 113 ARG B C 1
ATOM 3280 O O . ARG B 1 115 ? 39.494 83.712 14.540 1.00 21.36 113 ARG B O 1
ATOM 3288 N N . ALA B 1 116 ? 38.188 81.973 13.955 1.00 20.79 114 ALA B N 1
ATOM 3289 C CA . ALA B 1 116 ? 39.100 80.953 14.458 1.00 19.64 114 ALA B CA 1
ATOM 3290 C C . ALA B 1 116 ? 40.336 80.798 13.573 1.00 18.27 114 ALA B C 1
ATOM 3291 O O . ALA B 1 116 ? 41.417 80.469 14.059 1.00 18.03 114 ALA B O 1
ATOM 3293 N N . ILE B 1 117 ? 40.174 81.031 12.274 1.00 17.61 115 ILE B N 1
ATOM 3294 C CA . ILE B 1 117 ? 41.285 80.917 11.339 1.00 17.35 115 ILE B CA 1
ATOM 3295 C C . ILE B 1 117 ? 42.285 82.046 11.597 1.00 18.02 115 ILE B C 1
ATOM 3296 O O . ILE B 1 117 ? 43.498 81.855 11.492 1.00 17.91 115 ILE B O 1
ATOM 3301 N N . VAL B 1 118 ? 41.778 83.223 11.946 1.00 18.39 116 VAL B N 1
ATOM 3302 C CA . VAL B 1 118 ? 42.660 84.345 12.244 1.00 19.63 116 VAL B CA 1
ATOM 3303 C C . VAL B 1 118 ? 43.511 83.961 13.452 1.00 19.09 116 VAL B C 1
ATOM 3304 O O . VAL B 1 118 ? 44.693 84.276 13.523 1.00 18.98 116 VAL B O 1
ATOM 3308 N N . LEU B 1 119 ? 42.889 83.261 14.394 1.00 19.60 117 LEU B N 1
ATOM 3309 C CA . LEU B 1 119 ? 43.557 82.830 15.614 1.00 19.30 117 LEU B CA 1
ATOM 3310 C C . LEU B 1 119 ? 44.612 81.760 15.330 1.00 18.95 117 LEU B C 1
ATOM 3311 O O . LEU B 1 119 ? 45.729 81.830 15.842 1.00 18.98 117 LEU B O 1
ATOM 3316 N N . ALA B 1 120 ? 44.251 80.773 14.513 1.00 19.22 118 ALA B N 1
ATOM 3317 C CA . ALA B 1 120 ? 45.169 79.692 14.175 1.00 18.75 118 ALA B CA 1
ATOM 3318 C C . ALA B 1 120 ? 46.415 80.197 13.461 1.00 18.96 118 ALA B C 1
ATOM 3319 O O . ALA B 1 120 ? 47.497 79.640 13.634 1.00 17.49 118 ALA B O 1
ATOM 3321 N N . LYS B 1 121 ? 46.266 81.249 12.659 1.00 20.18 119 LYS B N 1
ATOM 3322 C CA . LYS B 1 121 ? 47.406 81.806 11.940 1.00 21.59 119 LYS B CA 1
ATOM 3323 C C . LYS B 1 121 ? 48.452 82.298 12.925 1.00 20.83 119 LYS B C 1
ATOM 3324 O O . LYS B 1 121 ? 49.629 81.948 12.816 1.00 22.08 119 LYS B O 1
ATOM 3330 N N . ALA B 1 122 ? 48.022 83.103 13.893 1.00 21.00 120 ALA B N 1
ATOM 3331 C CA . ALA B 1 122 ? 48.935 83.630 14.902 1.00 19.52 120 ALA B CA 1
ATOM 3332 C C . ALA B 1 122 ? 49.600 82.494 15.676 1.00 18.68 120 ALA B C 1
ATOM 3333 O O . ALA B 1 122 ? 50.802 82.529 15.948 1.00 17.34 120 ALA B O 1
ATOM 3335 N N . ILE B 1 123 ? 48.814 81.484 16.032 1.00 17.74 121 ILE B N 1
ATOM 3336 C CA . ILE B 1 123 ? 49.349 80.343 16.767 1.00 16.94 121 ILE B CA 1
ATOM 3337 C C . ILE B 1 123 ? 50.382 79.620 15.911 1.00 17.75 121 ILE B C 1
ATOM 3338 O O . ILE B 1 123 ? 51.481 79.303 16.376 1.00 18.55 121 ILE B O 1
ATOM 3343 N N . LYS B 1 124 ? 50.031 79.375 14.652 1.00 19.03 122 LYS B N 1
ATOM 3344 C CA . LYS B 1 124 ? 50.921 78.684 13.726 1.00 20.91 122 LYS B CA 1
ATOM 3345 C C . LYS B 1 124 ? 52.264 79.411 13.628 1.00 21.99 122 LYS B C 1
ATOM 3346 O O . LYS B 1 124 ? 53.322 78.780 13.616 1.00 22.98 122 LYS B O 1
ATOM 3352 N N . THR B 1 125 ? 52.218 80.740 13.573 1.00 23.26 123 THR B N 1
ATOM 3353 C CA . THR B 1 125 ? 53.432 81.551 13.491 1.00 24.21 123 THR B CA 1
ATOM 3354 C C . THR B 1 125 ? 54.357 81.261 14.663 1.00 23.61 123 THR B C 1
ATOM 3355 O O . THR B 1 125 ? 55.585 81.284 14.525 1.00 24.53 123 THR B O 1
ATOM 3367 N N . GLY B 1 127 ? 54.979 78.562 15.927 1.00 19.07 125 GLY B N 1
ATOM 3368 C CA . GLY B 1 127 ? 55.651 77.279 15.791 1.00 18.92 125 GLY B CA 1
ATOM 3369 C C . GLY B 1 127 ? 54.913 76.063 16.329 1.00 17.36 125 GLY B C 1
ATOM 3370 O O . GLY B 1 127 ? 55.453 74.955 16.330 1.00 18.02 125 GLY B O 1
ATOM 3371 N N . PHE B 1 128 ? 53.682 76.258 16.784 1.00 15.43 126 PHE B N 1
ATOM 3372 C CA . PHE B 1 128 ? 52.886 75.157 17.314 1.00 12.71 126 PHE B CA 1
ATOM 3373 C C . PHE B 1 128 ? 52.133 74.430 16.206 1.00 12.84 126 PHE B C 1
ATOM 3374 O O . PHE B 1 128 ? 51.936 74.969 15.113 1.00 12.76 126 PHE B O 1
ATOM 3382 N N . GLU B 1 129 ? 51.733 73.194 16.489 1.00 12.67 127 GLU B N 1
ATOM 3383 C CA . GLU B 1 129 ? 50.904 72.438 15.559 1.00 12.05 127 GLU B CA 1
ATOM 3384 C C . GLU B 1 129 ? 49.541 72.986 15.983 1.00 12.05 127 GLU B C 1
ATOM 3385 O O . GLU B 1 129 ? 49.356 73.333 17.155 1.00 11.12 127 GLU B O 1
ATOM 3391 N N . VAL B 1 130 ? 48.596 73.075 15.054 1.00 12.00 128 VAL B N 1
ATOM 3392 C CA . VAL B 1 130 ? 47.273 73.600 15.377 1.00 12.22 128 VAL B CA 1
ATOM 3393 C C . VAL B 1 130 ? 46.164 72.612 15.041 1.00 12.40 128 VAL B C 1
ATOM 3394 O O . VAL B 1 130 ? 46.137 72.033 13.956 1.00 14.30 128 VAL B O 1
ATOM 3398 N N . GLY B 1 131 ? 45.254 72.420 15.987 1.00 10.81 129 GLY B N 1
ATOM 3399 C CA . GLY B 1 131 ? 44.144 71.515 15.768 1.00 11.06 129 GLY B CA 1
ATOM 3400 C C . GLY B 1 131 ? 42.831 72.266 15.869 1.00 11.91 129 GLY B C 1
ATOM 3401 O O . GLY B 1 131 ? 42.659 73.112 16.747 1.00 12.24 129 GLY B O 1
ATOM 3402 N N . PHE B 1 132 ? 41.910 71.978 14.956 1.00 12.37 130 PHE B N 1
ATOM 3403 C CA . PHE B 1 132 ? 40.595 72.617 14.964 1.00 12.46 130 PHE B CA 1
ATOM 3404 C C . PHE B 1 132 ? 39.564 71.629 15.499 1.00 12.51 130 PHE B C 1
ATOM 3405 O O . PHE B 1 132 ? 39.296 70.613 14.866 1.00 15.19 130 PHE B O 1
ATOM 3413 N N . ASN B 1 133 ? 38.996 71.914 16.663 1.00 11.61 131 ASN B N 1
ATOM 3414 C CA . ASN B 1 133 ? 37.963 71.047 17.225 1.00 11.25 131 ASN B CA 1
ATOM 3415 C C . ASN B 1 133 ? 36.626 71.734 16.973 1.00 8.80 131 ASN B C 1
ATOM 3416 O O . ASN B 1 133 ? 36.139 72.492 17.807 1.00 9.76 131 ASN B O 1
ATOM 3421 N N . VAL B 1 134 ? 36.048 71.462 15.807 1.00 8.77 132 VAL B N 1
ATOM 3422 C CA . VAL B 1 134 ? 34.794 72.079 15.390 1.00 8.13 132 VAL B CA 1
ATOM 3423 C C . VAL B 1 134 ? 33.571 71.305 15.862 1.00 10.72 132 VAL B C 1
ATOM 3424 O O . VAL B 1 134 ? 33.385 70.137 15.515 1.00 10.92 132 VAL B O 1
ATOM 3436 N N . TYR B 1 136 ? 29.327 70.569 16.725 1.00 15.57 134 TYR B N 1
ATOM 3437 C CA . TYR B 1 136 ? 28.092 70.359 15.983 1.00 16.40 134 TYR B CA 1
ATOM 3438 C C . TYR B 1 136 ? 28.260 69.874 14.551 1.00 15.96 134 TYR B C 1
ATOM 3439 O O . TYR B 1 136 ? 27.763 70.516 13.622 1.00 16.06 134 TYR B O 1
ATOM 3456 N N . SER B 1 138 ? 26.795 67.551 13.281 1.00 17.82 136 SER B N 1
ATOM 3457 C CA . SER B 1 138 ? 25.455 67.175 12.838 1.00 18.74 136 SER B CA 1
ATOM 3458 C C . SER B 1 138 ? 24.712 68.331 12.163 1.00 20.32 136 SER B C 1
ATOM 3459 O O . SER B 1 138 ? 23.607 68.148 11.641 1.00 21.24 136 SER B O 1
ATOM 3462 N N . LYS B 1 139 ? 25.325 69.512 12.160 1.00 20.07 137 LYS B N 1
ATOM 3463 C CA . LYS B 1 139 ? 24.713 70.690 11.545 1.00 21.29 137 LYS B CA 1
ATOM 3464 C C . LYS B 1 139 ? 25.445 71.227 10.314 1.00 21.11 137 LYS B C 1
ATOM 3465 O O . LYS B 1 139 ? 24.901 72.060 9.584 1.00 18.68 137 LYS B O 1
ATOM 3471 N N . TRP B 1 140 ? 26.669 70.757 10.083 1.00 20.44 138 TRP B N 1
ATOM 3472 C CA . TRP B 1 140 ? 27.474 71.232 8.958 1.00 20.30 138 TRP B CA 1
ATOM 3473 C C . TRP B 1 140 ? 26.832 71.094 7.588 1.00 21.70 138 TRP B C 1
ATOM 3474 O O . TRP B 1 140 ? 26.847 72.038 6.796 1.00 22.24 138 TRP B O 1
ATOM 3485 N N . ALA B 1 141 ? 26.285 69.915 7.305 1.00 22.71 139 ALA B N 1
ATOM 3486 C CA . ALA B 1 141 ? 25.660 69.638 6.012 1.00 24.02 139 ALA B CA 1
ATOM 3487 C C . ALA B 1 141 ? 24.634 70.680 5.606 1.00 24.65 139 ALA B C 1
ATOM 3488 O O . ALA B 1 141 ? 24.498 70.990 4.425 1.00 25.91 139 ALA B O 1
ATOM 3490 N N . GLU B 1 142 ? 23.916 71.220 6.585 1.00 25.83 140 GLU B N 1
ATOM 3491 C CA . GLU B 1 142 ? 22.886 72.218 6.317 1.00 27.72 140 GLU B CA 1
ATOM 3492 C C . GLU B 1 142 ? 23.374 73.660 6.411 1.00 27.59 140 GLU B C 1
ATOM 3493 O O . GLU B 1 142 ? 22.597 74.591 6.208 1.00 27.58 140 GLU B O 1
ATOM 3507 N N . ASN B 1 144 ? 25.118 76.512 4.795 1.00 27.60 142 ASN B N 1
ATOM 3508 C CA . ASN B 1 144 ? 25.564 76.963 3.485 1.00 28.88 142 ASN B CA 1
ATOM 3509 C C . ASN B 1 144 ? 26.933 77.628 3.515 1.00 27.45 142 ASN B C 1
ATOM 3510 O O . ASN B 1 144 ? 27.168 78.561 4.284 1.00 26.94 142 ASN B O 1
ATOM 3515 N N . GLY B 1 145 ? 27.836 77.127 2.677 1.00 26.55 143 GLY B N 1
ATOM 3516 C CA . GLY B 1 145 ? 29.169 77.694 2.590 1.00 24.52 143 GLY B CA 1
ATOM 3517 C C . GLY B 1 145 ? 30.191 77.258 3.623 1.00 23.24 143 GLY B C 1
ATOM 3518 O O . GLY B 1 145 ? 31.387 77.488 3.426 1.00 23.62 143 GLY B O 1
ATOM 3519 N N . PHE B 1 146 ? 29.751 76.631 4.711 1.00 21.00 144 PHE B N 1
ATOM 3520 C CA . PHE B 1 146 ? 30.690 76.206 5.748 1.00 18.90 144 PHE B CA 1
ATOM 3521 C C . PHE B 1 146 ? 31.781 75.283 5.220 1.00 19.65 144 PHE B C 1
ATOM 3522 O O . PHE B 1 146 ? 32.956 75.650 5.203 1.00 17.99 144 PHE B O 1
ATOM 3530 N N . LEU B 1 147 ? 31.384 74.085 4.798 1.00 19.32 145 LEU B N 1
ATOM 3531 C CA . LEU B 1 147 ? 32.326 73.093 4.285 1.00 21.75 145 LEU B CA 1
ATOM 3532 C C . LEU B 1 147 ? 33.122 73.636 3.114 1.00 23.83 145 LEU B C 1
ATOM 3533 O O . LEU B 1 147 ? 34.350 73.527 3.066 1.00 22.97 145 LEU B O 1
ATOM 3538 N N . SER B 1 148 ? 32.394 74.232 2.180 1.00 26.92 146 SER B N 1
ATOM 3539 C CA . SER B 1 148 ? 32.951 74.802 0.965 1.00 28.61 146 SER B CA 1
ATOM 3540 C C . SER B 1 148 ? 34.078 75.786 1.213 1.00 28.23 146 SER B C 1
ATOM 3541 O O . SER B 1 148 ? 34.898 76.019 0.327 1.00 30.57 146 SER B O 1
ATOM 3544 N N . LYS B 1 149 ? 34.125 76.355 2.413 1.00 26.79 147 LYS B N 1
ATOM 3545 C CA . LYS B 1 149 ? 35.148 77.343 2.749 1.00 25.40 147 LYS B CA 1
ATOM 3546 C C . LYS B 1 149 ? 36.266 76.857 3.678 1.00 24.54 147 LYS B C 1
ATOM 3547 O O . LYS B 1 149 ? 37.015 77.668 4.232 1.00 24.19 147 LYS B O 1
ATOM 3553 N N . LEU B 1 150 ? 36.390 75.543 3.841 1.00 22.09 148 LEU B N 1
ATOM 3554 C CA . LEU B 1 150 ? 37.433 74.988 4.696 1.00 19.10 148 LEU B CA 1
ATOM 3555 C C . LEU B 1 150 ? 38.795 75.043 4.019 1.00 19.47 148 LEU B C 1
ATOM 3556 O O . LEU B 1 150 ? 39.819 74.775 4.648 1.00 20.41 148 LEU B O 1
ATOM 3561 N N . LYS B 1 151 ? 38.814 75.382 2.735 1.00 18.30 149 LYS B N 1
ATOM 3562 C CA . LYS B 1 151 ? 40.080 75.472 2.023 1.00 18.37 149 LYS B CA 1
ATOM 3563 C C . LYS B 1 151 ? 40.969 76.523 2.693 1.00 17.80 149 LYS B C 1
ATOM 3564 O O . LYS B 1 151 ? 42.195 76.515 2.544 1.00 16.43 149 LYS B O 1
ATOM 3570 N N . ALA B 1 152 ? 40.335 77.407 3.456 1.00 17.52 150 ALA B N 1
ATOM 3571 C CA . ALA B 1 152 ? 41.025 78.480 4.164 1.00 17.84 150 ALA B CA 1
ATOM 3572 C C . ALA B 1 152 ? 41.951 78.004 5.279 1.00 18.00 150 ALA B C 1
ATOM 3573 O O . ALA B 1 152 ? 42.754 78.785 5.785 1.00 18.18 150 ALA B O 1
ATOM 3575 N N . ILE B 1 153 ? 41.847 76.734 5.665 1.00 17.43 151 ILE B N 1
ATOM 3576 C CA . ILE B 1 153 ? 42.695 76.211 6.737 1.00 16.31 151 ILE B CA 1
ATOM 3577 C C . ILE B 1 153 ? 43.838 75.331 6.240 1.00 16.62 151 ILE B C 1
ATOM 3578 O O . ILE B 1 153 ? 44.651 74.869 7.035 1.00 17.03 151 ILE B O 1
ATOM 3583 N N . ASP B 1 154 ? 43.905 75.104 4.932 1.00 17.55 152 ASP B N 1
ATOM 3584 C CA . ASP B 1 154 ? 44.942 74.250 4.349 1.00 18.39 152 ASP B CA 1
ATOM 3585 C C . ASP B 1 154 ? 46.395 74.512 4.758 1.00 19.93 152 ASP B C 1
ATOM 3586 O O . ASP B 1 154 ? 47.185 73.574 4.880 1.00 19.03 152 ASP B O 1
ATOM 3591 N N . LYS B 1 155 ? 46.767 75.768 4.964 1.00 21.29 153 LYS B N 1
ATOM 3592 C CA . LYS B 1 155 ? 48.151 76.046 5.337 1.00 23.67 153 LYS B CA 1
ATOM 3593 C C . LYS B 1 155 ? 48.371 76.333 6.818 1.00 24.20 153 LYS B C 1
ATOM 3594 O O . LYS B 1 155 ? 49.489 76.650 7.226 1.00 23.43 153 LYS B O 1
ATOM 3600 N N . ILE B 1 156 ? 47.326 76.198 7.630 1.00 24.19 154 ILE B N 1
ATOM 3601 C CA . ILE B 1 156 ? 47.472 76.486 9.050 1.00 24.83 154 ILE B CA 1
ATOM 3602 C C . ILE B 1 156 ? 47.051 75.378 10.010 1.00 24.47 154 ILE B C 1
ATOM 3603 O O . ILE B 1 156 ? 47.527 75.332 11.144 1.00 26.80 154 ILE B O 1
ATOM 3608 N N . ALA B 1 157 ? 46.172 74.487 9.564 1.00 22.31 155 ALA B N 1
ATOM 3609 C CA . ALA B 1 157 ? 45.699 73.402 10.416 1.00 18.55 155 ALA B CA 1
ATOM 3610 C C . ALA B 1 157 ? 46.473 72.100 10.241 1.00 16.94 155 ALA B C 1
ATOM 3611 O O . ALA B 1 157 ? 46.747 71.671 9.120 1.00 16.65 155 ALA B O 1
ATOM 3613 N N . ASP B 1 158 ? 46.820 71.476 11.363 1.00 14.70 156 ASP B N 1
ATOM 3614 C CA . ASP B 1 158 ? 47.533 70.204 11.356 1.00 14.08 156 ASP B CA 1
ATOM 3615 C C . ASP B 1 158 ? 46.506 69.128 11.672 1.00 13.40 156 ASP B C 1
ATOM 3616 O O . ASP B 1 158 ? 46.786 67.933 11.592 1.00 15.25 156 ASP B O 1
ATOM 3621 N N . LEU B 1 159 ? 45.307 69.569 12.036 1.00 11.99 157 LEU B N 1
ATOM 3622 C CA . LEU B 1 159 ? 44.230 68.654 12.364 1.00 12.54 157 LEU B CA 1
ATOM 3623 C C . LEU B 1 159 ? 42.868 69.328 12.333 1.00 12.07 157 LEU B C 1
ATOM 3624 O O . LEU B 1 159 ? 42.677 70.399 12.902 1.00 11.69 157 LEU B O 1
ATOM 3629 N N . PHE B 1 160 ? 41.928 68.702 11.637 1.00 11.40 158 PHE B N 1
ATOM 3630 C CA . PHE B 1 160 ? 40.565 69.206 11.591 1.00 11.08 158 PHE B CA 1
ATOM 3631 C C . PHE B 1 160 ? 39.748 68.095 12.251 1.00 10.49 158 PHE B C 1
ATOM 3632 O O . PHE B 1 160 ? 39.468 67.066 11.633 1.00 10.82 158 PHE B O 1
ATOM 3640 N N . CYS B 1 161 ? 39.380 68.301 13.508 1.00 9.62 159 CYS B N 1
ATOM 3641 C CA . CYS B 1 161 ? 38.639 67.299 14.255 1.00 9.85 159 CYS B CA 1
ATOM 3642 C C . CYS B 1 161 ? 37.135 67.566 14.253 1.00 10.64 159 CYS B C 1
ATOM 3643 O O . CYS B 1 161 ? 36.683 68.657 14.618 1.00 11.49 159 CYS B O 1
ATOM 3654 N N . VAL B 1 163 ? 33.678 67.027 15.824 1.00 9.54 161 VAL B N 1
ATOM 3655 C CA . VAL B 1 163 ? 33.126 66.664 17.122 1.00 10.19 161 VAL B CA 1
ATOM 3656 C C . VAL B 1 163 ? 31.652 66.260 17.107 1.00 9.55 161 VAL B C 1
ATOM 3657 O O . VAL B 1 163 ? 30.781 66.991 16.624 1.00 7.47 161 VAL B O 1
ATOM 3661 N N . ASP B 1 164 ? 31.400 65.075 17.646 1.00 9.38 162 ASP B N 1
ATOM 3662 C CA . ASP B 1 164 ? 30.062 64.515 17.757 1.00 10.44 162 ASP B CA 1
ATOM 3663 C C . ASP B 1 164 ? 29.485 65.124 19.034 1.00 11.47 162 ASP B C 1
ATOM 3664 O O . ASP B 1 164 ? 29.257 64.441 20.030 1.00 13.01 162 ASP B O 1
ATOM 3669 N N . SER B 1 165 ? 29.262 66.433 18.977 1.00 11.44 163 SER B N 1
ATOM 3670 C CA . SER B 1 165 ? 28.772 67.219 20.101 1.00 11.70 163 SER B CA 1
ATOM 3671 C C . SER B 1 165 ? 27.601 66.690 20.915 1.00 11.71 163 SER B C 1
ATOM 3672 O O . SER B 1 165 ? 27.599 66.820 22.135 1.00 12.26 163 SER B O 1
ATOM 3675 N N . PHE B 1 166 ? 26.610 66.096 20.260 1.00 10.73 164 PHE B N 1
ATOM 3676 C CA . PHE B 1 166 ? 25.442 65.602 20.979 1.00 9.81 164 PHE B CA 1
ATOM 3677 C C . PHE B 1 166 ? 25.479 64.110 21.290 1.00 11.02 164 PHE B C 1
ATOM 3678 O O . PHE B 1 166 ? 24.701 63.624 22.120 1.00 9.85 164 PHE B O 1
ATOM 3686 N N . GLY B 1 167 ? 26.376 63.384 20.627 1.00 8.14 165 GLY B N 1
ATOM 3687 C CA . GLY B 1 167 ? 26.456 61.956 20.851 1.00 7.24 165 GLY B CA 1
ATOM 3688 C C . GLY B 1 167 ? 25.330 61.249 20.121 1.00 9.15 165 GLY B C 1
ATOM 3689 O O . GLY B 1 167 ? 24.858 60.205 20.567 1.00 8.47 165 GLY B O 1
ATOM 3690 N N . GLY B 1 168 ? 24.905 61.822 18.994 1.00 8.83 166 GLY B N 1
ATOM 3691 C CA . GLY B 1 168 ? 23.831 61.236 18.210 1.00 10.58 166 GLY B CA 1
ATOM 3692 C C . GLY B 1 168 ? 24.199 60.916 16.768 1.00 11.82 166 GLY B C 1
ATOM 3693 O O . GLY B 1 168 ? 23.401 60.332 16.039 1.00 12.60 166 GLY B O 1
ATOM 3694 N N . ILE B 1 169 ? 25.402 61.297 16.350 1.00 12.33 167 ILE B N 1
ATOM 3695 C CA . ILE B 1 169 ? 25.850 61.036 14.987 1.00 13.28 167 ILE B CA 1
ATOM 3696 C C . ILE B 1 169 ? 25.962 59.526 14.774 1.00 12.90 167 ILE B C 1
ATOM 3697 O O . ILE B 1 169 ? 26.299 58.782 15.702 1.00 13.14 167 ILE B O 1
ATOM 3702 N N . THR B 1 170 ? 25.668 59.079 13.556 1.00 13.25 168 THR B N 1
ATOM 3703 C CA . THR B 1 170 ? 25.716 57.657 13.206 1.00 12.78 168 THR B CA 1
ATOM 3704 C C . THR B 1 170 ? 26.841 57.336 12.215 1.00 12.81 168 THR B C 1
ATOM 3705 O O . THR B 1 170 ? 27.372 58.227 11.547 1.00 12.61 168 THR B O 1
ATOM 3709 N N . PRO B 1 171 ? 27.199 56.047 12.091 1.00 12.35 169 PRO B N 1
ATOM 3710 C CA . PRO B 1 171 ? 28.259 55.596 11.184 1.00 12.01 169 PRO B CA 1
ATOM 3711 C C . PRO B 1 171 ? 28.116 56.134 9.759 1.00 13.18 169 PRO B C 1
ATOM 3712 O O . PRO B 1 171 ? 29.083 56.603 9.157 1.00 10.38 169 PRO B O 1
ATOM 3716 N N . LYS B 1 172 ? 26.899 56.060 9.229 1.00 13.78 170 LYS B N 1
ATOM 3717 C CA . LYS B 1 172 ? 26.615 56.531 7.880 1.00 14.66 170 LYS B CA 1
ATOM 3718 C C . LYS B 1 172 ? 26.933 58.012 7.740 1.00 13.66 170 LYS B C 1
ATOM 3719 O O . LYS B 1 172 ? 27.555 58.434 6.766 1.00 12.90 170 LYS B O 1
ATOM 3725 N N . GLU B 1 173 ? 26.507 58.800 8.718 1.00 12.69 171 GLU B N 1
ATOM 3726 C CA . GLU B 1 173 ? 26.743 60.237 8.679 1.00 13.13 171 GLU B CA 1
ATOM 3727 C C . GLU B 1 173 ? 28.217 60.579 8.845 1.00 12.92 171 GLU B C 1
ATOM 3728 O O . GLU B 1 173 ? 28.718 61.507 8.206 1.00 13.75 171 GLU B O 1
ATOM 3734 N N . VAL B 1 174 ? 28.905 59.844 9.711 1.00 11.78 172 VAL B N 1
ATOM 3735 C CA . VAL B 1 174 ? 30.328 60.072 9.921 1.00 12.17 172 VAL B CA 1
ATOM 3736 C C . VAL B 1 174 ? 31.054 59.808 8.596 1.00 13.27 172 VAL B C 1
ATOM 3737 O O . VAL B 1 174 ? 31.913 60.586 8.179 1.00 13.06 172 VAL B O 1
ATOM 3741 N N . LYS B 1 175 ? 30.695 58.719 7.929 1.00 12.81 173 LYS B N 1
ATOM 3742 C CA . LYS B 1 175 ? 31.325 58.387 6.658 1.00 15.04 173 LYS B CA 1
ATOM 3743 C C . LYS B 1 175 ? 31.082 59.480 5.614 1.00 14.02 173 LYS B C 1
ATOM 3744 O O . LYS B 1 175 ? 32.003 59.870 4.891 1.00 15.21 173 LYS B O 1
ATOM 3750 N N . ASN B 1 176 ? 29.851 59.974 5.531 1.00 13.02 174 ASN B N 1
ATOM 3751 C CA . ASN B 1 176 ? 29.536 61.020 4.566 1.00 13.93 174 ASN B CA 1
ATOM 3752 C C . ASN B 1 176 ? 30.231 62.339 4.875 1.00 12.80 174 ASN B C 1
ATOM 3753 O O . ASN B 1 176 ? 30.727 63.001 3.969 1.00 14.11 174 ASN B O 1
ATOM 3758 N N . LEU B 1 177 ? 30.262 62.726 6.147 1.00 11.98 175 LEU B N 1
ATOM 3759 C CA . LEU B 1 177 ? 30.900 63.980 6.527 1.00 11.55 175 LEU B CA 1
ATOM 3760 C C . LEU B 1 177 ? 32.402 63.924 6.267 1.00 11.36 175 LEU B C 1
ATOM 3761 O O . LEU B 1 177 ? 32.994 64.904 5.816 1.00 11.83 175 LEU B O 1
ATOM 3766 N N . LEU B 1 178 ? 33.015 62.778 6.538 1.00 10.74 176 LEU B N 1
ATOM 3767 C CA . LEU B 1 178 ? 34.442 62.627 6.301 1.00 10.88 176 LEU B CA 1
ATOM 3768 C C . LEU B 1 178 ? 34.742 62.846 4.814 1.00 11.26 176 LEU B C 1
ATOM 3769 O O . LEU B 1 178 ? 35.717 63.514 4.465 1.00 9.94 176 LEU B O 1
ATOM 3774 N N . LYS B 1 179 ? 33.899 62.283 3.947 1.00 13.92 177 LYS B N 1
ATOM 3775 C CA . LYS B 1 179 ? 34.062 62.438 2.500 1.00 15.58 177 LYS B CA 1
ATOM 3776 C C . LYS B 1 179 ? 33.969 63.912 2.141 1.00 15.50 177 LYS B C 1
ATOM 3777 O O . LYS B 1 179 ? 34.811 64.431 1.418 1.00 17.01 177 LYS B O 1
ATOM 3783 N N . GLU B 1 180 ? 32.924 64.576 2.632 1.00 15.04 178 GLU B N 1
ATOM 3784 C CA . GLU B 1 180 ? 32.728 65.993 2.347 1.00 15.06 178 GLU B CA 1
ATOM 3785 C C . GLU B 1 180 ? 33.935 66.832 2.747 1.00 14.33 178 GLU B C 1
ATOM 3786 O O . GLU B 1 180 ? 34.414 67.646 1.964 1.00 14.11 178 GLU B O 1
ATOM 3792 N N . VAL B 1 181 ? 34.428 66.632 3.964 1.00 12.14 179 VAL B N 1
ATOM 3793 C CA . VAL B 1 181 ? 35.586 67.381 4.432 1.00 12.47 179 VAL B CA 1
ATOM 3794 C C . VAL B 1 181 ? 36.772 67.164 3.490 1.00 12.12 179 VAL B C 1
ATOM 3795 O O . VAL B 1 181 ? 37.493 68.108 3.167 1.00 11.37 179 VAL B O 1
ATOM 3799 N N . ARG B 1 182 ? 36.960 65.922 3.042 1.00 12.28 180 ARG B N 1
ATOM 3800 C CA . ARG B 1 182 ? 38.071 65.592 2.150 1.00 13.03 180 ARG B CA 1
ATOM 3801 C C . ARG B 1 182 ? 37.993 66.319 0.809 1.00 14.00 180 ARG B C 1
ATOM 3802 O O . ARG B 1 182 ? 39.007 66.500 0.138 1.00 15.63 180 ARG B O 1
ATOM 3810 N N . LYS B 1 183 ? 36.793 66.728 0.411 1.00 13.84 181 LYS B N 1
ATOM 3811 C CA . LYS B 1 183 ? 36.632 67.442 -0.853 1.00 14.11 181 LYS B CA 1
ATOM 3812 C C . LYS B 1 183 ? 37.028 68.905 -0.721 1.00 12.96 181 LYS B C 1
ATOM 3813 O O . LYS B 1 183 ? 37.336 69.554 -1.718 1.00 11.60 181 LYS B O 1
ATOM 3819 N N . TYR B 1 184 ? 37.036 69.422 0.504 1.00 13.31 182 TYR B N 1
ATOM 3820 C CA . TYR B 1 184 ? 37.337 70.832 0.708 1.00 14.17 182 TYR B CA 1
ATOM 3821 C C . TYR B 1 184 ? 38.642 71.221 1.385 1.00 13.61 182 TYR B C 1
ATOM 3822 O O . TYR B 1 184 ? 39.120 72.335 1.196 1.00 13.92 182 TYR B O 1
ATOM 3831 N N . THR B 1 185 ? 39.226 70.327 2.172 1.00 13.37 183 THR B N 1
ATOM 3832 C CA . THR B 1 185 ? 40.497 70.643 2.813 1.00 12.50 183 THR B CA 1
ATOM 3833 C C . THR B 1 185 ? 41.473 69.476 2.655 1.00 10.96 183 THR B C 1
ATOM 3834 O O . THR B 1 185 ? 41.055 68.326 2.534 1.00 10.70 183 THR B O 1
ATOM 3838 N N . HIS B 1 186 ? 42.768 69.782 2.641 1.00 10.42 184 HIS B N 1
ATOM 3839 C CA . HIS B 1 186 ? 43.816 68.769 2.498 1.00 10.72 184 HIS B CA 1
ATOM 3840 C C . HIS B 1 186 ? 44.422 68.347 3.840 1.00 11.65 184 HIS B C 1
ATOM 3841 O O . HIS B 1 186 ? 45.193 67.387 3.902 1.00 12.74 184 HIS B O 1
ATOM 3848 N N . VAL B 1 187 ? 44.093 69.070 4.905 1.00 10.95 185 VAL B N 1
ATOM 3849 C CA . VAL B 1 187 ? 44.653 68.773 6.221 1.00 9.59 185 VAL B CA 1
ATOM 3850 C C . VAL B 1 187 ? 44.164 67.463 6.835 1.00 10.25 185 VAL B C 1
ATOM 3851 O O . VAL B 1 187 ? 43.095 66.961 6.494 1.00 9.21 185 VAL B O 1
ATOM 3855 N N . PRO B 1 188 ? 44.953 66.890 7.758 1.00 11.21 186 PRO B N 1
ATOM 3856 C CA . PRO B 1 188 ? 44.549 65.635 8.400 1.00 10.69 186 PRO B CA 1
ATOM 3857 C C . PRO B 1 188 ? 43.215 65.837 9.129 1.00 10.92 186 PRO B C 1
ATOM 3858 O O . PRO B 1 188 ? 42.986 66.886 9.725 1.00 9.69 186 PRO B O 1
ATOM 3862 N N . VAL B 1 189 ? 42.336 64.841 9.073 1.00 10.65 187 VAL B N 1
ATOM 3863 C CA . VAL B 1 189 ? 41.041 64.942 9.733 1.00 9.82 187 VAL B CA 1
ATOM 3864 C C . VAL B 1 189 ? 40.955 63.978 10.913 1.00 9.84 187 VAL B C 1
ATOM 3865 O O . VAL B 1 189 ? 41.592 62.925 10.917 1.00 9.74 187 VAL B O 1
ATOM 3869 N N . GLY B 1 190 ? 40.175 64.357 11.920 1.00 8.83 188 GLY B N 1
ATOM 3870 C CA . GLY B 1 190 ? 40.006 63.515 13.085 1.00 8.30 188 GLY B CA 1
ATOM 3871 C C . GLY B 1 190 ? 38.546 63.449 13.490 1.00 9.18 188 GLY B C 1
ATOM 3872 O O . GLY B 1 190 ? 37.710 64.187 12.963 1.00 10.25 188 GLY B O 1
ATOM 3873 N N . PHE B 1 191 ? 38.239 62.563 14.431 1.00 8.07 189 PHE B N 1
ATOM 3874 C CA . PHE B 1 191 ? 36.880 62.396 14.921 1.00 7.36 189 PHE B CA 1
ATOM 3875 C C . PHE B 1 191 ? 36.886 62.273 16.438 1.00 6.93 189 PHE B C 1
ATOM 3876 O O . PHE B 1 191 ? 37.721 61.564 17.005 1.00 5.68 189 PHE B O 1
ATOM 3884 N N . HIS B 1 192 ? 35.958 62.970 17.087 1.00 5.18 190 HIS B N 1
ATOM 3885 C CA . HIS B 1 192 ? 35.812 62.917 18.540 1.00 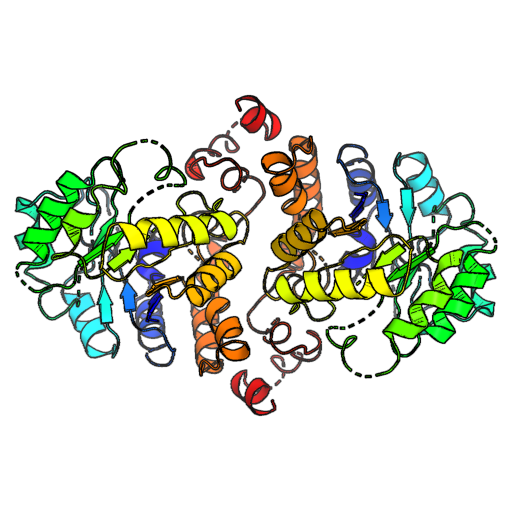7.99 190 HIS B CA 1
ATOM 3886 C C . HIS B 1 192 ? 34.350 62.578 18.826 1.00 7.72 190 HIS B C 1
ATOM 3887 O O . HIS B 1 192 ? 33.477 63.449 18.778 1.00 8.27 190 HIS B O 1
ATOM 3894 N N . GLY B 1 193 ? 34.079 61.313 19.118 1.00 7.69 191 GLY B N 1
ATOM 3895 C CA . GLY B 1 193 ? 32.705 60.922 19.365 1.00 8.25 191 GLY B CA 1
ATOM 3896 C C . GLY B 1 193 ? 32.277 60.946 20.816 1.00 10.03 191 GLY B C 1
ATOM 3897 O O . GLY B 1 193 ? 33.109 60.948 21.725 1.00 9.44 191 GLY B O 1
ATOM 3898 N N . HIS B 1 194 ? 30.963 60.993 21.030 1.00 10.33 192 HIS B N 1
ATOM 3899 C CA . HIS B 1 194 ? 30.401 60.964 22.372 1.00 11.01 192 HIS B CA 1
ATOM 3900 C C . HIS B 1 194 ? 29.602 59.669 22.464 1.00 10.59 192 HIS B C 1
ATOM 3901 O O . HIS B 1 194 ? 29.130 59.156 21.451 1.00 10.44 192 HIS B O 1
ATOM 3908 N N . ASP B 1 195 ? 29.450 59.145 23.674 1.00 9.45 193 ASP B N 1
ATOM 3909 C CA . ASP B 1 195 ? 28.777 57.868 23.864 1.00 9.45 193 ASP B CA 1
ATOM 3910 C C . ASP B 1 195 ? 27.309 57.857 24.275 1.00 9.21 193 ASP B C 1
ATOM 3911 O O . ASP B 1 195 ? 26.831 56.850 24.795 1.00 9.99 193 ASP B O 1
ATOM 3916 N N . ASN B 1 196 ? 26.592 58.951 24.033 1.00 6.73 194 ASN B N 1
ATOM 3917 C CA . ASN B 1 196 ? 25.178 59.026 24.400 1.00 7.03 194 ASN B CA 1
ATOM 3918 C C . ASN B 1 196 ? 24.377 57.813 23.918 1.00 7.28 194 ASN B C 1
ATOM 3919 O O . ASN B 1 196 ? 23.511 57.304 24.639 1.00 6.51 194 ASN B O 1
ATOM 3924 N N . LEU B 1 197 ? 24.666 57.354 22.701 1.00 7.90 195 LEU B N 1
ATOM 3925 C CA . LEU B 1 197 ? 23.978 56.194 22.129 1.00 10.31 195 LEU B CA 1
ATOM 3926 C C . LEU B 1 197 ? 24.962 55.026 22.025 1.00 10.73 195 LEU B C 1
ATOM 3927 O O . LEU B 1 197 ? 24.693 54.016 21.364 1.00 10.48 195 LEU B O 1
ATOM 3932 N N . GLN B 1 198 ? 26.105 55.186 22.682 1.00 11.28 196 GLN B N 1
ATOM 3933 C CA . GLN B 1 198 ? 27.158 54.179 22.683 1.00 13.05 196 GLN B CA 1
ATOM 3934 C C . GLN B 1 198 ? 27.621 53.844 21.266 1.00 12.21 196 GLN B C 1
ATOM 3935 O O . GLN B 1 198 ? 27.932 52.692 20.958 1.00 13.30 196 GLN B O 1
ATOM 3941 N N . LEU B 1 199 ? 27.658 54.852 20.403 1.00 9.70 197 LEU B N 1
ATOM 3942 C CA . LEU B 1 199 ? 28.105 54.650 19.033 1.00 10.04 197 LEU B CA 1
ATOM 3943 C C . LEU B 1 199 ? 29.554 55.106 18.858 1.00 9.43 197 LEU B C 1
ATOM 3944 O O . LEU B 1 199 ? 30.092 55.084 17.752 1.00 9.57 197 LEU B O 1
ATOM 3949 N N . GLY B 1 200 ? 30.181 55.513 19.958 1.00 8.35 198 GLY B N 1
ATOM 3950 C CA . GLY B 1 200 ? 31.559 55.964 19.897 1.00 8.17 198 GLY B CA 1
ATOM 3951 C C . GLY B 1 200 ? 32.497 55.005 19.182 1.00 9.17 198 GLY B C 1
ATOM 3952 O O . GLY B 1 200 ? 33.217 55.409 18.270 1.00 9.83 198 GLY B O 1
ATOM 3953 N N . LEU B 1 201 ? 32.497 53.734 19.581 1.00 10.30 199 LEU B N 1
ATOM 3954 C CA . LEU B 1 201 ? 33.384 52.763 18.942 1.00 11.26 199 LEU B CA 1
ATOM 3955 C C . LEU B 1 201 ? 33.103 52.551 17.460 1.00 10.37 199 LEU B C 1
ATOM 3956 O O . LEU B 1 201 ? 33.988 52.744 16.634 1.00 11.95 199 LEU B O 1
ATOM 3961 N N . ILE B 1 202 ? 31.879 52.155 17.116 1.00 10.94 200 ILE B N 1
ATOM 3962 C CA . ILE B 1 202 ? 31.553 51.900 15.709 1.00 9.57 200 ILE B CA 1
ATOM 3963 C C . ILE B 1 202 ? 31.754 53.128 14.819 1.00 9.80 200 ILE B C 1
ATOM 3964 O O . ILE B 1 202 ? 32.185 52.998 13.671 1.00 9.08 200 ILE B O 1
ATOM 3969 N N . ASN B 1 203 ? 31.458 54.317 15.343 1.00 9.84 201 ASN B N 1
ATOM 3970 C CA . ASN B 1 203 ? 31.647 55.544 14.565 1.00 8.70 201 ASN B CA 1
ATOM 3971 C C . ASN B 1 203 ? 33.133 55.742 14.295 1.00 9.36 201 ASN B C 1
ATOM 3972 O O . ASN B 1 203 ? 33.533 56.104 13.185 1.00 10.06 201 ASN B O 1
ATOM 3977 N N . SER B 1 204 ? 33.944 55.487 15.319 1.00 8.53 202 SER B N 1
ATOM 3978 C CA . SER B 1 204 ? 35.391 55.641 15.219 1.00 9.82 202 SER B CA 1
ATOM 3979 C C . SER B 1 204 ? 36.007 54.622 14.265 1.00 10.03 202 SER B C 1
ATOM 3980 O O . SER B 1 204 ? 36.857 54.969 13.448 1.00 12.06 202 SER B O 1
ATOM 3983 N N . ILE B 1 205 ? 35.583 53.366 14.374 1.00 9.75 203 ILE B N 1
ATOM 3984 C CA . ILE B 1 205 ? 36.098 52.320 13.503 1.00 9.83 203 ILE B CA 1
ATOM 3985 C C . ILE B 1 205 ? 35.712 52.636 12.061 1.00 10.95 203 ILE B C 1
ATOM 3986 O O . ILE B 1 205 ? 36.518 52.464 11.145 1.00 11.59 203 ILE B O 1
ATOM 3991 N N . THR B 1 206 ? 34.482 53.109 11.870 1.00 9.46 204 THR B N 1
ATOM 3992 C CA . THR B 1 206 ? 33.994 53.465 10.544 1.00 9.07 204 THR B CA 1
ATOM 3993 C C . THR B 1 206 ? 34.929 54.509 9.931 1.00 9.77 204 THR B C 1
ATOM 3994 O O . THR B 1 206 ? 35.346 54.385 8.783 1.00 9.62 204 THR B O 1
ATOM 3998 N N . ALA B 1 207 ? 35.266 55.530 10.712 1.00 10.02 205 ALA B N 1
ATOM 3999 C CA . ALA B 1 207 ? 36.153 56.592 10.247 1.00 10.00 205 ALA B CA 1
ATOM 4000 C C . ALA B 1 207 ? 37.568 56.062 10.004 1.00 9.75 205 ALA B C 1
ATOM 4001 O O . ALA B 1 207 ? 38.234 56.453 9.042 1.00 9.18 205 ALA B O 1
ATOM 4003 N N . ILE B 1 208 ? 38.027 55.171 10.875 1.00 8.75 206 ILE B N 1
ATOM 4004 C CA . ILE B 1 208 ? 39.357 54.608 10.723 1.00 8.60 206 ILE B CA 1
ATOM 4005 C C . ILE B 1 208 ? 39.450 53.822 9.423 1.00 10.92 206 ILE B C 1
ATOM 4006 O O . ILE B 1 208 ? 40.431 53.943 8.692 1.00 10.55 206 ILE B O 1
ATOM 4011 N N . ASP B 1 209 ? 38.423 53.027 9.130 1.00 11.91 207 ASP B N 1
ATOM 4012 C CA . ASP B 1 209 ? 38.419 52.221 7.913 1.00 14.11 207 ASP B CA 1
ATOM 4013 C C . ASP B 1 209 ? 38.336 53.064 6.644 1.00 14.54 207 ASP B C 1
ATOM 4014 O O . ASP B 1 209 ? 38.658 52.582 5.557 1.00 14.48 207 ASP B O 1
ATOM 4019 N N . ASP B 1 210 ? 37.901 54.315 6.778 1.00 14.56 208 ASP B N 1
ATOM 4020 C CA . ASP B 1 210 ? 37.820 55.217 5.630 1.00 15.58 208 ASP B CA 1
ATOM 4021 C C . ASP B 1 210 ? 39.029 56.147 5.592 1.00 13.83 208 ASP B C 1
ATOM 4022 O O . ASP B 1 210 ? 39.004 57.196 4.944 1.00 13.26 208 ASP B O 1
ATOM 4027 N N . GLY B 1 211 ? 40.071 55.765 6.322 1.00 13.25 209 GLY B N 1
ATOM 4028 C CA . GLY B 1 211 ? 41.304 56.530 6.342 1.00 12.33 209 GLY B CA 1
ATOM 4029 C C . GLY B 1 211 ? 41.423 57.776 7.201 1.00 12.19 209 GLY B C 1
ATOM 4030 O O . GLY B 1 211 ? 42.272 58.616 6.922 1.00 10.53 209 GLY B O 1
ATOM 4031 N N . ILE B 1 212 ? 40.614 57.909 8.246 1.00 12.18 210 ILE B N 1
ATOM 4032 C CA . ILE B 1 212 ? 40.715 59.101 9.085 1.00 11.72 210 ILE B CA 1
ATOM 4033 C C . ILE B 1 212 ? 42.103 59.149 9.732 1.00 11.24 210 ILE B C 1
ATOM 4034 O O . ILE B 1 212 ? 42.717 58.114 10.000 1.00 11.27 210 ILE B O 1
ATOM 4039 N N . ASP B 1 213 ? 42.589 60.362 9.972 1.00 10.26 211 ASP B N 1
ATOM 4040 C CA . ASP B 1 213 ? 43.919 60.582 10.524 1.00 10.59 211 ASP B CA 1
ATOM 4041 C C . ASP B 1 213 ? 44.062 60.549 12.047 1.00 9.80 211 ASP B C 1
ATOM 4042 O O . ASP B 1 213 ? 45.099 60.129 12.561 1.00 10.54 211 ASP B O 1
ATOM 4047 N N . PHE B 1 214 ? 43.035 61.003 12.757 1.00 7.48 212 PHE B N 1
ATOM 4048 C CA . PHE B 1 214 ? 43.055 61.057 14.222 1.00 7.80 212 PHE B CA 1
ATOM 4049 C C . PHE B 1 214 ? 41.755 60.548 14.827 1.00 7.88 212 PHE B C 1
ATOM 4050 O O . PHE B 1 214 ? 40.691 60.672 14.225 1.00 7.32 212 PHE B O 1
ATOM 4058 N N . ILE B 1 215 ? 41.854 59.991 16.030 1.00 8.59 213 ILE B N 1
ATOM 4059 C CA . ILE B 1 215 ? 40.690 59.531 16.782 1.00 8.18 213 ILE B CA 1
ATOM 4060 C C . ILE B 1 215 ? 40.908 59.969 18.237 1.00 7.52 213 ILE B C 1
ATOM 4061 O O . ILE B 1 215 ? 42.011 59.840 18.772 1.00 8.37 213 ILE B O 1
ATOM 4066 N N . ASP B 1 216 ? 39.855 60.498 18.855 1.00 8.48 214 ASP B N 1
ATOM 4067 C CA . ASP B 1 216 ? 39.883 60.967 20.243 1.00 8.62 214 ASP B CA 1
ATOM 4068 C C . ASP B 1 216 ? 39.179 59.958 21.158 1.00 9.55 214 ASP B C 1
ATOM 4069 O O . ASP B 1 216 ? 38.206 59.324 20.754 1.00 10.69 214 ASP B O 1
ATOM 4074 N N . ALA B 1 217 ? 39.673 59.816 22.386 1.00 8.41 215 ALA B N 1
ATOM 4075 C CA . ALA B 1 217 ? 39.058 58.929 23.376 1.00 7.69 215 ALA B CA 1
ATOM 4076 C C . ALA B 1 217 ? 39.622 59.266 24.753 1.00 8.04 215 ALA B C 1
ATOM 4077 O O . ALA B 1 217 ? 40.574 60.035 24.858 1.00 8.12 215 ALA B O 1
ATOM 4079 N N . THR B 1 218 ? 39.022 58.714 25.805 1.00 7.47 216 THR B N 1
ATOM 4080 C CA . THR B 1 218 ? 39.494 58.952 27.166 1.00 7.18 216 THR B CA 1
ATOM 4081 C C . THR B 1 218 ? 39.383 57.660 27.983 1.00 8.39 216 THR B C 1
ATOM 4082 O O . THR B 1 218 ? 38.548 56.803 27.689 1.00 7.94 216 THR B O 1
ATOM 4086 N N . ILE B 1 219 ? 40.232 57.520 28.999 1.00 9.58 217 ILE B N 1
ATOM 4087 C CA . ILE B 1 219 ? 40.225 56.332 29.851 1.00 9.01 217 ILE B CA 1
ATOM 4088 C C . ILE B 1 219 ? 38.867 56.198 30.535 1.00 8.89 217 ILE B C 1
ATOM 4089 O O . ILE B 1 219 ? 38.428 57.106 31.234 1.00 9.14 217 ILE B O 1
ATOM 4094 N N . THR B 1 220 ? 38.223 55.053 30.326 1.00 8.77 218 THR B N 1
ATOM 4095 C CA . THR B 1 220 ? 36.894 54.740 30.869 1.00 8.38 218 THR B CA 1
ATOM 4096 C C . THR B 1 220 ? 35.828 55.664 30.278 1.00 8.49 218 THR B C 1
ATOM 4097 O O . THR B 1 220 ? 34.691 55.704 30.748 1.00 6.91 218 THR B O 1
ATOM 4101 N N . GLY B 1 221 ? 36.209 56.387 29.227 1.00 7.68 219 GLY B N 1
ATOM 4102 C CA . GLY B 1 221 ? 35.293 57.301 28.569 1.00 7.48 219 GLY B CA 1
ATOM 4103 C C . GLY B 1 221 ? 34.988 58.523 29.411 1.00 8.13 219 GLY B C 1
ATOM 4104 O O . GLY B 1 221 ? 34.031 59.249 29.141 1.00 7.13 219 GLY B O 1
ATOM 4113 N N . GLY B 1 223 ? 34.269 61.834 30.898 1.00 8.02 221 GLY B N 1
ATOM 4114 C CA . GLY B 1 223 ? 33.872 63.065 30.241 1.00 8.93 221 GLY B CA 1
ATOM 4115 C C . GLY B 1 223 ? 32.501 63.464 30.759 1.00 9.97 221 GLY B C 1
ATOM 4116 O O . GLY B 1 223 ? 31.846 62.678 31.450 1.00 10.10 221 GLY B O 1
ATOM 4117 N N . ARG B 1 224 ? 32.057 64.675 30.438 1.00 11.41 222 ARG B N 1
ATOM 4118 C CA . ARG B 1 224 ? 30.756 65.150 30.907 1.00 13.06 222 ARG B CA 1
ATOM 4119 C C . ARG B 1 224 ? 29.604 64.271 30.444 1.00 11.81 222 ARG B C 1
ATOM 4120 O O . ARG B 1 224 ? 29.629 63.719 29.342 1.00 11.75 222 ARG B O 1
ATOM 4128 N N . GLY B 1 225 ? 28.587 64.165 31.294 1.00 9.95 223 GLY B N 1
ATOM 4129 C CA . GLY B 1 225 ? 27.407 63.383 30.971 1.00 9.90 223 GLY B CA 1
ATOM 4130 C C . GLY B 1 225 ? 27.656 61.969 30.491 1.00 9.43 223 GLY B C 1
ATOM 4131 O O . GLY B 1 225 ? 28.166 61.126 31.235 1.00 9.09 223 GLY B O 1
ATOM 4132 N N . ALA B 1 226 ? 27.294 61.707 29.239 1.00 9.16 224 ALA B N 1
ATOM 4133 C CA . ALA B 1 226 ? 27.463 60.379 28.657 1.00 8.51 224 ALA B CA 1
ATOM 4134 C C . ALA B 1 226 ? 28.931 60.030 28.458 1.00 7.93 224 ALA B C 1
ATOM 4135 O O . ALA B 1 226 ? 29.288 58.861 28.417 1.00 7.02 224 ALA B O 1
ATOM 4137 N N . GLY B 1 227 ? 29.776 61.044 28.325 1.00 7.66 225 GLY B N 1
ATOM 4138 C CA . GLY B 1 227 ? 31.190 60.782 28.155 1.00 8.23 225 GLY B CA 1
ATOM 4139 C C . GLY B 1 227 ? 31.639 60.549 26.726 1.00 8.87 225 GLY B C 1
ATOM 4140 O O . GLY B 1 227 ? 30.888 60.781 25.776 1.00 7.02 225 GLY B O 1
ATOM 4141 N N . ASN B 1 228 ? 32.873 60.073 26.585 1.00 8.92 226 ASN B N 1
ATOM 4142 C CA . ASN B 1 228 ? 33.478 59.830 25.277 1.00 9.17 226 ASN B CA 1
ATOM 4143 C C . ASN B 1 228 ? 33.702 58.356 24.978 1.00 8.91 226 ASN B C 1
ATOM 4144 O O . ASN B 1 228 ? 33.272 57.482 25.721 1.00 9.30 226 ASN B O 1
ATOM 4149 N N . LEU B 1 229 ? 34.391 58.096 23.873 1.00 9.85 227 LEU B N 1
ATOM 4150 C CA . LEU B 1 229 ? 34.726 56.733 23.497 1.00 9.15 227 LEU B CA 1
ATOM 4151 C C . LEU B 1 229 ? 35.688 56.240 24.570 1.00 8.75 227 LEU B C 1
ATOM 4152 O O . LEU B 1 229 ? 36.591 56.976 24.970 1.00 8.13 227 LEU B O 1
ATOM 4157 N N . LYS B 1 230 ? 35.477 55.019 25.054 1.00 7.51 228 LYS B N 1
ATOM 4158 C CA . LYS B 1 230 ? 36.364 54.448 26.066 1.00 8.70 228 LYS B CA 1
ATOM 4159 C C . LYS B 1 230 ? 37.647 54.033 25.360 1.00 8.63 228 LYS B C 1
ATOM 4160 O O . LYS B 1 230 ? 37.627 53.172 24.475 1.00 9.45 228 LYS B O 1
ATOM 4174 N N . GLU B 1 232 ? 40.042 52.245 26.338 1.00 7.28 230 GLU B N 1
ATOM 4175 C CA . GLU B 1 232 ? 40.287 50.817 26.510 1.00 7.21 230 GLU B CA 1
ATOM 4176 C C . GLU B 1 232 ? 39.500 50.009 25.485 1.00 8.59 230 GLU B C 1
ATOM 4177 O O . GLU B 1 232 ? 39.956 48.960 25.037 1.00 6.46 230 GLU B O 1
ATOM 4183 N N . LEU B 1 233 ? 38.331 50.514 25.102 1.00 7.76 231 LEU B N 1
ATOM 4184 C CA . LEU B 1 233 ? 37.495 49.837 24.122 1.00 7.28 231 LEU B CA 1
ATOM 4185 C C . LEU B 1 233 ? 38.105 49.949 22.724 1.00 8.45 231 LEU B C 1
ATOM 4186 O O . LEU B 1 233 ? 38.179 48.969 21.987 1.00 7.34 231 LEU B O 1
ATOM 4191 N N . LEU B 1 234 ? 38.542 51.146 22.358 1.00 7.46 232 LEU B N 1
ATOM 4192 C CA . LEU B 1 234 ? 39.149 51.334 21.048 1.00 6.92 232 LEU B CA 1
ATOM 4193 C C . LEU B 1 234 ? 40.345 50.399 20.892 1.00 6.63 232 LEU B C 1
ATOM 4194 O O . LEU B 1 234 ? 40.410 49.612 19.948 1.00 6.07 232 LEU B O 1
ATOM 4199 N N . LEU B 1 235 ? 41.280 50.484 21.832 1.00 6.24 233 LEU B N 1
ATOM 4200 C CA . LEU B 1 235 ? 42.485 49.664 21.803 1.00 6.79 233 LEU B CA 1
ATOM 4201 C C . LEU B 1 235 ? 42.202 48.156 21.774 1.00 7.99 233 LEU B C 1
ATOM 4202 O O . LEU B 1 235 ? 42.849 47.414 21.030 1.00 8.43 233 LEU B O 1
ATOM 4207 N N . THR B 1 236 ? 41.253 47.685 22.577 1.00 7.41 234 THR B N 1
ATOM 4208 C CA . THR B 1 236 ? 40.961 46.254 22.561 1.00 8.21 234 THR B CA 1
ATOM 4209 C C . THR B 1 236 ? 40.471 45.834 21.175 1.00 9.67 234 THR B C 1
ATOM 4210 O O . THR B 1 236 ? 40.861 44.783 20.662 1.00 9.63 234 THR B O 1
ATOM 4214 N N . TYR B 1 237 ? 39.633 46.668 20.566 1.00 9.46 235 TYR B N 1
ATOM 4215 C CA . TYR B 1 237 ? 39.096 46.379 19.241 1.00 10.90 235 TYR B CA 1
ATOM 4216 C C . TYR B 1 237 ? 40.182 46.433 18.165 1.00 11.18 235 TYR B C 1
ATOM 4217 O O . TYR B 1 237 ? 40.256 45.550 17.307 1.00 11.15 235 TYR B O 1
ATOM 4226 N N . LEU B 1 238 ? 41.014 47.471 18.201 1.00 10.42 236 LEU B N 1
ATOM 4227 C CA . LEU B 1 238 ? 42.089 47.612 17.219 1.00 11.07 236 LEU B CA 1
ATOM 4228 C C . LEU B 1 238 ? 43.122 46.505 17.377 1.00 11.71 236 LEU B C 1
ATOM 4229 O O . LEU B 1 238 ? 43.705 46.043 16.390 1.00 12.02 236 LEU B O 1
ATOM 4234 N N . ASN B 1 239 ? 43.351 46.075 18.615 1.00 11.18 237 ASN B N 1
ATOM 4235 C CA . ASN B 1 239 ? 44.319 45.012 18.864 1.00 12.56 237 ASN B CA 1
ATOM 4236 C C . ASN B 1 239 ? 43.896 43.742 18.130 1.00 12.91 237 ASN B C 1
ATOM 4237 O O . ASN B 1 239 ? 44.730 43.032 17.566 1.00 13.23 237 ASN B O 1
ATOM 4242 N N . LYS B 1 240 ? 42.594 43.478 18.107 1.00 12.17 238 LYS B N 1
ATOM 4243 C CA . LYS B 1 240 ? 42.074 42.282 17.450 1.00 13.32 238 LYS B CA 1
ATOM 4244 C C . LYS B 1 240 ? 41.881 42.392 15.941 1.00 14.42 238 LYS B C 1
ATOM 4245 O O . LYS B 1 240 ? 42.266 41.492 15.193 1.00 14.39 238 LYS B O 1
ATOM 4251 N N . HIS B 1 241 ? 41.288 43.499 15.505 1.00 12.47 239 HIS B N 1
ATOM 4252 C CA . HIS B 1 241 ? 40.962 43.718 14.101 1.00 12.76 239 HIS B CA 1
ATOM 4253 C C . HIS B 1 241 ? 41.953 44.488 13.248 1.00 13.17 239 HIS B C 1
ATOM 4254 O O . HIS B 1 241 ? 41.886 44.415 12.025 1.00 13.79 239 HIS B O 1
ATOM 4261 N N . HIS B 1 242 ? 42.864 45.228 13.872 1.00 14.69 240 HIS B N 1
ATOM 4262 C CA . HIS B 1 242 ? 43.831 46.005 13.104 1.00 13.93 240 HIS B CA 1
ATOM 4263 C C . HIS B 1 242 ? 45.290 45.740 13.489 1.00 15.48 240 HIS B C 1
ATOM 4264 O O . HIS B 1 242 ? 46.163 46.562 13.227 1.00 15.98 240 HIS B O 1
ATOM 4271 N N . GLY B 1 243 ? 45.552 44.590 14.102 1.00 15.56 241 GLY B N 1
ATOM 4272 C CA . GLY B 1 243 ? 46.909 44.242 14.495 1.00 14.49 241 GLY B CA 1
ATOM 4273 C C . GLY B 1 243 ? 47.664 45.252 15.354 1.00 15.60 241 GLY B C 1
ATOM 4274 O O . GLY B 1 243 ? 48.891 45.343 15.263 1.00 14.13 241 GLY B O 1
ATOM 4275 N N . LEU B 1 244 ? 46.956 46.012 16.189 1.00 13.55 242 LEU B N 1
ATOM 4276 C CA . LEU B 1 244 ? 47.623 46.990 17.038 1.00 11.45 242 LEU B CA 1
ATOM 4277 C C . LEU B 1 244 ? 48.160 46.327 18.304 1.00 12.41 242 LEU B C 1
ATOM 4278 O O . LEU B 1 244 ? 47.414 45.667 19.034 1.00 12.27 242 LEU B O 1
ATOM 4283 N N . ASN B 1 245 ? 49.457 46.489 18.557 1.00 10.55 243 ASN B N 1
ATOM 4284 C CA . ASN B 1 245 ? 50.061 45.912 19.749 1.00 10.68 243 ASN B CA 1
ATOM 4285 C C . ASN B 1 245 ? 49.680 46.772 20.943 1.00 10.54 243 ASN B C 1
ATOM 4286 O O . ASN B 1 245 ? 49.867 47.990 20.930 1.00 9.34 243 ASN B O 1
ATOM 4291 N N . VAL B 1 246 ? 49.150 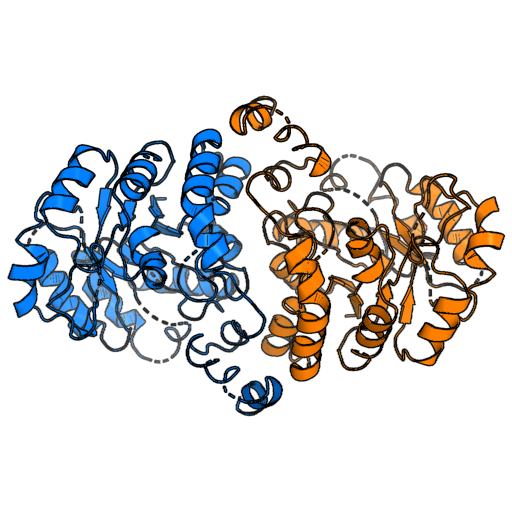46.122 21.977 1.00 9.75 244 VAL B N 1
ATOM 4292 C CA . VAL B 1 246 ? 48.709 46.805 23.187 1.00 8.96 244 VAL B CA 1
ATOM 4293 C C . VAL B 1 246 ? 49.189 46.093 24.443 1.00 10.21 244 VAL B C 1
ATOM 4294 O O . VAL B 1 246 ? 49.143 44.866 24.517 1.00 9.44 244 VAL B O 1
ATOM 4298 N N . ASP B 1 247 ? 49.650 46.867 25.424 1.00 9.34 245 ASP B N 1
ATOM 4299 C CA . ASP B 1 247 ? 50.074 46.300 26.702 1.00 10.69 245 ASP B CA 1
ATOM 4300 C C . ASP B 1 247 ? 48.817 46.357 27.582 1.00 10.47 245 ASP B C 1
ATOM 4301 O O . ASP B 1 247 ? 48.521 47.383 28.197 1.00 10.20 245 ASP B O 1
ATOM 4306 N N . PHE B 1 248 ? 48.074 45.257 27.628 1.00 10.36 246 PHE B N 1
ATOM 4307 C CA . PHE B 1 248 ? 46.846 45.206 28.411 1.00 10.39 246 PHE B CA 1
ATOM 4308 C C . PHE B 1 248 ? 47.041 45.276 29.926 1.00 11.02 246 PHE B C 1
ATOM 4309 O O . PHE B 1 248 ? 46.100 45.592 30.662 1.00 11.16 246 PHE B O 1
ATOM 4317 N N . ASN B 1 249 ? 48.252 44.977 30.394 1.00 10.70 247 ASN B N 1
ATOM 4318 C CA . ASN B 1 249 ? 48.546 45.047 31.824 1.00 10.47 247 ASN B CA 1
ATOM 4319 C C . ASN B 1 249 ? 48.505 46.511 32.216 1.00 9.96 247 ASN B C 1
ATOM 4320 O O . ASN B 1 249 ? 47.919 46.877 33.232 1.00 10.40 247 ASN B O 1
ATOM 4325 N N . VAL B 1 250 ? 49.129 47.347 31.392 1.00 9.14 248 VAL B N 1
ATOM 4326 C CA . VAL B 1 250 ? 49.155 48.785 31.633 1.00 8.60 248 VAL B CA 1
ATOM 4327 C C . VAL B 1 250 ? 47.748 49.370 31.472 1.00 8.33 248 VAL B C 1
ATOM 4328 O O . VAL B 1 250 ? 47.323 50.218 32.259 1.00 7.74 248 VAL B O 1
ATOM 4332 N N . LEU B 1 251 ? 47.024 48.909 30.457 1.00 6.90 249 LEU B N 1
ATOM 4333 C CA . LEU B 1 251 ? 45.669 49.399 30.226 1.00 6.78 249 LEU B CA 1
ATOM 4334 C C . LEU B 1 251 ? 44.796 49.091 31.446 1.00 7.77 249 LEU B C 1
ATOM 4335 O O . LEU B 1 251 ? 44.123 49.980 31.983 1.00 8.54 249 LEU B O 1
ATOM 4340 N N . GLY B 1 252 ? 44.818 47.830 31.878 1.00 6.87 250 GLY B N 1
ATOM 4341 C CA . GLY B 1 252 ? 44.045 47.421 33.039 1.00 8.30 250 GLY B CA 1
ATOM 4342 C C . GLY B 1 252 ? 44.413 48.241 34.259 1.00 8.42 250 GLY B C 1
ATOM 4343 O O . GLY B 1 252 ? 43.534 48.660 35.014 1.00 8.79 250 GLY B O 1
ATOM 4344 N N . ASN B 1 253 ? 45.711 48.474 34.453 1.00 8.52 251 ASN B N 1
ATOM 4345 C CA . ASN B 1 253 ? 46.185 49.264 35.585 1.00 7.87 251 ASN B CA 1
ATOM 4346 C C . ASN B 1 253 ? 45.701 50.719 35.546 1.00 6.68 251 ASN B C 1
ATOM 4347 O O . ASN B 1 253 ? 45.272 51.240 36.563 1.00 6.77 251 ASN B O 1
ATOM 4352 N N . ILE B 1 254 ? 45.770 51.374 34.387 1.00 6.98 252 ILE B N 1
ATOM 4353 C CA . ILE B 1 254 ? 45.332 52.765 34.312 1.00 7.37 252 ILE B CA 1
ATOM 4354 C C . ILE B 1 254 ? 43.812 52.877 34.443 1.00 7.96 252 ILE B C 1
ATOM 4355 O O . ILE B 1 254 ? 43.294 53.909 34.887 1.00 7.14 252 ILE B O 1
ATOM 4360 N N . ILE B 1 255 ? 43.095 51.828 34.048 1.00 6.56 253 ILE B N 1
ATOM 4361 C CA . ILE B 1 255 ? 41.645 51.833 34.199 1.00 7.38 253 ILE B CA 1
ATOM 4362 C C . ILE B 1 255 ? 41.404 51.839 35.712 1.00 8.32 253 ILE B C 1
ATOM 4363 O O . ILE B 1 255 ? 40.576 52.595 36.225 1.00 7.83 253 ILE B O 1
ATOM 4368 N N . THR B 1 256 ? 42.154 50.999 36.421 1.00 8.48 254 THR B N 1
ATOM 4369 C CA . THR B 1 256 ? 42.030 50.910 37.870 1.00 10.63 254 THR B CA 1
ATOM 4370 C C . THR B 1 256 ? 42.316 52.255 38.526 1.00 11.30 254 THR B C 1
ATOM 4371 O O . THR B 1 256 ? 41.611 52.664 39.446 1.00 10.48 254 THR B O 1
ATOM 4375 N N . THR B 1 257 ? 43.345 52.942 38.039 1.00 11.33 255 THR B N 1
ATOM 4376 C CA . THR B 1 257 ? 43.717 54.252 38.566 1.00 12.07 255 THR B CA 1
ATOM 4377 C C . THR B 1 257 ? 42.541 55.241 38.534 1.00 11.83 255 THR B C 1
ATOM 4378 O O . THR B 1 257 ? 42.389 56.052 39.447 1.00 11.45 255 THR B O 1
ATOM 4382 N N . PHE B 1 258 ? 41.716 55.166 37.490 1.00 11.09 256 PHE B N 1
ATOM 4383 C CA . PHE B 1 258 ? 40.574 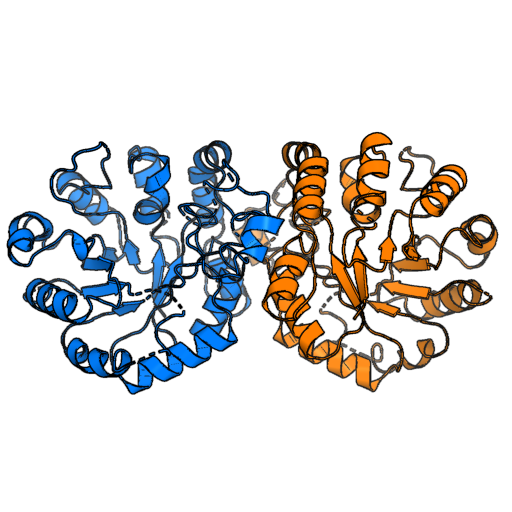56.073 37.335 1.00 10.33 256 PHE B CA 1
ATOM 4384 C C . PHE B 1 258 ? 39.253 55.535 37.874 1.00 11.40 256 PHE B C 1
ATOM 4385 O O . PHE B 1 258 ? 38.247 56.252 37.900 1.00 11.03 256 PHE B O 1
ATOM 4393 N N . THR B 1 259 ? 39.253 54.284 38.323 1.00 10.08 257 THR B N 1
ATOM 4394 C CA . THR B 1 259 ? 38.028 53.688 38.841 1.00 10.83 257 THR B CA 1
ATOM 4395 C C . THR B 1 259 ? 37.426 54.445 40.032 1.00 9.84 257 THR B C 1
ATOM 4396 O O . THR B 1 259 ? 36.219 54.693 40.058 1.00 10.66 257 THR B O 1
ATOM 4400 N N . PRO B 1 260 ? 38.249 54.833 41.028 1.00 9.06 258 PRO B N 1
ATOM 4401 C CA . PRO B 1 260 ? 37.656 55.567 42.155 1.00 9.50 258 PRO B CA 1
ATOM 4402 C C . PRO B 1 260 ? 36.901 56.822 41.701 1.00 10.42 258 PRO B C 1
ATOM 4403 O O . PRO B 1 260 ? 35.861 57.160 42.265 1.00 11.98 258 PRO B O 1
ATOM 4407 N N . LEU B 1 261 ? 37.423 57.510 40.685 1.00 10.02 259 LEU B N 1
ATOM 4408 C CA . LEU B 1 261 ? 36.760 58.703 40.150 1.00 8.80 259 LEU B CA 1
ATOM 4409 C C . LEU B 1 261 ? 35.427 58.318 39.482 1.00 10.58 259 LEU B C 1
ATOM 4410 O O . LEU B 1 261 ? 34.425 59.042 39.599 1.00 7.66 259 LEU B O 1
ATOM 4415 N N . LEU B 1 262 ? 35.420 57.185 38.775 1.00 8.80 260 LEU B N 1
ATOM 4416 C CA . LEU B 1 262 ? 34.204 56.703 38.119 1.00 10.20 260 LEU B CA 1
ATOM 4417 C C . LEU B 1 262 ? 33.158 56.295 39.145 1.00 10.03 260 LEU B C 1
ATOM 4418 O O . LEU B 1 262 ? 31.964 56.548 38.966 1.00 9.81 260 LEU B O 1
ATOM 4423 N N . GLU B 1 263 ? 33.602 55.651 40.217 1.00 10.65 261 GLU B N 1
ATOM 4424 C CA . GLU B 1 263 ? 32.685 55.228 41.269 1.00 11.97 261 GLU B CA 1
ATOM 4425 C C . GLU B 1 263 ? 32.005 56.451 41.856 1.00 12.01 261 GLU B C 1
ATOM 4426 O O . GLU B 1 263 ? 30.814 56.433 42.170 1.00 11.00 261 GLU B O 1
ATOM 4432 N N . LYS B 1 264 ? 32.773 57.523 41.993 1.00 11.13 262 LYS B N 1
ATOM 4433 C CA . LYS B 1 264 ? 32.251 58.751 42.562 1.00 11.00 262 LYS B CA 1
ATOM 4434 C C . LYS B 1 264 ? 31.374 59.566 41.613 1.00 11.07 262 LYS B C 1
ATOM 4435 O O . LYS B 1 264 ? 30.251 59.914 41.957 1.00 12.07 262 LYS B O 1
ATOM 4441 N N . TYR B 1 265 ? 31.879 59.857 40.417 1.00 10.68 263 TYR B N 1
ATOM 4442 C CA . TYR B 1 265 ? 31.141 60.683 39.468 1.00 9.56 263 TYR B CA 1
ATOM 4443 C C . TYR B 1 265 ? 30.182 59.992 38.497 1.00 9.24 263 TYR B C 1
ATOM 4444 O O . TYR B 1 265 ? 29.316 60.642 37.919 1.00 7.69 263 TYR B O 1
ATOM 4453 N N . GLN B 1 266 ? 30.344 58.686 38.311 1.00 9.20 264 GLN B N 1
ATOM 4454 C CA . GLN B 1 266 ? 29.442 57.898 37.463 1.00 10.56 264 GLN B CA 1
ATOM 4455 C C . GLN B 1 266 ? 29.083 58.471 36.090 1.00 10.54 264 GLN B C 1
ATOM 4456 O O . GLN B 1 266 ? 27.898 58.618 35.776 1.00 9.32 264 GLN B O 1
ATOM 4462 N N . TRP B 1 267 ? 30.075 58.799 35.270 1.00 9.31 265 TRP B N 1
ATOM 4463 C CA . TRP B 1 267 ? 29.764 59.314 33.943 1.00 9.60 265 TRP B CA 1
ATOM 4464 C C . TRP B 1 267 ? 29.290 58.131 33.120 1.00 9.73 265 TRP B C 1
ATOM 4465 O O . TRP B 1 267 ? 29.571 56.983 33.465 1.00 10.49 265 TRP B O 1
ATOM 4476 N N . GLY B 1 268 ? 28.568 58.408 32.039 1.00 9.71 266 GLY B N 1
ATOM 4477 C CA . GLY B 1 268 ? 28.065 57.337 31.197 1.00 10.17 266 GLY B CA 1
ATOM 4478 C C . GLY B 1 268 ? 26.648 57.650 30.762 1.00 10.19 266 GLY B C 1
ATOM 4479 O O . GLY B 1 268 ? 25.935 58.378 31.446 1.00 8.90 266 GLY B O 1
ATOM 4480 N N . THR B 1 269 ? 26.222 57.095 29.634 1.00 11.63 267 THR B N 1
ATOM 4481 C CA . THR B 1 269 ? 24.884 57.388 29.149 1.00 10.39 267 THR B CA 1
ATOM 4482 C C . THR B 1 269 ? 23.778 56.791 30.015 1.00 9.88 267 THR B C 1
ATOM 4483 O O . THR B 1 269 ? 24.016 55.910 30.837 1.00 10.23 267 THR B O 1
ATOM 4487 N N . ASN B 1 270 ? 22.570 57.305 29.824 1.00 9.57 268 ASN B N 1
ATOM 4488 C CA . ASN B 1 270 ? 21.387 56.869 30.545 1.00 8.22 268 ASN B CA 1
ATOM 4489 C C . ASN B 1 270 ? 20.207 57.381 29.710 1.00 9.05 268 ASN B C 1
ATOM 4490 O O . ASN B 1 270 ? 20.421 58.039 28.690 1.00 8.13 268 ASN B O 1
ATOM 4495 N N . LEU B 1 271 ? 18.975 57.088 30.118 1.00 8.07 269 LEU B N 1
ATOM 4496 C CA . LEU B 1 271 ? 17.821 57.535 29.344 1.00 8.08 269 LEU B CA 1
ATOM 4497 C C . LEU B 1 271 ? 17.824 59.031 28.982 1.00 7.55 269 LEU B C 1
ATOM 4498 O O . LEU B 1 271 ? 17.580 59.396 27.828 1.00 8.44 269 LEU B O 1
ATOM 4503 N N . PRO B 1 272 ? 18.092 59.918 29.956 1.00 9.09 270 PRO B N 1
ATOM 4504 C CA . PRO B 1 272 ? 18.097 61.345 29.601 1.00 8.70 270 PRO B CA 1
ATOM 4505 C C . PRO B 1 272 ? 19.131 61.663 28.516 1.00 8.73 270 PRO B C 1
ATOM 4506 O O . PRO B 1 272 ? 18.868 62.434 27.585 1.00 6.67 270 PRO B O 1
ATOM 4510 N N . TYR B 1 273 ? 20.303 61.050 28.640 1.00 8.58 271 TYR B N 1
ATOM 4511 C CA . TYR B 1 273 ? 21.388 61.270 27.694 1.00 8.42 271 TYR B CA 1
ATOM 4512 C C . TYR B 1 273 ? 21.195 60.534 26.371 1.00 7.45 271 TYR B C 1
ATOM 4513 O O . TYR B 1 273 ? 21.756 60.931 25.353 1.00 6.94 271 TYR B O 1
ATOM 4530 N N . LEU B 1 275 ? 18.248 60.243 25.043 1.00 9.53 273 LEU B N 1
ATOM 4531 C CA . LEU B 1 275 ? 17.264 61.122 24.430 1.00 8.75 273 LEU B CA 1
ATOM 4532 C C . LEU B 1 275 ? 17.937 62.351 23.836 1.00 9.13 273 LEU B C 1
ATOM 4533 O O . LEU B 1 275 ? 17.655 62.722 22.703 1.00 9.63 273 LEU B O 1
ATOM 4538 N N . SER B 1 276 ? 18.834 62.974 24.597 1.00 10.30 274 SER B N 1
ATOM 4539 C CA . SER B 1 276 ? 19.527 64.163 24.113 1.00 10.16 274 SER B CA 1
ATOM 4540 C C . SER B 1 276 ? 20.425 63.809 22.929 1.00 10.17 274 SER B C 1
ATOM 4541 O O . SER B 1 276 ? 20.571 64.588 21.991 1.00 10.28 274 SER B O 1
ATOM 4544 N N . GLY B 1 277 ? 21.007 62.620 22.959 1.00 8.61 275 GLY B N 1
ATOM 4545 C CA . GLY B 1 277 ? 21.860 62.212 21.862 1.00 9.93 275 GLY B CA 1
ATOM 4546 C C . GLY B 1 277 ? 21.069 62.015 20.581 1.00 10.68 275 GLY B C 1
ATOM 4547 O O . GLY B 1 277 ? 21.371 62.605 19.543 1.00 10.15 275 GLY B O 1
ATOM 4548 N N . ALA B 1 278 ? 20.038 61.187 20.659 1.00 10.67 276 ALA B N 1
ATOM 4549 C CA . ALA B 1 278 ? 19.213 60.893 19.501 1.00 11.75 276 ALA B CA 1
ATOM 4550 C C . ALA B 1 278 ? 18.477 62.106 18.951 1.00 11.86 276 ALA B C 1
ATOM 4551 O O . ALA B 1 278 ? 18.193 62.170 17.759 1.00 12.74 276 ALA B O 1
ATOM 4553 N N . ASN B 1 279 ? 18.176 63.074 19.807 1.00 12.84 277 ASN B N 1
ATOM 4554 C CA . ASN B 1 279 ? 17.429 64.233 19.352 1.00 14.82 277 ASN B CA 1
ATOM 4555 C C . ASN B 1 279 ? 18.225 65.524 19.207 1.00 15.93 277 ASN B C 1
ATOM 4556 O O . ASN B 1 279 ? 17.655 66.613 19.206 1.00 16.25 277 ASN B O 1
ATOM 4561 N N . ASN B 1 280 ? 19.540 65.379 19.072 1.00 16.18 278 ASN B N 1
ATOM 4562 C CA . ASN B 1 280 ? 20.466 66.494 18.884 1.00 17.83 278 ASN B CA 1
ATOM 4563 C C . ASN B 1 280 ? 20.248 67.722 19.763 1.00 18.31 278 ASN B C 1
ATOM 4564 O O . ASN B 1 280 ? 20.111 68.843 19.267 1.00 18.57 278 ASN B O 1
ATOM 4569 N N . ILE B 1 281 ? 20.237 67.496 21.070 1.00 17.72 279 ILE B N 1
ATOM 4570 C CA . ILE B 1 281 ? 20.061 68.551 22.056 1.00 19.72 279 ILE B CA 1
ATOM 4571 C C . ILE B 1 281 ? 21.201 68.422 23.059 1.00 20.18 279 ILE B C 1
ATOM 4572 O O . ILE B 1 281 ? 21.574 67.312 23.434 1.00 19.63 279 ILE B O 1
ATOM 4577 N N . PRO B 1 282 ? 21.789 69.551 23.488 1.00 20.58 280 PRO B N 1
ATOM 4578 C CA . PRO B 1 282 ? 22.884 69.440 24.459 1.00 20.23 280 PRO B CA 1
ATOM 4579 C C . PRO B 1 282 ? 22.380 68.717 25.711 1.00 19.87 280 PRO B C 1
ATOM 4580 O O . PRO B 1 282 ? 21.249 68.943 26.160 1.00 18.82 280 PRO B O 1
ATOM 4584 N N . GLN B 1 283 ? 23.205 67.836 26.266 1.00 20.10 281 GLN B N 1
ATOM 4585 C CA . GLN B 1 283 ? 22.786 67.063 27.431 1.00 21.30 281 GLN B CA 1
ATOM 4586 C C . GLN B 1 283 ? 22.442 67.864 28.674 1.00 21.47 281 GLN B C 1
ATOM 4587 O O . GLN B 1 283 ? 21.603 67.435 29.464 1.00 22.09 281 GLN B O 1
ATOM 4593 N N . LYS B 1 284 ? 23.071 69.018 28.862 1.00 22.92 282 LYS B N 1
ATOM 4594 C CA . LYS B 1 284 ? 22.758 69.814 30.040 1.00 26.01 282 LYS B CA 1
ATOM 4595 C C . LYS B 1 284 ? 21.330 70.336 29.930 1.00 27.15 282 LYS B C 1
ATOM 4596 O O . LYS B 1 284 ? 20.689 70.621 30.938 1.00 27.45 282 LYS B O 1
ATOM 4602 N N . GLU B 1 285 ? 20.838 70.455 28.700 1.00 27.70 283 GLU B N 1
ATOM 4603 C CA . GLU B 1 285 ? 19.482 70.935 28.467 1.00 28.73 283 GLU B CA 1
ATOM 4604 C 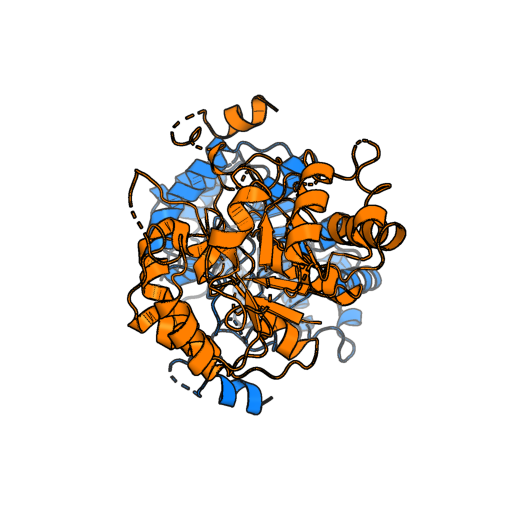C . GLU B 1 285 ? 18.449 69.907 28.924 1.00 28.99 283 GLU B C 1
ATOM 4605 O O . GLU B 1 285 ? 17.519 70.235 29.666 1.00 28.43 283 GLU B O 1
ATOM 4611 N N . VAL B 1 286 ? 18.614 68.661 28.484 1.00 29.16 284 VAL B N 1
ATOM 4612 C CA . VAL B 1 286 ? 17.677 67.600 28.843 1.00 29.05 284 VAL B CA 1
ATOM 4613 C C . VAL B 1 286 ? 17.732 67.220 30.321 1.00 30.13 284 VAL B C 1
ATOM 4614 O O . VAL B 1 286 ? 16.705 67.205 30.998 1.00 29.26 284 VAL B O 1
ATOM 4626 N N . ASP B 1 288 ? 18.712 68.891 32.743 1.00 33.82 286 ASP B N 1
ATOM 4627 C CA . ASP B 1 288 ? 18.185 69.972 33.570 1.00 33.89 286 ASP B CA 1
ATOM 4628 C C . ASP B 1 288 ? 16.653 69.977 33.555 1.00 34.38 286 ASP B C 1
ATOM 4629 O O . ASP B 1 288 ? 16.024 70.378 34.535 1.00 35.84 286 ASP B O 1
ATOM 4634 N N . TRP B 1 289 ? 16.047 69.532 32.455 1.00 33.89 287 TRP B N 1
ATOM 4635 C CA . TRP B 1 289 ? 14.587 69.466 32.391 1.00 33.44 287 TRP B CA 1
ATOM 4636 C C . TRP B 1 289 ? 14.136 68.344 33.323 1.00 34.37 287 TRP B C 1
ATOM 4637 O O . TRP B 1 289 ? 13.190 68.500 34.097 1.00 34.84 287 TRP B O 1
ATOM 4648 N N . VAL B 1 290 ? 14.831 67.213 33.252 1.00 34.74 288 VAL B N 1
ATOM 4649 C CA . VAL B 1 290 ? 14.533 66.071 34.111 1.00 35.42 288 VAL B CA 1
ATOM 4650 C C . VAL B 1 290 ? 14.602 66.572 35.559 1.00 36.95 288 VAL B C 1
ATOM 4651 O O . VAL B 1 290 ? 13.989 66.001 36.466 1.00 38.08 288 VAL B O 1
ATOM 4655 N N . THR B 1 291 ? 15.356 67.655 35.748 1.00 37.91 289 THR B N 1
ATOM 4656 C CA . THR B 1 291 ? 15.549 68.288 37.049 1.00 38.24 289 THR B CA 1
ATOM 4657 C C . THR B 1 291 ? 15.067 69.740 36.992 1.00 37.92 289 THR B C 1
ATOM 4658 O O . THR B 1 291 ? 14.693 70.330 38.008 1.00 37.64 289 THR B O 1
ATOM 4662 N N . TYR B 1 295 ? 9.296 68.751 33.287 1.00 25.18 293 TYR B N 1
ATOM 4663 C CA . TYR B 1 295 ? 9.188 67.950 32.069 1.00 25.45 293 TYR B CA 1
ATOM 4664 C C . TYR B 1 295 ? 9.357 66.452 32.274 1.00 24.16 293 TYR B C 1
ATOM 4665 O O . TYR B 1 295 ? 10.382 65.999 32.785 1.00 22.80 293 TYR B O 1
ATOM 4674 N N . SER B 1 296 ? 8.352 65.685 31.867 1.00 21.69 294 SER B N 1
ATOM 4675 C CA . SER B 1 296 ? 8.447 64.236 31.940 1.00 20.37 294 SER B CA 1
ATOM 4676 C C . SER B 1 296 ? 9.207 63.902 30.654 1.00 19.16 294 SER B C 1
ATOM 4677 O O . SER B 1 296 ? 9.364 64.760 29.785 1.00 19.22 294 SER B O 1
ATOM 4680 N N . PHE B 1 297 ? 9.687 62.677 30.512 1.00 19.50 295 PHE B N 1
ATOM 4681 C CA . PHE B 1 297 ? 10.412 62.343 29.295 1.00 18.76 295 PHE B CA 1
ATOM 4682 C C . PHE B 1 297 ? 9.567 62.557 28.038 1.00 19.61 295 PHE B C 1
ATOM 4683 O O . PHE B 1 297 ? 10.077 63.043 27.028 1.00 19.91 295 PHE B O 1
ATOM 4691 N N . ASN B 1 298 ? 8.280 62.217 28.090 1.00 18.57 296 ASN B N 1
ATOM 4692 C CA . ASN B 1 298 ? 7.421 62.406 26.917 1.00 19.74 296 ASN B CA 1
ATOM 4693 C C . ASN B 1 298 ? 7.234 63.880 26.568 1.00 20.78 296 ASN B C 1
ATOM 4694 O O . ASN B 1 298 ? 7.105 64.236 25.397 1.00 19.75 296 ASN B O 1
ATOM 4699 N N . SER B 1 299 ? 7.217 64.737 27.583 1.00 22.83 297 SER B N 1
ATOM 4700 C CA . SER B 1 299 ? 7.046 66.165 27.349 1.00 24.05 297 SER B CA 1
ATOM 4701 C C . SER B 1 299 ? 8.288 66.760 26.703 1.00 25.19 297 SER B C 1
ATOM 4702 O O . SER B 1 299 ? 8.194 67.685 25.895 1.00 26.55 297 SER B O 1
ATOM 4705 N N . ILE B 1 300 ? 9.453 66.236 27.068 1.00 25.36 298 ILE B N 1
ATOM 4706 C CA . ILE B 1 300 ? 10.699 66.721 26.491 1.00 26.32 298 ILE B CA 1
ATOM 4707 C C . ILE B 1 300 ? 10.680 66.430 24.995 1.00 26.42 298 ILE B C 1
ATOM 4708 O O . ILE B 1 300 ? 11.168 67.222 24.188 1.00 28.01 298 ILE B O 1
ATOM 4713 N N . ILE B 1 301 ? 10.084 65.300 24.630 1.00 26.24 299 ILE B N 1
ATOM 4714 C CA . ILE B 1 301 ? 10.004 64.896 23.239 1.00 25.59 299 ILE B CA 1
ATOM 4715 C C . ILE B 1 301 ? 8.841 65.516 22.485 1.00 27.04 299 ILE B C 1
ATOM 4716 O O . ILE B 1 301 ? 8.966 65.839 21.300 1.00 25.79 299 ILE B O 1
ATOM 4721 N N . ARG B 1 302 ? 7.710 65.681 23.161 1.00 27.65 300 ARG B N 1
ATOM 4722 C CA . ARG B 1 302 ? 6.546 66.268 22.518 1.00 28.87 300 ARG B CA 1
ATOM 4723 C C . ARG B 1 302 ? 6.912 67.638 21.969 1.00 29.75 300 ARG B C 1
ATOM 4724 O O . ARG B 1 302 ? 6.508 68.000 20.862 1.00 30.58 300 ARG B O 1
ATOM 4732 N N . ALA B 1 303 ? 7.694 68.390 22.737 1.00 30.35 301 ALA B N 1
ATOM 4733 C CA . ALA B 1 303 ? 8.126 69.716 22.318 1.00 32.33 301 ALA B CA 1
ATOM 4734 C C . ALA B 1 303 ? 9.063 69.549 21.125 1.00 34.57 301 ALA B C 1
ATOM 4735 O O . ALA B 1 303 ? 9.918 70.399 20.861 1.00 35.25 301 ALA B O 1
ATOM 4737 N N . LEU B 1 304 ? 8.884 68.437 20.412 1.00 35.95 302 LEU B N 1
ATOM 4738 C CA . LEU B 1 304 ? 9.694 68.090 19.248 1.00 35.22 302 LEU B CA 1
ATOM 4739 C C . LEU B 1 304 ? 8.936 67.169 18.293 1.00 35.94 302 LEU B C 1
ATOM 4740 O O . LEU B 1 304 ? 9.213 67.238 17.077 1.00 37.18 302 LEU B O 1
#

Solvent-accessible surface area: 24206 Å² total

Organism: Phocaeicola vulgatus (strain ATCC 8482 / DSM 1447 / JCM 5826 / CCUG 4940 / NBRC 14291 / NCTC 11154) (NCBI:txid435590)

B-factor: mean 15.77, std 7.53, range [3.52, 53.58]

CATH classification: 3.20.20.70

Secondary structure (DSSP, 8-state):
-EEEE-HHHHHGGGGTT---HHHHHHHHH---SS--EEE-----SPPS---HHHH--HHHHHHHHHH--SEEE--BGGG--GGGHHHHHGGGTTT---EEE--GGGHHHHHHHHHHHH-----EEE----TT---SGGGGGGGTTT-SEE---TTS---HHHHHHHHHHHHHH--S-BEEE-B-TTS-HHHHHHHHHHTT-SEEEE-TT---TT-B---HHHHHHHHHS-----HHHHHHHHHHHHHHHHHH--S--S---TTTTT--TTT-------HHHHHHT-/-EEEE-HHHHHTTTTTT---HHHHHHHHH---SS--EEE--------S---GGGT--HHHHHHHHHH--SEEE--BGGG--GGGHHHHHGGGTTT---EEE--GGGHHHHHHHHHHHH-----EEE----TT---TGGGGGGGTTT-SEE---TTS---HHHHHHHHHHHHHH--S-BEE--B-TTS-HHHHHHHHHHTT-SEEEE-TT---TT-B---HHHHHHHHHS-----HHHHHHHHHHHHHHHHHH--S--S---TTTTT--TTT-------HHHHHHT-

Sequence (572 aa):
LKILDCTLRDGGYYTNWDFNSKIVDAYILANELPIDYLEVGYRNKPSKEYGKFGYTPVSVLKHLRNISTKKIAILNEKNTTPEDLNHLLLPIIGLVDIRIAIDPQNIDRAIVLAKAIKTGFEVGFNVYSKWAENGFLSKLKAIDKIADLFCVDSFGGITPKEVKNLLKEVRKYTHVPVGFHGHDNLQLGLINSITAIDDGIDFIDATITGGRGAGNLKELLLTYLNKHHGLNVDFNVLGNIITTFTPLLEKYQWGTNLPYLSGANNIPQKEVDWVTYSFNSIIRALLKILDCTLRDGGYYTNWDFNSKIVDAYILANELPIDYLEVGYRNKPSKEYGKFGYTPVSVLKHLRNISTKKIAILNEKNTTPEDLNHLLLPIIGLVDIRIAIDPQNIDRAIVLAKAIKTGFEVGFNVYSKWAENGFLSKLKAIDKIADLFCVDSFGGITPKEVKNLLKEVRKYTHVPVGFHGHDNLQLGLINSITAIDDGIDFIDATITGGRGAGNLKELLLTYLNKHHGLNVDFNVLGNIITTFTPLLEKYQWGTNLPYLSGANNIPQKEVDWVTYSFNSIIRAL

Radius of gyration: 25.95 Å; Cα contacts (8 Å, |Δi|>4): 1100; chains: 2; bounding box: 64×77×45 Å

Foldseek 3Di:
DAEEEEALAFVCPLVLSDDDPVLVVLVQQLLQWRHAEYANAECADDDPDGDCRPRVDPVNLVVSLVRHPHAYEYYELVRDALVCCCVRPVSCVPSHLYEYEDELVCPVRVLVNQVSVVVPHAYEYAYPVCVVPPCSLLVAQSCQVRHQEYEELQLQQDALVNLLVVVVSNVVRYVHQYEYWHFCQVDCQQVNRVSCVVVPHRYYYAYDVAHPAQGTNYVVNRVVCVPPVVDDGDVVSSVVSSVSCVVVCVVVVHRYDPLSLCRNVVHRSVVSVCVCPDVVRVVVVD/DAEEEEALAQVCVVVVSADDVVLVVLVQLLLQFRHAEYANAECADDDPDDHCRPRVDLVVLVVSQVRHPHAYEYYELVRDAQVCCCVRPVSCVVSHLYEYEEELVCVVRVLVNLVSVVVPHAYEYNYPVCVVPPCSLQPCQSCQVRHQEYEELQLQQDALVRLLVVVVSNVVHYDHAYEYWHFCQVDCQQVNRVSCVVVPHDYYYAYDVAHPAQGTHYLVNVVVCVPVVVDDGDVVSSVVSSVSCVVVCVVPVHRYDVLSLSRNVVHRSVVSVVVCPDVVRVVVVD